Protein 5WMK (pdb70)

Secondary structure (DSSP, 8-state):
---HHHHHPPPPHHHHHHHHHHHHHHTT---EE-SS----SPPPHHHHHHHHHHHHTT--S---TT--HHHHHHHHHHHHHHH-----GGGEEEESSHHHHHHHHHHHHPPTT-EEEEEES--TTHHHHHHHTT-EEEEEE--GGGTTPPPHHHHHHH--TTEEEEEEESS-TTT-----HHHHHHHHHHHHT-TT-EEEEE-TTTTSB-TT-----GGGSTTTGGGEEEEEESTTTTT-GGG--EEEE--HHHHHHHHHHHHHHT-PPPHHHHHHHHHHHTT-GGGHHHHHHHHHHHHHHHHHHHHHHHTSTT-B----SBSSEEEEE-GGGTTEEETTTEEE-SHHHHHHHHHHHH-EE-EEGGGGT-TTEEEEE--S-HHHHHHHHHHHHHHHTTS----

Organism: Arabidopsis thaliana (NCBI:txid3702)

Solvent-accessible surface area: 17307 Å² total; per-residue (Å²): 164,120,60,111,118,86,118,80,68,116,97,33,61,20,103,66,23,42,77,79,1,48,88,52,54,153,83,58,60,111,16,25,137,1,3,35,10,87,11,71,45,126,25,13,161,68,0,30,81,21,1,89,57,4,99,197,144,30,64,74,182,187,30,99,61,24,1,17,61,89,0,25,71,8,0,16,144,17,0,106,120,44,16,51,5,75,18,36,49,83,16,1,1,1,0,45,6,16,56,54,1,4,34,3,0,2,67,41,11,10,63,106,33,10,26,0,0,0,16,2,11,21,46,14,22,7,5,13,14,0,95,59,10,54,8,62,27,23,50,2,94,14,140,31,93,68,61,12,22,1,42,16,140,54,0,93,94,94,27,70,167,121,7,52,0,0,3,7,14,15,0,9,7,0,3,0,1,8,10,60,119,80,26,7,58,75,0,3,141,13,0,37,145,66,124,98,1,15,0,1,8,6,2,16,4,9,28,0,33,5,81,135,22,99,41,26,3,3,4,56,7,97,100,0,77,122,30,0,0,0,0,4,7,2,23,36,3,9,8,1,57,72,67,110,5,0,4,1,0,0,12,100,132,10,2,57,39,0,23,156,53,0,45,157,83,101,7,35,11,57,15,47,1,4,59,0,0,25,22,0,31,65,41,39,148,42,2,31,151,45,2,47,106,4,27,142,11,0,104,80,21,16,52,46,0,32,171,19,0,42,105,18,126,29,19,103,43,8,92,0,42,0,0,0,3,1,5,0,12,0,38,17,10,40,40,2,115,3,176,72,54,21,89,0,77,47,0,41,22,0,7,84,8,0,15,76,94,38,58,0,0,2,0,3,0,58,14,0,35,28,60,37,1,0,2,0,5,0,6,25,42,62,122,54,0,92,39,0,10,121,71,1,94,118,0,4,124,95,22,104,11,79,177

CATH classification: 3.90.1150.10 (+1 more: 3.40.640.10)

Foldseek 3Di:
DDDPLVVPFDDQLLVVLQVVLVVCVVVPHHFLEFRDFFFPDDQDPLLVVLLVVCVVVVLFDDADLQAHQLLLVLVQVQCCVAAVDHFDSLLKGKFQALVLVVLLLLLLQAAAAAEEEAEPLADLCPQSSCVVSNYHYDYHYDDVVVLSDDDVVSVVVPDDLRHAEYEAEACGPPALAHDAPVNLQVVVVVQQVRVRYAYEYECAFQLLFAPPDHHHGSCVHPPHQQRYWYKYFQCQLRSCVPQGIIMIGHDNVSSVSSSVVCVVVVRHGGSSSSSSSSSQSVCDHSSPPNSVVVSVQLVVLLVVLCVLVVPDPQKDWSSHRGDFKTWIFPQLQQQWQQPPQGGRHWQVSVQVLCCVVVSYHWGASVSSVDGRTIMTGRSDDPVSSVSSSVSVCVSCVVTDGHD

B-factor: mean 21.44, std 10.27, range [10.2, 80.42]

Sequence (403 aa):
SLSPRVQSSLKPSKVMMVIITDLAATLVQSGVPVIRLAAGEPDFDTPKVVAEEAGINAIREGFTRYTLNAGITEELREAICRKLKEEENGLSSYAPDQILVSNGAVQSLLQAVLAVCSPGDEVIIPAPYWVVSYTEQARLADATPVVIPTKISNNNFLLDPKDLESKLTEKSRLLILCSPSSNPTGSVYPKSLLEEIARIIAKHPRLLVLLSDEIYEHIIYAPATHTSFASLPDMYERTLTVNGFSKAFAMTGWRLGYLAGPKHIVAACSKLQGQVSSSGASSIAQKAGVVAALGLGKAGGETVAEMVKKAYRERRDFLVKSLGDIKGVKISEPQGAFYLFIDFSAYYGSEAEGFGLINDSSSLALYFLDKFQVAMVPGDAFGDDSCIRISYATSLDVLQAAVEKIRKALEPLRATV

Structure (mmCIF, N/CA/C/O backbone):
data_5WMK
#
_entry.id   5WMK
#
_cell.length_a   116.498
_cell.length_b   64.891
_cell.length_c   51.933
_cell.angle_alpha   90.00
_cell.angle_beta   105.87
_cell.angle_gamma   90.00
#
_symmetry.space_group_name_H-M   'C 1 2 1'
#
loop_
_entity.id
_entity.type
_entity.pdbx_description
1 polymer 'Bifunctional aspartate aminotransferase and glutamate/aspartate-prephenate aminotransferase'
2 non-polymer 'MALONATE ION'
3 non-polymer 'BORIC ACID'
4 water water
#
loop_
_atom_site.group_PDB
_atom_site.id
_atom_site.type_symbol
_atom_site.label_atom_id
_atom_site.label_alt_id
_atom_site.label_comp_id
_atom_site.label_asym_id
_atom_site.label_entity_id
_atom_site.label_seq_id
_atom_site.pdbx_PDB_ins_code
_atom_site.Cartn_x
_atom_site.Cartn_y
_atom_site.Cartn_z
_atom_site.occupancy
_atom_site.B_iso_or_equiv
_atom_site.auth_seq_id
_atom_site.auth_comp_id
_atom_site.auth_asym_id
_atom_site.auth_atom_id
_atom_site.pdbx_PDB_model_num
ATOM 1 N N . SER A 1 71 ? 4.659 19.452 -15.647 1.00 45.91 71 SER A N 1
ATOM 2 C CA . SER A 1 71 ? 4.153 18.201 -16.195 1.00 42.40 71 SER A CA 1
ATOM 3 C C . SER A 1 71 ? 3.952 17.132 -15.117 1.00 31.21 71 SER A C 1
ATOM 4 O O . SER A 1 71 ? 3.112 16.250 -15.276 1.00 38.16 71 SER A O 1
ATOM 7 N N . LEU A 1 72 ? 4.725 17.206 -14.031 1.00 22.17 72 LEU A N 1
ATOM 8 C CA . LEU A 1 72 ? 4.499 16.404 -12.837 1.00 21.95 72 LEU A CA 1
ATOM 9 C C . LEU A 1 72 ? 4.270 17.332 -11.650 1.00 21.86 72 LEU A C 1
ATOM 10 O O . LEU A 1 72 ? 4.662 18.502 -11.669 1.00 23.22 72 LEU A O 1
ATOM 15 N N . SER A 1 73 ? 3.615 16.811 -10.618 1.00 18.85 73 SER A N 1
ATOM 16 C CA . SER A 1 73 ? 3.398 17.619 -9.428 1.00 19.93 73 SER A CA 1
ATOM 17 C C . SER A 1 73 ? 4.743 17.996 -8.807 1.00 18.05 73 SER A C 1
ATOM 18 O O . SER A 1 73 ? 5.709 17.234 -8.889 1.00 17.01 73 SER A O 1
ATOM 21 N N . PRO A 1 74 ? 4.840 19.179 -8.202 1.00 17.71 74 PRO A N 1
ATOM 22 C CA . PRO A 1 74 ? 6.086 19.534 -7.511 1.00 17.00 74 PRO A CA 1
ATOM 23 C C . PRO A 1 74 ? 6.532 18.502 -6.489 1.00 18.00 74 PRO A C 1
ATOM 24 O O . PRO A 1 74 ? 7.729 18.199 -6.406 1.00 17.38 74 PRO A O 1
ATOM 28 N N . ARG A 1 75 ? 5.614 17.951 -5.701 1.00 19.14 75 ARG A N 1
ATOM 29 C CA . ARG A 1 75 ? 6.067 17.044 -4.649 1.00 19.46 75 ARG A CA 1
ATOM 30 C C . ARG A 1 75 ? 6.638 15.755 -5.229 1.00 18.35 75 ARG A C 1
ATOM 31 O O . ARG A 1 75 ? 7.627 15.223 -4.715 1.00 18.60 75 ARG A O 1
ATOM 39 N N . VAL A 1 76 ? 6.048 15.243 -6.304 1.00 17.14 76 VAL A N 1
ATOM 40 C CA . VAL A 1 76 ? 6.602 14.026 -6.881 1.00 17.53 76 VAL A CA 1
ATOM 41 C C . VAL A 1 76 ? 7.832 14.336 -7.727 1.00 19.10 76 VAL A C 1
ATOM 42 O O . VAL A 1 76 ? 8.782 13.550 -7.755 1.00 19.38 76 VAL A O 1
ATOM 46 N N . GLN A 1 77 ? 7.853 15.488 -8.404 1.00 19.32 77 GLN A N 1
ATOM 47 C CA . GLN A 1 77 ? 9.030 15.873 -9.177 1.00 20.55 77 GLN A CA 1
ATOM 48 C C . GLN A 1 77 ? 10.258 15.986 -8.287 1.00 22.40 77 GLN A C 1
ATOM 49 O O . GLN A 1 77 ? 11.336 15.492 -8.639 1.00 24.00 77 GLN A O 1
ATOM 55 N N A SER A 1 78 ? 10.114 16.621 -7.124 0.56 16.80 78 SER A N 1
ATOM 56 N N B SER A 1 78 ? 10.109 16.628 -7.124 0.44 18.58 78 SER A N 1
ATOM 57 C CA A SER A 1 78 ? 11.243 16.887 -6.243 0.56 20.10 78 SER A CA 1
ATOM 58 C CA B SER A 1 78 ? 11.229 16.893 -6.229 0.44 20.27 78 SER A CA 1
ATOM 59 C C A SER A 1 78 ? 11.584 15.721 -5.327 0.56 17.90 78 SER A C 1
ATOM 60 C C B SER A 1 78 ? 11.620 15.684 -5.390 0.44 18.27 78 SER A C 1
ATOM 61 O O A SER A 1 78 ? 12.621 15.767 -4.659 0.56 19.64 78 SER A O 1
ATOM 62 O O B SER A 1 78 ? 12.727 15.664 -4.842 0.44 21.20 78 SER A O 1
ATOM 67 N N . LEU A 1 79 ? 10.747 14.689 -5.271 1.00 17.78 79 LEU A N 1
ATOM 68 C CA . LEU A 1 79 ? 11.035 13.531 -4.436 1.00 16.43 79 LEU A CA 1
ATOM 69 C C . LEU A 1 79 ? 12.324 12.851 -4.892 1.00 16.86 79 LEU A C 1
ATOM 70 O O . LEU A 1 79 ? 12.533 12.629 -6.088 1.00 19.40 79 LEU A O 1
ATOM 75 N N . LYS A 1 80 ? 13.195 12.523 -3.927 1.00 16.87 80 LYS A N 1
ATOM 76 C CA . LYS A 1 80 ? 14.406 11.777 -4.246 1.00 18.00 80 LYS A CA 1
ATOM 77 C C . LYS A 1 80 ? 14.070 10.294 -4.398 1.00 17.77 80 LYS A C 1
ATOM 78 O O . LYS A 1 80 ? 13.272 9.756 -3.625 1.00 20.68 80 LYS A O 1
ATOM 84 N N . PRO A 1 81 ? 14.660 9.607 -5.372 1.00 17.67 81 PRO A N 1
ATOM 85 C CA . PRO A 1 81 ? 14.513 8.150 -5.425 1.00 18.30 81 PRO A CA 1
ATOM 86 C C . PRO A 1 81 ? 15.236 7.497 -4.255 1.00 15.99 81 PRO A C 1
ATOM 87 O O . PRO A 1 81 ? 16.248 7.998 -3.750 1.00 19.01 81 PRO A O 1
ATOM 91 N N . SER A 1 82 ? 14.709 6.356 -3.819 1.00 15.59 82 SER A N 1
ATOM 92 C CA . SER A 1 82 ? 15.385 5.590 -2.780 1.00 15.87 82 SER A CA 1
ATOM 93 C C . SER A 1 82 ? 16.604 4.895 -3.372 1.00 14.33 82 SER A C 1
ATOM 94 O O . SER A 1 82 ? 16.465 4.036 -4.248 1.00 14.87 82 SER A O 1
ATOM 97 N N . LYS A 1 83 ? 17.798 5.258 -2.889 1.00 14.40 83 LYS A N 1
ATOM 98 C CA . LYS A 1 83 ? 19.005 4.604 -3.384 1.00 15.12 83 LYS A CA 1
ATOM 99 C C . LYS A 1 83 ? 19.054 3.143 -2.974 1.00 14.14 83 LYS A C 1
ATOM 100 O O . LYS A 1 83 ? 19.702 2.338 -3.647 1.00 14.55 83 LYS A O 1
ATOM 106 N N . VAL A 1 84 ? 18.399 2.777 -1.875 1.00 13.84 84 VAL A N 1
ATOM 107 C CA . VAL A 1 84 ? 18.328 1.365 -1.515 1.00 15.36 84 VAL A CA 1
ATOM 108 C C . VAL A 1 84 ? 17.602 0.593 -2.608 1.00 15.17 84 VAL A C 1
ATOM 109 O O . VAL A 1 84 ? 18.055 -0.465 -3.058 1.00 16.42 84 VAL A O 1
ATOM 113 N N A MET A 1 85 ? 16.461 1.114 -3.049 0.48 15.94 85 MET A N 1
ATOM 114 N N B MET A 1 85 ? 16.465 1.122 -3.057 0.52 15.77 85 MET A N 1
ATOM 115 C CA A MET A 1 85 ? 15.715 0.435 -4.100 0.48 16.11 85 MET A CA 1
ATOM 116 C CA B MET A 1 85 ? 15.703 0.455 -4.107 0.52 16.45 85 MET A CA 1
ATOM 117 C C A MET A 1 85 ? 16.472 0.476 -5.422 0.48 15.59 85 MET A C 1
ATOM 118 C C B MET A 1 85 ? 16.452 0.485 -5.430 0.52 15.96 85 MET A C 1
ATOM 119 O O A MET A 1 85 ? 16.547 -0.536 -6.130 0.48 18.44 85 MET A O 1
ATOM 120 O O B MET A 1 85 ? 16.508 -0.524 -6.144 0.52 17.73 85 MET A O 1
ATOM 129 N N . VAL A 1 86 ? 17.031 1.635 -5.776 1.00 15.80 86 VAL A N 1
ATOM 130 C CA . VAL A 1 86 ? 17.715 1.760 -7.061 1.00 17.52 86 VAL A CA 1
ATOM 131 C C . VAL A 1 86 ? 18.867 0.770 -7.152 1.00 15.17 86 VAL A C 1
ATOM 132 O O . VAL A 1 86 ? 18.999 0.036 -8.137 1.00 15.84 86 VAL A O 1
ATOM 136 N N A ILE A 1 87 ? 19.694 0.710 -6.108 0.97 14.15 87 ILE A N 1
ATOM 137 N N B ILE A 1 87 ? 19.705 0.718 -6.114 0.03 15.06 87 ILE A N 1
ATOM 138 C CA A ILE A 1 87 ? 20.881 -0.142 -6.154 0.97 15.47 87 ILE A CA 1
ATOM 139 C CA B ILE A 1 87 ? 20.884 -0.143 -6.156 0.03 14.55 87 ILE A CA 1
ATOM 140 C C A ILE A 1 87 ? 20.501 -1.611 -6.039 0.97 14.07 87 ILE A C 1
ATOM 141 C C B ILE A 1 87 ? 20.493 -1.612 -6.048 0.03 15.10 87 ILE A C 1
ATOM 142 O O A ILE A 1 87 ? 21.067 -2.466 -6.732 0.97 16.38 87 ILE A O 1
ATOM 143 O O B ILE A 1 87 ? 21.050 -2.467 -6.747 0.03 15.57 87 ILE A O 1
ATOM 152 N N . THR A 1 88 ? 19.540 -1.935 -5.169 1.00 14.42 88 THR A N 1
ATOM 153 C CA . THR A 1 88 ? 19.103 -3.324 -5.044 1.00 14.84 88 THR A CA 1
ATOM 154 C C . THR A 1 88 ? 18.529 -3.826 -6.367 1.00 17.99 88 THR A C 1
ATOM 155 O O . THR A 1 88 ? 18.852 -4.930 -6.821 1.00 17.33 88 THR A O 1
ATOM 159 N N . ASP A 1 89 ? 17.668 -3.020 -6.999 1.00 17.33 89 ASP A N 1
ATOM 160 C CA . ASP A 1 89 ? 17.088 -3.411 -8.284 1.00 17.45 89 ASP A CA 1
ATOM 161 C C . ASP A 1 89 ? 18.173 -3.553 -9.348 1.00 15.63 89 ASP A C 1
ATOM 162 O O . ASP A 1 89 ? 18.133 -4.479 -10.167 1.00 18.93 89 ASP A O 1
ATOM 167 N N . LEU A 1 90 ? 19.160 -2.645 -9.340 1.00 17.59 90 LEU A N 1
ATOM 168 C CA . LEU A 1 90 ? 20.243 -2.690 -10.321 1.00 19.78 90 LEU A CA 1
ATOM 169 C C . LEU A 1 90 ? 21.072 -3.960 -10.171 1.00 20.33 90 LEU A C 1
ATOM 170 O O . LEU A 1 90 ? 21.405 -4.625 -11.161 1.00 21.38 90 LEU A O 1
ATOM 175 N N . ALA A 1 91 ? 21.427 -4.302 -8.933 1.00 18.51 91 ALA A N 1
ATOM 176 C CA . ALA A 1 91 ? 22.203 -5.513 -8.697 1.00 17.92 91 ALA A CA 1
ATOM 177 C C . ALA A 1 91 ? 21.414 -6.751 -9.100 1.00 21.89 91 ALA A C 1
ATOM 178 O O . ALA A 1 91 ? 21.966 -7.678 -9.700 1.00 19.43 91 ALA A O 1
ATOM 180 N N . ALA A 1 92 ? 20.114 -6.784 -8.787 1.00 20.02 92 ALA A N 1
ATOM 181 C CA . ALA A 1 92 ? 19.299 -7.916 -9.212 1.00 21.90 92 ALA A CA 1
ATOM 182 C C . ALA A 1 92 ? 19.283 -8.025 -10.730 1.00 21.77 92 ALA A C 1
ATOM 183 O O . ALA A 1 92 ? 19.360 -9.127 -11.289 1.00 26.28 92 ALA A O 1
ATOM 185 N N . THR A 1 93 ? 19.202 -6.886 -11.414 1.00 22.22 93 THR A N 1
ATOM 186 C CA . THR A 1 93 ? 19.170 -6.899 -12.870 1.00 22.74 93 THR A CA 1
ATOM 187 C C . THR A 1 93 ? 20.510 -7.348 -13.448 1.00 29.14 93 THR A C 1
ATOM 188 O O . THR A 1 93 ? 20.549 -8.077 -14.446 1.00 29.69 93 THR A O 1
ATOM 192 N N . LEU A 1 94 ? 21.619 -6.933 -12.830 1.00 24.94 94 LEU A N 1
ATOM 193 C CA . LEU A 1 94 ? 22.933 -7.378 -13.290 1.00 26.06 94 LEU A CA 1
ATOM 194 C C . LEU A 1 94 ? 23.072 -8.887 -13.167 1.00 24.82 94 LEU A C 1
ATOM 195 O O . LEU A 1 94 ? 23.546 -9.557 -14.092 1.00 27.62 94 LEU A O 1
ATOM 200 N N . VAL A 1 95 ? 22.674 -9.442 -12.021 1.00 22.82 95 VAL A N 1
ATOM 201 C CA . VAL A 1 95 ? 22.747 -10.889 -11.839 1.00 24.74 95 VAL A CA 1
ATOM 202 C C . VAL A 1 95 ? 21.965 -11.602 -12.934 1.00 27.15 95 VAL A C 1
ATOM 203 O O . VAL A 1 95 ? 22.438 -12.584 -13.524 1.00 28.30 95 VAL A O 1
ATOM 207 N N . GLN A 1 96 ? 20.765 -11.105 -13.243 1.00 27.50 96 GLN A N 1
ATOM 208 C CA . GLN A 1 96 ? 19.957 -11.723 -14.290 1.00 31.06 96 GLN A CA 1
ATOM 209 C C . GLN A 1 96 ? 20.641 -11.643 -15.648 1.00 31.37 96 GLN A C 1
ATOM 210 O O . GLN A 1 96 ? 20.564 -12.587 -16.446 1.00 37.23 96 GLN A O 1
ATOM 216 N N . SER A 1 97 ? 21.325 -10.535 -15.930 1.00 36.26 97 SER A N 1
ATOM 217 C CA . SER A 1 97 ? 22.042 -10.425 -17.196 1.00 46.10 97 SER A CA 1
ATOM 218 C C . SER A 1 97 ? 23.245 -11.358 -17.283 1.00 43.81 97 SER A C 1
ATOM 219 O O . SER A 1 97 ? 23.883 -11.417 -18.341 1.00 42.37 97 SER A O 1
ATOM 222 N N . GLY A 1 98 ? 23.574 -12.075 -16.214 1.00 43.52 98 GLY A N 1
ATOM 223 C CA . GLY A 1 98 ? 24.719 -12.958 -16.208 1.00 40.63 98 GLY A CA 1
ATOM 224 C C . GLY A 1 98 ? 25.970 -12.411 -15.557 1.00 38.44 98 GLY A C 1
ATOM 225 O O . GLY A 1 98 ? 27.047 -12.984 -15.758 1.00 39.74 98 GLY A O 1
ATOM 226 N N . VAL A 1 99 ? 25.869 -11.329 -14.791 1.00 31.10 99 VAL A N 1
ATOM 227 C CA . VAL A 1 99 ? 27.002 -10.755 -14.077 1.00 31.29 99 VAL A CA 1
ATOM 228 C C . VAL A 1 99 ? 26.801 -11.046 -12.592 1.00 27.47 99 VAL A C 1
ATOM 229 O O . VAL A 1 99 ? 25.902 -10.465 -11.966 1.00 25.33 99 VAL A O 1
ATOM 233 N N . PRO A 1 100 ? 27.580 -11.945 -11.997 1.00 25.65 100 PRO A N 1
ATOM 234 C CA . PRO A 1 100 ? 27.433 -12.201 -10.562 1.00 23.62 100 PRO A CA 1
ATOM 235 C C . PRO A 1 100 ? 27.743 -10.943 -9.768 1.00 23.45 100 PRO A C 1
ATOM 236 O O . PRO A 1 100 ? 28.685 -10.208 -10.073 1.00 24.52 100 PRO A O 1
ATOM 240 N N . VAL A 1 101 ? 26.926 -10.692 -8.753 1.00 18.91 101 VAL A N 1
ATOM 241 C CA . VAL A 1 101 ? 27.109 -9.552 -7.864 1.00 17.55 101 VAL A CA 1
ATOM 242 C C . VAL A 1 101 ? 26.876 -10.027 -6.441 1.00 16.69 101 VAL A C 1
ATOM 243 O O . VAL A 1 101 ? 25.895 -10.727 -6.172 1.00 18.00 101 VAL A O 1
ATOM 247 N N . ILE A 1 102 ? 27.763 -9.637 -5.530 1.00 16.29 102 ILE A N 1
ATOM 248 C CA . ILE A 1 102 ? 27.512 -9.849 -4.109 1.00 15.58 102 ILE A CA 1
ATOM 249 C C . ILE A 1 102 ? 26.568 -8.757 -3.626 1.00 15.39 102 ILE A C 1
ATOM 250 O O . ILE A 1 102 ? 26.889 -7.562 -3.691 1.00 15.99 102 ILE A O 1
ATOM 255 N N . ARG A 1 103 ? 25.384 -9.161 -3.183 1.00 15.58 103 ARG A N 1
ATOM 256 C CA . ARG A 1 103 ? 24.280 -8.244 -2.911 1.00 15.25 103 ARG A CA 1
ATOM 257 C C . ARG A 1 103 ? 24.241 -7.934 -1.418 1.00 14.41 103 ARG A C 1
ATOM 258 O O . ARG A 1 103 ? 23.750 -8.733 -0.618 1.00 19.13 103 ARG A O 1
ATOM 266 N N . LEU A 1 104 ? 24.763 -6.763 -1.050 1.00 14.07 104 LEU A N 1
ATOM 267 C CA . LEU A 1 104 ? 24.788 -6.285 0.329 1.00 13.93 104 LEU A CA 1
ATOM 268 C C . LEU A 1 104 ? 24.045 -4.959 0.472 1.00 14.05 104 LEU A C 1
ATOM 269 O O . LEU A 1 104 ? 24.350 -4.159 1.355 1.00 14.30 104 LEU A O 1
ATOM 274 N N . ALA A 1 105 ? 23.060 -4.716 -0.392 1.00 14.14 105 ALA A N 1
ATOM 275 C CA . ALA A 1 105 ? 22.341 -3.451 -0.389 1.00 14.35 105 ALA A CA 1
ATOM 276 C C . ALA A 1 105 ? 21.110 -3.538 0.513 1.00 13.96 105 ALA A C 1
ATOM 277 O O . ALA A 1 105 ? 21.221 -3.311 1.721 1.00 16.90 105 ALA A O 1
ATOM 279 N N . ALA A 1 106 ? 19.948 -3.890 -0.033 1.00 16.11 106 ALA A N 1
ATOM 280 C CA . ALA A 1 106 ? 18.759 -3.973 0.803 1.00 15.70 106 ALA A CA 1
ATOM 281 C C . ALA A 1 106 ? 18.942 -5.015 1.902 1.00 15.37 106 ALA A C 1
ATOM 282 O O . ALA A 1 106 ? 19.572 -6.058 1.700 1.00 17.11 106 ALA A O 1
ATOM 284 N N . GLY A 1 107 ? 18.385 -4.721 3.073 1.00 14.92 107 GLY A N 1
ATOM 285 C CA . GLY A 1 107 ? 18.501 -5.602 4.219 1.00 17.51 107 GLY A CA 1
ATOM 286 C C . GLY A 1 107 ? 17.457 -6.692 4.200 1.00 23.74 107 GLY A C 1
ATOM 287 O O . GLY A 1 107 ? 16.343 -6.499 4.695 1.00 28.92 107 GLY A O 1
ATOM 288 N N . GLU A 1 108 ? 17.822 -7.842 3.648 1.00 18.56 108 GLU A N 1
ATOM 289 C CA . GLU A 1 108 ? 16.887 -8.929 3.365 1.00 23.46 108 GLU A CA 1
ATOM 290 C C . GLU A 1 108 ? 17.307 -10.215 4.061 1.00 18.66 108 GLU A C 1
ATOM 291 O O . GLU A 1 108 ? 18.326 -10.823 3.681 1.00 21.65 108 GLU A O 1
ATOM 297 N N . PRO A 1 109 ? 16.563 -10.675 5.060 1.00 17.62 109 PRO A N 1
ATOM 298 C CA . PRO A 1 109 ? 16.887 -11.960 5.692 1.00 16.42 109 PRO A CA 1
ATOM 299 C C . PRO A 1 109 ? 17.082 -13.060 4.660 1.00 15.64 109 PRO A C 1
ATOM 300 O O . PRO A 1 109 ? 16.318 -13.175 3.698 1.00 17.86 109 PRO A O 1
ATOM 304 N N . ASP A 1 110 ? 18.110 -13.884 4.871 1.00 16.32 110 ASP A N 1
ATOM 305 C CA . ASP A 1 110 ? 18.325 -15.054 4.030 1.00 15.56 110 ASP A CA 1
ATOM 306 C C . ASP A 1 110 ? 17.632 -16.301 4.563 1.00 15.79 110 ASP A C 1
ATOM 307 O O . ASP A 1 110 ? 17.651 -17.340 3.897 1.00 15.27 110 ASP A O 1
ATOM 312 N N . PHE A 1 111 ? 17.004 -16.210 5.732 1.00 15.44 111 PHE A N 1
ATOM 313 C CA . PHE A 1 111 ? 16.138 -17.273 6.224 1.00 14.64 111 PHE A CA 1
ATOM 314 C C . PHE A 1 111 ? 14.848 -17.321 5.409 1.00 13.58 111 PHE A C 1
ATOM 315 O O . PHE A 1 111 ? 14.339 -16.301 4.937 1.00 13.67 111 PHE A O 1
ATOM 323 N N . ASP A 1 112 ? 14.326 -18.529 5.244 1.00 14.09 112 ASP A N 1
ATOM 324 C CA . ASP A 1 112 ? 12.946 -18.679 4.806 1.00 13.85 112 ASP A CA 1
ATOM 325 C C . ASP A 1 112 ? 11.997 -18.140 5.869 1.00 13.81 112 ASP A C 1
ATOM 326 O O . ASP A 1 112 ? 12.324 -18.050 7.055 1.00 15.91 112 ASP A O 1
ATOM 331 N N . THR A 1 113 ? 10.793 -17.809 5.434 1.00 13.13 113 THR A N 1
ATOM 332 C CA . THR A 1 113 ? 9.718 -17.597 6.385 1.00 14.33 113 THR A CA 1
ATOM 333 C C . THR A 1 113 ? 9.573 -18.855 7.234 1.00 14.24 113 THR A C 1
ATOM 334 O O . THR A 1 113 ? 9.597 -19.968 6.689 1.00 14.98 113 THR A O 1
ATOM 338 N N . PRO A 1 114 ? 9.459 -18.736 8.555 1.00 14.75 114 PRO A N 1
ATOM 339 C CA . PRO A 1 114 ? 9.369 -19.938 9.397 1.00 16.04 114 PRO A CA 1
ATOM 340 C C . PRO A 1 114 ? 8.243 -20.876 8.977 1.00 15.53 114 PRO A C 1
ATOM 341 O O . PRO A 1 114 ? 7.180 -20.448 8.519 1.00 14.92 114 PRO A O 1
ATOM 345 N N . LYS A 1 115 ? 8.479 -22.173 9.197 1.00 16.61 115 LYS A N 1
ATOM 346 C CA . LYS A 1 115 ? 7.583 -23.216 8.704 1.00 17.89 115 LYS A CA 1
ATOM 347 C C . LYS A 1 115 ? 6.132 -22.970 9.099 1.00 16.85 115 LYS A C 1
ATOM 348 O O . LYS A 1 115 ? 5.232 -23.029 8.255 1.00 16.50 115 LYS A O 1
ATOM 354 N N . VAL A 1 116 ? 5.874 -22.731 10.385 1.00 17.17 116 VAL A N 1
ATOM 355 C CA . VAL A 1 116 ? 4.481 -22.615 10.824 1.00 17.76 116 VAL A CA 1
ATOM 356 C C . VAL A 1 116 ? 3.827 -21.365 10.250 1.00 15.84 116 VAL A C 1
ATOM 357 O O . VAL A 1 116 ? 2.605 -21.331 10.028 1.00 17.05 116 VAL A O 1
ATOM 361 N N . VAL A 1 117 ? 4.616 -20.323 9.993 1.00 15.62 117 VAL A N 1
ATOM 362 C CA . VAL A 1 117 ? 4.088 -19.104 9.389 1.00 14.14 117 VAL A CA 1
ATOM 363 C C . VAL A 1 117 ? 3.728 -19.344 7.930 1.00 14.42 117 VAL A C 1
ATOM 364 O O . VAL A 1 117 ? 2.631 -18.998 7.471 1.00 15.39 117 VAL A O 1
ATOM 368 N N . ALA A 1 118 ? 4.649 -19.951 7.179 1.00 13.96 118 ALA A N 1
ATOM 369 C CA . ALA A 1 118 ? 4.374 -20.282 5.789 1.00 14.69 118 ALA A CA 1
ATOM 370 C C . ALA A 1 118 ? 3.160 -21.190 5.682 1.00 14.42 118 ALA A C 1
ATOM 371 O O . ALA A 1 118 ? 2.309 -20.998 4.805 1.00 14.20 118 ALA A O 1
ATOM 373 N N A GLU A 1 119 ? 3.054 -22.187 6.566 0.36 15.76 119 GLU A N 1
ATOM 374 N N B GLU A 1 119 ? 3.050 -22.173 6.582 0.64 15.24 119 GLU A N 1
ATOM 375 C CA A GLU A 1 119 ? 1.907 -23.087 6.505 0.36 16.31 119 GLU A CA 1
ATOM 376 C CA B GLU A 1 119 ? 1.923 -23.099 6.538 0.64 15.94 119 GLU A CA 1
ATOM 377 C C A GLU A 1 119 ? 0.603 -22.336 6.748 0.36 17.44 119 GLU A C 1
ATOM 378 C C B GLU A 1 119 ? 0.600 -22.400 6.822 0.64 15.69 119 GLU A C 1
ATOM 379 O O A GLU A 1 119 ? -0.415 -22.622 6.104 0.36 15.39 119 GLU A O 1
ATOM 380 O O B GLU A 1 119 ? -0.435 -22.788 6.267 0.64 15.99 119 GLU A O 1
ATOM 391 N N . ALA A 1 120 ? 0.608 -21.370 7.670 1.00 14.77 120 ALA A N 1
ATOM 392 C CA . ALA A 1 120 ? -0.606 -20.602 7.916 1.00 17.27 120 ALA A CA 1
ATOM 393 C C . ALA A 1 120 ? -1.016 -19.834 6.668 1.00 14.90 120 ALA A C 1
ATOM 394 O O . ALA A 1 120 ? -2.207 -19.725 6.361 1.00 14.75 120 ALA A O 1
ATOM 396 N N . GLY A 1 121 ? -0.043 -19.319 5.917 1.00 13.42 121 GLY A N 1
ATOM 397 C CA . GLY A 1 121 ? -0.366 -18.672 4.658 1.00 14.56 121 GLY A CA 1
ATOM 398 C C . GLY A 1 121 ? -0.931 -19.648 3.644 1.00 13.44 121 GLY A C 1
ATOM 399 O O . GLY A 1 121 ? -1.927 -19.358 2.972 1.00 13.54 121 GLY A O 1
ATOM 400 N N . ILE A 1 122 ? -0.310 -20.825 3.522 1.00 14.12 122 ILE A N 1
ATOM 401 C CA . ILE A 1 122 ? -0.819 -21.848 2.612 1.00 14.93 122 ILE A CA 1
ATOM 402 C C . ILE A 1 122 ? -2.238 -22.250 2.994 1.00 15.21 122 ILE A C 1
ATOM 403 O O . ILE A 1 122 ? -3.121 -22.362 2.134 1.00 15.50 122 ILE A O 1
ATOM 408 N N . ASN A 1 123 ? -2.473 -22.482 4.291 1.00 15.27 123 ASN A N 1
ATOM 409 C CA . ASN A 1 123 ? -3.800 -22.880 4.751 1.00 16.76 123 ASN A CA 1
ATOM 410 C C . ASN A 1 123 ? -4.823 -21.794 4.482 1.00 14.92 123 ASN A C 1
ATOM 411 O O . ASN A 1 123 ? -5.982 -22.097 4.175 1.00 15.77 123 ASN A O 1
ATOM 416 N N . ALA A 1 124 ? -4.430 -20.522 4.615 1.00 14.09 124 ALA A N 1
ATOM 417 C CA . ALA A 1 124 ? -5.360 -19.445 4.292 1.00 14.94 124 ALA A CA 1
ATOM 418 C C . ALA A 1 124 ? -5.811 -19.540 2.841 1.00 15.31 124 ALA A C 1
ATOM 419 O O . ALA A 1 124 ? -7.003 -19.395 2.540 1.00 14.50 124 ALA A O 1
ATOM 421 N N . ILE A 1 125 ? -4.881 -19.829 1.928 1.00 14.12 125 ILE A N 1
ATOM 422 C CA . ILE A 1 125 ? -5.250 -19.976 0.524 1.00 14.66 125 ILE A CA 1
ATOM 423 C C . ILE A 1 125 ? -6.136 -21.199 0.336 1.00 15.56 125 ILE A C 1
ATOM 424 O O . ILE A 1 125 ? -7.194 -21.127 -0.302 1.00 15.93 125 ILE A O 1
ATOM 429 N N . ARG A 1 126 ? -5.729 -22.338 0.901 1.00 16.06 126 ARG A N 1
ATOM 430 C CA . ARG A 1 126 ? -6.476 -23.574 0.708 1.00 17.13 126 ARG A CA 1
ATOM 431 C C . ARG A 1 126 ? -7.890 -23.467 1.246 1.00 17.06 126 ARG A C 1
ATOM 432 O O . ARG A 1 126 ? -8.809 -24.091 0.701 1.00 17.87 126 ARG A O 1
ATOM 440 N N . GLU A 1 127 ? -8.089 -22.706 2.312 1.00 16.23 127 GLU A N 1
ATOM 441 C CA . GLU A 1 127 ? -9.406 -22.594 2.935 1.00 16.22 127 GLU A CA 1
ATOM 442 C C . GLU A 1 127 ? -10.221 -21.420 2.409 1.00 18.20 127 GLU A C 1
ATOM 443 O O . GLU A 1 127 ? -11.282 -21.115 2.967 1.00 17.52 127 GLU A O 1
ATOM 449 N N . GLY A 1 128 ? -9.768 -20.771 1.339 1.00 15.86 128 GLY A N 1
ATOM 450 C CA . GLY A 1 128 ? -10.540 -19.705 0.727 1.00 17.62 128 GLY A CA 1
ATOM 451 C C . GLY A 1 128 ? -10.558 -18.399 1.485 1.00 16.61 128 GLY A C 1
ATOM 452 O O . GLY A 1 128 ? -11.493 -17.606 1.309 1.00 16.63 128 GLY A O 1
ATOM 453 N N . PHE A 1 129 ? -9.545 -18.132 2.314 1.00 15.91 129 PHE A N 1
ATOM 454 C CA . PHE A 1 129 ? -9.481 -16.884 3.071 1.00 14.45 129 PHE A CA 1
ATOM 455 C C . PHE A 1 129 ? -8.889 -15.800 2.170 1.00 14.56 129 PHE A C 1
ATOM 456 O O . PHE A 1 129 ? -7.775 -15.304 2.370 1.00 16.85 129 PHE A O 1
ATOM 464 N N . THR A 1 130 ? -9.680 -15.450 1.153 1.00 18.85 130 THR A N 1
ATOM 465 C CA . THR A 1 130 ? -9.284 -14.546 0.083 1.00 19.04 130 THR A CA 1
ATOM 466 C C . THR A 1 130 ? -10.327 -13.458 -0.142 1.00 26.46 130 THR A C 1
ATOM 467 O O . THR A 1 130 ? -10.300 -12.801 -1.191 1.00 27.52 130 THR A O 1
ATOM 471 N N . ARG A 1 131 ? -11.263 -13.278 0.792 1.00 23.21 131 ARG A N 1
ATOM 472 C CA . ARG A 1 131 ? -12.374 -12.348 0.656 1.00 22.61 131 ARG A CA 1
ATOM 473 C C . ARG A 1 131 ? -12.051 -11.028 1.349 1.00 26.29 131 ARG A C 1
ATOM 474 O O . ARG A 1 131 ? -10.910 -10.752 1.725 1.00 25.74 131 ARG A O 1
ATOM 482 N N . TYR A 1 132 ? -13.081 -10.205 1.525 1.00 34.61 132 TYR A N 1
ATOM 483 C CA . TYR A 1 132 ? -12.938 -8.930 2.212 1.00 35.66 132 TYR A CA 1
ATOM 484 C C . TYR A 1 132 ? -12.520 -9.162 3.660 1.00 19.80 132 TYR A C 1
ATOM 485 O O . TYR A 1 132 ? -13.020 -10.068 4.330 1.00 25.60 132 TYR A O 1
ATOM 494 N N . THR A 1 133 ? -11.592 -8.339 4.140 1.00 18.62 133 THR A N 1
ATOM 495 C CA . THR A 1 133 ? -11.216 -8.315 5.546 1.00 18.45 133 THR A CA 1
ATOM 496 C C . THR A 1 133 ? -11.446 -6.916 6.107 1.00 16.25 133 THR A C 1
ATOM 497 O O . THR A 1 133 ? -11.397 -5.921 5.372 1.00 16.72 133 THR A O 1
ATOM 501 N N . LEU A 1 134 ? -11.698 -6.845 7.418 1.00 16.45 134 LEU A N 1
ATOM 502 C CA . LEU A 1 134 ? -11.881 -5.552 8.069 1.00 14.92 134 LEU A CA 1
ATOM 503 C C . LEU A 1 134 ? -10.741 -4.618 7.684 1.00 15.30 134 LEU A C 1
ATOM 504 O O . LEU A 1 134 ? -9.574 -5.012 7.671 1.00 15.99 134 LEU A O 1
ATOM 509 N N . ASN A 1 135 ? -11.091 -3.359 7.411 1.00 16.71 135 ASN A N 1
ATOM 510 C CA . ASN A 1 135 ? -10.121 -2.396 6.903 1.00 19.12 135 ASN A CA 1
ATOM 511 C C . ASN A 1 135 ? -8.867 -2.340 7.773 1.00 15.68 135 ASN A C 1
ATOM 512 O O . ASN A 1 135 ? -7.740 -2.364 7.264 1.00 17.11 135 ASN A O 1
ATOM 517 N N . ALA A 1 136 ? -9.043 -2.248 9.084 1.00 16.03 136 ALA A N 1
ATOM 518 C CA . ALA A 1 136 ? -7.899 -2.038 9.965 1.00 16.17 136 ALA A CA 1
ATOM 519 C C . ALA A 1 136 ? -7.131 -3.315 10.267 1.00 15.32 136 ALA A C 1
ATOM 520 O O . ALA A 1 136 ? -6.098 -3.250 10.946 1.00 15.43 136 ALA A O 1
ATOM 522 N N . GLY A 1 137 ? -7.600 -4.456 9.785 1.00 14.62 137 GLY A N 1
ATOM 523 C CA . GLY A 1 137 ? -6.966 -5.734 10.032 1.00 14.28 137 GLY A CA 1
ATOM 524 C C . GLY A 1 137 ? -7.914 -6.686 10.725 1.00 14.02 137 GLY A C 1
ATOM 525 O O . GLY A 1 137 ? -8.771 -6.262 11.500 1.00 15.45 137 GLY A O 1
ATOM 526 N N . ILE A 1 138 ? -7.763 -7.978 10.443 1.00 14.10 138 ILE A N 1
ATOM 527 C CA . ILE A 1 138 ? -8.624 -8.967 11.072 1.00 14.65 138 ILE A CA 1
ATOM 528 C C . ILE A 1 138 ? -8.486 -8.923 12.593 1.00 16.32 138 ILE A C 1
ATOM 529 O O . ILE A 1 138 ? -7.409 -8.652 13.146 1.00 15.14 138 ILE A O 1
ATOM 534 N N . THR A 1 139 ? -9.604 -9.188 13.274 1.00 15.48 139 THR A N 1
ATOM 535 C CA . THR A 1 139 ? -9.650 -9.057 14.726 1.00 14.49 139 THR A CA 1
ATOM 536 C C . THR A 1 139 ? -8.602 -9.924 15.406 1.00 12.60 139 THR A C 1
ATOM 537 O O . THR A 1 139 ? -7.939 -9.478 16.350 1.00 14.95 139 THR A O 1
ATOM 541 N N A GLU A 1 140 ? -8.453 -11.172 14.950 0.47 14.60 140 GLU A N 1
ATOM 542 N N B GLU A 1 140 ? -8.446 -11.173 14.960 0.53 14.24 140 GLU A N 1
ATOM 543 C CA A GLU A 1 140 ? -7.502 -12.093 15.565 0.47 15.46 140 GLU A CA 1
ATOM 544 C CA B GLU A 1 140 ? -7.499 -12.066 15.620 0.53 15.61 140 GLU A CA 1
ATOM 545 C C A GLU A 1 140 ? -6.090 -11.530 15.526 0.47 14.24 140 GLU A C 1
ATOM 546 C C B GLU A 1 140 ? -6.073 -11.543 15.524 0.53 14.28 140 GLU A C 1
ATOM 547 O O A GLU A 1 140 ? -5.308 -11.718 16.466 0.47 14.97 140 GLU A O 1
ATOM 548 O O B GLU A 1 140 ? -5.263 -11.780 16.428 0.53 14.54 140 GLU A O 1
ATOM 559 N N . LEU A 1 141 ? -5.745 -10.828 14.448 1.00 13.04 141 LEU A N 1
ATOM 560 C CA . LEU A 1 141 ? -4.400 -10.273 14.328 1.00 13.00 141 LEU A CA 1
ATOM 561 C C . LEU A 1 141 ? -4.214 -9.049 15.218 1.00 11.66 141 LEU A C 1
ATOM 562 O O . LEU A 1 141 ? -3.190 -8.926 15.908 1.00 12.88 141 LEU A O 1
ATOM 567 N N . ARG A 1 142 ? -5.190 -8.136 15.224 1.00 12.43 142 ARG A N 1
ATOM 568 C CA . ARG A 1 142 ? -5.059 -6.967 16.085 1.00 11.98 142 ARG A CA 1
ATOM 569 C C . ARG A 1 142 ? -5.029 -7.363 17.555 1.00 13.84 142 ARG A C 1
ATOM 570 O O . ARG A 1 142 ? -4.277 -6.781 18.338 1.00 11.95 142 ARG A O 1
ATOM 578 N N . GLU A 1 143 ? -5.827 -8.363 17.952 1.00 13.19 143 GLU A N 1
ATOM 579 C CA . GLU A 1 143 ? -5.771 -8.824 19.338 1.00 13.73 143 GLU A CA 1
ATOM 580 C C . GLU A 1 143 ? -4.422 -9.458 19.661 1.00 13.71 143 GLU A C 1
ATOM 581 O O . GLU A 1 143 ? -3.834 -9.185 20.715 1.00 13.92 143 GLU A O 1
ATOM 587 N N . ALA A 1 144 ? -3.892 -10.267 18.746 1.00 12.24 144 ALA A N 1
ATOM 588 C CA . ALA A 1 144 ? -2.571 -10.846 18.970 1.00 13.11 144 ALA A CA 1
ATOM 589 C C . ALA A 1 144 ? -1.490 -9.769 19.040 1.00 13.71 144 ALA A C 1
ATOM 590 O O . ALA A 1 144 ? -0.547 -9.881 19.830 1.00 12.42 144 ALA A O 1
ATOM 592 N N . ILE A 1 145 ? -1.615 -8.714 18.232 1.00 11.69 145 ILE A N 1
ATOM 593 C CA . ILE A 1 145 ? -0.658 -7.614 18.315 1.00 10.82 145 ILE A CA 1
ATOM 594 C C . ILE A 1 145 ? -0.732 -6.934 19.677 1.00 11.84 145 ILE A C 1
ATOM 595 O O . ILE A 1 145 ? 0.298 -6.600 20.270 1.00 11.90 145 ILE A O 1
ATOM 600 N N . CYS A 1 146 ? -1.943 -6.734 20.205 1.00 11.12 146 CYS A N 1
ATOM 601 C CA . CYS A 1 146 ? -2.057 -6.137 21.532 1.00 12.11 146 CYS A CA 1
ATOM 602 C C . CYS A 1 146 ? -1.375 -7.001 22.582 1.00 13.10 146 CYS A C 1
ATOM 603 O O . CYS A 1 146 ? -0.722 -6.486 23.498 1.00 13.52 146 CYS A O 1
ATOM 606 N N . ARG A 1 147 ? -1.524 -8.321 22.475 1.00 12.47 147 ARG A N 1
ATOM 607 C CA . ARG A 1 147 ? -0.870 -9.201 23.433 1.00 13.15 147 ARG A CA 1
ATOM 608 C C . ARG A 1 147 ? 0.643 -9.089 23.333 1.00 12.03 147 ARG A C 1
ATOM 609 O O . ARG A 1 147 ? 1.334 -9.053 24.356 1.00 14.33 147 ARG A O 1
ATOM 617 N N . LYS A 1 148 ? 1.170 -9.022 22.108 1.00 11.81 148 LYS A N 1
ATOM 618 C CA . LYS A 1 148 ? 2.614 -8.870 21.917 1.00 12.78 148 LYS A CA 1
ATOM 619 C C . LYS A 1 148 ? 3.113 -7.562 22.512 1.00 14.08 148 LYS A C 1
ATOM 620 O O . LYS A 1 148 ? 4.165 -7.526 23.165 1.00 14.00 148 LYS A O 1
ATOM 626 N N . LEU A 1 149 ? 2.374 -6.471 22.302 1.00 11.87 149 LEU A N 1
ATOM 627 C CA . LEU A 1 149 ? 2.824 -5.176 22.802 1.00 12.78 149 LEU A CA 1
ATOM 628 C C . LEU A 1 149 ? 2.835 -5.136 24.323 1.00 12.66 149 LEU A C 1
ATOM 629 O O . LEU A 1 149 ? 3.706 -4.486 24.915 1.00 13.76 149 LEU A O 1
ATOM 634 N N . LYS A 1 150 ? 1.905 -5.842 24.977 1.00 12.60 150 LYS A N 1
ATOM 635 C CA . LYS A 1 150 ? 1.953 -5.943 26.433 1.00 13.35 150 LYS A CA 1
ATOM 636 C C . LYS A 1 150 ? 3.091 -6.849 26.900 1.00 15.51 150 LYS A C 1
ATOM 637 O O . LYS A 1 150 ? 3.896 -6.460 27.755 1.00 16.08 150 LYS A O 1
ATOM 643 N N A GLU A 1 151 ? 3.181 -8.062 26.348 0.45 14.18 151 GLU A N 1
ATOM 644 N N B GLU A 1 151 ? 3.164 -8.066 26.352 0.55 14.41 151 GLU A N 1
ATOM 645 C CA A GLU A 1 151 ? 4.115 -9.043 26.895 0.45 14.74 151 GLU A CA 1
ATOM 646 C CA B GLU A 1 151 ? 4.110 -9.057 26.851 0.55 15.09 151 GLU A CA 1
ATOM 647 C C A GLU A 1 151 ? 5.565 -8.680 26.590 0.45 14.89 151 GLU A C 1
ATOM 648 C C B GLU A 1 151 ? 5.549 -8.631 26.604 0.55 14.47 151 GLU A C 1
ATOM 649 O O A GLU A 1 151 ? 6.455 -8.926 27.414 0.45 15.38 151 GLU A O 1
ATOM 650 O O B GLU A 1 151 ? 6.408 -8.782 27.482 0.55 16.46 151 GLU A O 1
ATOM 661 N N . GLU A 1 152 ? 5.830 -8.102 25.418 1.00 13.00 152 GLU A N 1
ATOM 662 C CA . GLU A 1 152 ? 7.201 -7.794 25.028 1.00 12.98 152 GLU A CA 1
ATOM 663 C C . GLU A 1 152 ? 7.609 -6.366 25.344 1.00 15.97 152 GLU A C 1
ATOM 664 O O . GLU A 1 152 ? 8.776 -6.122 25.671 1.00 16.83 152 GLU A O 1
ATOM 670 N N . ASN A 1 153 ? 6.680 -5.414 25.263 1.00 14.61 153 ASN A N 1
ATOM 671 C CA . ASN A 1 153 ? 7.042 -4.009 25.351 1.00 14.75 153 ASN A CA 1
ATOM 672 C C . ASN A 1 153 ? 6.443 -3.292 26.547 1.00 13.06 153 ASN A C 1
ATOM 673 O O . ASN A 1 153 ? 6.775 -2.118 26.770 1.00 14.23 153 ASN A O 1
ATOM 678 N N . GLY A 1 154 ? 5.560 -3.943 27.304 1.00 13.01 154 GLY A N 1
ATOM 679 C CA . GLY A 1 154 ? 4.929 -3.321 28.453 1.00 14.50 154 GLY A CA 1
ATOM 680 C C . GLY A 1 154 ? 3.911 -2.256 28.115 1.00 14.79 154 GLY A C 1
ATOM 681 O O . GLY A 1 154 ? 3.674 -1.361 28.928 1.00 15.69 154 GLY A O 1
ATOM 682 N N . LEU A 1 155 ? 3.308 -2.325 26.933 1.00 13.70 155 LEU A N 1
ATOM 683 C CA . LEU A 1 155 ? 2.379 -1.312 26.453 1.00 13.35 155 LEU A CA 1
ATOM 684 C C . LEU A 1 155 ? 0.968 -1.883 26.424 1.00 14.09 155 LEU A C 1
ATOM 685 O O . LEU A 1 155 ? 0.766 -3.046 26.054 1.00 16.98 155 LEU A O 1
ATOM 690 N N . SER A 1 156 ? -0.011 -1.055 26.804 1.00 13.16 156 SER A N 1
ATOM 691 C CA A SER A 1 156 ? -1.413 -1.453 26.883 0.50 12.17 156 SER A CA 1
ATOM 692 C CA B SER A 1 156 ? -1.418 -1.450 26.895 0.50 12.17 156 SER A CA 1
ATOM 693 C C . SER A 1 156 ? -2.201 -0.723 25.805 1.00 12.86 156 SER A C 1
ATOM 694 O O . SER A 1 156 ? -2.449 0.482 25.913 1.00 14.85 156 SER A O 1
ATOM 699 N N . TYR A 1 157 ? -2.597 -1.453 24.769 1.00 14.11 157 TYR A N 1
ATOM 700 C CA . TYR A 1 157 ? -3.419 -0.921 23.691 1.00 13.93 157 TYR A CA 1
ATOM 701 C C . TYR A 1 157 ? -4.680 -1.758 23.563 1.00 12.33 157 TYR A C 1
ATOM 702 O O . TYR A 1 157 ? -4.659 -2.974 23.785 1.00 15.30 157 TYR A O 1
ATOM 711 N N . ALA A 1 158 ? -5.787 -1.092 23.234 1.00 12.63 158 ALA A N 1
ATOM 712 C CA . ALA A 1 158 ? -6.998 -1.780 22.817 1.00 14.28 158 ALA A CA 1
ATOM 713 C C . ALA A 1 158 ? -6.896 -2.145 21.342 1.00 13.77 158 ALA A C 1
ATOM 714 O O . ALA A 1 158 ? -6.155 -1.520 20.586 1.00 12.51 158 ALA A O 1
ATOM 716 N N . PRO A 1 159 ? -7.647 -3.152 20.896 1.00 12.70 159 PRO A N 1
ATOM 717 C CA . PRO A 1 159 ? -7.546 -3.571 19.491 1.00 14.86 159 PRO A CA 1
ATOM 718 C C . PRO A 1 159 ? -7.891 -2.490 18.486 1.00 14.11 159 PRO A C 1
ATOM 719 O O . PRO A 1 159 ? -7.408 -2.549 17.348 1.00 16.24 159 PRO A O 1
ATOM 723 N N . ASP A 1 160 ? -8.697 -1.496 18.846 1.00 13.10 160 ASP A N 1
ATOM 724 C CA . ASP A 1 160 ? -8.969 -0.421 17.900 1.00 12.87 160 ASP A CA 1
ATOM 725 C C . ASP A 1 160 ? -7.927 0.683 17.941 1.00 15.34 160 ASP A C 1
ATOM 726 O O . ASP A 1 160 ? -8.104 1.715 17.286 1.00 16.03 160 ASP A O 1
ATOM 731 N N . GLN A 1 161 ? -6.836 0.481 18.681 1.00 12.75 161 GLN A N 1
ATOM 732 C CA . GLN A 1 161 ? -5.660 1.333 18.591 1.00 11.76 161 GLN A CA 1
ATOM 733 C C . GLN A 1 161 ? -4.577 0.729 17.715 1.00 12.03 161 GLN A C 1
ATOM 734 O O . GLN A 1 161 ? -3.448 1.233 17.714 1.00 12.41 161 GLN A O 1
ATOM 740 N N . ILE A 1 162 ? -4.889 -0.344 16.988 1.00 12.37 162 ILE A N 1
ATOM 741 C CA . ILE A 1 162 ? -3.951 -1.012 16.091 1.00 11.60 162 ILE A CA 1
ATOM 742 C C . ILE A 1 162 ? -4.469 -0.836 14.674 1.00 10.87 162 ILE A C 1
ATOM 743 O O . ILE A 1 162 ? -5.652 -1.077 14.411 1.00 13.10 162 ILE A O 1
ATOM 748 N N . LEU A 1 163 ? -3.600 -0.428 13.757 1.00 11.21 163 LEU A N 1
ATOM 749 C CA . LEU A 1 163 ? -3.934 -0.369 12.339 1.00 10.22 163 LEU A CA 1
ATOM 750 C C . LEU A 1 163 ? -2.908 -1.204 11.587 1.00 10.20 163 LEU A C 1
ATOM 751 O O . LEU A 1 163 ? -1.708 -0.918 11.652 1.00 11.96 163 LEU A O 1
ATOM 756 N N . VAL A 1 164 ? -3.371 -2.247 10.910 1.00 12.74 164 VAL A N 1
ATOM 757 C CA . VAL A 1 164 ? -2.509 -3.134 10.128 1.00 11.57 164 VAL A CA 1
ATOM 758 C C . VAL A 1 164 ? -2.487 -2.651 8.687 1.00 11.07 164 VAL A C 1
ATOM 759 O O . VAL A 1 164 ? -3.535 -2.373 8.104 1.00 11.66 164 VAL A O 1
ATOM 763 N N . SER A 1 165 ? -1.298 -2.611 8.081 1.00 11.19 165 SER A N 1
ATOM 764 C CA . SER A 1 165 ? -1.123 -2.068 6.738 1.00 12.69 165 SER A CA 1
ATOM 765 C C . SER A 1 165 ? -0.195 -2.968 5.926 1.00 13.90 165 SER A C 1
ATOM 766 O O . SER A 1 165 ? 0.374 -3.946 6.432 1.00 14.65 165 SER A O 1
ATOM 769 N N . ASN A 1 166 ? -0.042 -2.615 4.645 1.00 14.72 166 ASN A N 1
ATOM 770 C CA . ASN A 1 166 ? 0.813 -3.329 3.688 1.00 15.79 166 ASN A CA 1
ATOM 771 C C . ASN A 1 166 ? 2.281 -2.950 3.907 1.00 17.37 166 ASN A C 1
ATOM 772 O O . ASN A 1 166 ? 2.907 -2.242 3.116 1.00 19.07 166 ASN A O 1
ATOM 777 N N . GLY A 1 167 ? 2.824 -3.425 5.014 1.00 14.29 167 GLY A N 1
ATOM 778 C CA . GLY A 1 167 ? 4.201 -3.121 5.348 1.00 15.00 167 GLY A CA 1
ATOM 779 C C . GLY A 1 167 ? 4.316 -1.941 6.293 1.00 18.45 167 GLY A C 1
ATOM 780 O O . GLY A 1 167 ? 3.461 -1.049 6.334 1.00 15.70 167 GLY A O 1
ATOM 781 N N . ALA A 1 168 ? 5.398 -1.935 7.073 1.00 14.96 168 ALA A N 1
ATOM 782 C CA . ALA A 1 168 ? 5.610 -0.885 8.059 1.00 14.29 168 ALA A CA 1
ATOM 783 C C . ALA A 1 168 ? 5.910 0.460 7.410 1.00 14.78 168 ALA A C 1
ATOM 784 O O . ALA A 1 168 ? 5.700 1.505 8.036 1.00 14.88 168 ALA A O 1
ATOM 786 N N . VAL A 1 169 ? 6.424 0.470 6.180 1.00 14.69 169 VAL A N 1
ATOM 787 C CA . VAL A 1 169 ? 6.690 1.744 5.516 1.00 14.64 169 VAL A CA 1
ATOM 788 C C . VAL A 1 169 ? 5.389 2.498 5.281 1.00 13.87 169 VAL A C 1
ATOM 789 O O . VAL A 1 169 ? 5.333 3.728 5.411 1.00 15.45 169 VAL A O 1
ATOM 793 N N . GLN A 1 170 ? 4.324 1.774 4.932 1.00 14.80 170 GLN A N 1
ATOM 794 C CA . GLN A 1 170 ? 3.008 2.391 4.785 1.00 13.27 170 GLN A CA 1
ATOM 795 C C . GLN A 1 170 ? 2.472 2.857 6.134 1.00 15.22 170 GLN A C 1
ATOM 796 O O . GLN A 1 170 ? 1.878 3.938 6.236 1.00 13.73 170 GLN A O 1
ATOM 802 N N . SER A 1 171 ? 2.705 2.073 7.188 1.00 12.61 171 SER A N 1
ATOM 803 C CA . SER A 1 171 ? 2.301 2.499 8.525 1.00 12.80 171 SER A CA 1
ATOM 804 C C . SER A 1 171 ? 2.936 3.834 8.884 1.00 14.10 171 SER A C 1
ATOM 805 O O . SER A 1 171 ? 2.264 4.738 9.404 1.00 14.66 171 SER A O 1
ATOM 808 N N . LEU A 1 172 ? 4.242 3.965 8.624 1.00 13.44 172 LEU A N 1
ATOM 809 C CA . LEU A 1 172 ? 4.962 5.204 8.910 1.00 14.33 172 LEU A CA 1
ATOM 810 C C . LEU A 1 172 ? 4.388 6.363 8.119 1.00 13.16 172 LEU A C 1
ATOM 811 O O . LEU A 1 172 ? 4.149 7.448 8.664 1.00 13.18 172 LEU A O 1
ATOM 816 N N . LEU A 1 173 ? 4.197 6.165 6.816 1.00 12.51 173 LEU A N 1
ATOM 817 C CA . LEU A 1 173 ? 3.736 7.253 5.967 1.00 14.52 173 LEU A CA 1
ATOM 818 C C . LEU A 1 173 ? 2.388 7.778 6.442 1.00 13.04 173 LEU A C 1
ATOM 819 O O . LEU A 1 173 ? 2.170 8.995 6.527 1.00 13.40 173 LEU A O 1
ATOM 824 N N . GLN A 1 174 ? 1.457 6.872 6.744 1.00 12.65 174 GLN A N 1
ATOM 825 C CA . GLN A 1 174 ? 0.124 7.316 7.144 1.00 12.12 174 GLN A CA 1
ATOM 826 C C . GLN A 1 174 ? 0.174 8.089 8.455 1.00 11.92 174 GLN A C 1
ATOM 827 O O . GLN A 1 174 ? -0.521 9.098 8.612 1.00 13.50 174 GLN A O 1
ATOM 833 N N . ALA A 1 175 ? 1.015 7.657 9.397 1.00 11.72 175 ALA A N 1
ATOM 834 C CA . ALA A 1 175 ? 1.200 8.423 10.630 1.00 13.08 175 ALA A CA 1
ATOM 835 C C . ALA A 1 175 ? 1.711 9.834 10.334 1.00 12.78 175 ALA A C 1
ATOM 836 O O . ALA A 1 175 ? 1.214 10.820 10.892 1.00 13.31 175 ALA A O 1
ATOM 838 N N . VAL A 1 176 ? 2.739 9.949 9.487 1.00 13.08 176 VAL A N 1
ATOM 839 C CA . VAL A 1 176 ? 3.264 11.270 9.141 1.00 13.33 176 VAL A CA 1
ATOM 840 C C . VAL A 1 176 ? 2.178 12.131 8.502 1.00 12.58 176 VAL A C 1
ATOM 841 O O . VAL A 1 176 ? 1.982 13.299 8.872 1.00 13.73 176 VAL A O 1
ATOM 845 N N . LEU A 1 177 ? 1.475 11.578 7.508 1.00 13.13 177 LEU A N 1
ATOM 846 C CA . LEU A 1 177 ? 0.439 12.343 6.819 1.00 13.24 177 LEU A CA 1
ATOM 847 C C . LEU A 1 177 ? -0.670 12.763 7.767 1.00 12.85 177 LEU A C 1
ATOM 848 O O . LEU A 1 177 ? -1.243 13.844 7.598 1.00 15.63 177 LEU A O 1
ATOM 853 N N . ALA A 1 178 ? -0.982 11.928 8.766 1.00 12.47 178 ALA A N 1
ATOM 854 C CA . ALA A 1 178 ? -2.101 12.221 9.662 1.00 13.23 178 ALA A CA 1
ATOM 855 C C . ALA A 1 178 ? -1.787 13.358 10.629 1.00 13.69 178 ALA A C 1
ATOM 856 O O . ALA A 1 178 ? -2.680 14.141 10.972 1.00 15.46 178 ALA A O 1
ATOM 858 N N . VAL A 1 179 ? -0.542 13.465 11.102 1.00 12.67 179 VAL A N 1
ATOM 859 C CA . VAL A 1 179 ? -0.245 14.383 12.197 1.00 13.08 179 VAL A CA 1
ATOM 860 C C . VAL A 1 179 ? 0.486 15.647 11.766 1.00 14.38 179 VAL A C 1
ATOM 861 O O . VAL A 1 179 ? 0.483 16.629 12.527 1.00 16.99 179 VAL A O 1
ATOM 865 N N . CYS A 1 180 ? 1.101 15.668 10.593 1.00 13.57 180 CYS A N 1
ATOM 866 C CA . CYS A 1 180 ? 1.906 16.812 10.174 1.00 14.41 180 CYS A CA 1
ATOM 867 C C . CYS A 1 180 ? 1.095 17.710 9.253 1.00 17.38 180 CYS A C 1
ATOM 868 O O . CYS A 1 180 ? 0.637 17.269 8.194 1.00 17.37 180 CYS A O 1
ATOM 871 N N . SER A 1 181 ? 0.914 18.964 9.662 1.00 15.73 181 SER A N 1
ATOM 872 C CA . SER A 1 181 ? 0.293 19.968 8.813 1.00 17.37 181 SER A CA 1
ATOM 873 C C . SER A 1 181 ? 1.355 20.651 7.970 1.00 16.79 181 SER A C 1
ATOM 874 O O . SER A 1 181 ? 2.547 20.594 8.286 1.00 16.61 181 SER A O 1
ATOM 877 N N . PRO A 1 182 ? 0.960 21.318 6.890 1.00 16.34 182 PRO A N 1
ATOM 878 C CA . PRO A 1 182 ? 1.949 22.023 6.069 1.00 18.16 182 PRO A CA 1
ATOM 879 C C . PRO A 1 182 ? 2.764 22.981 6.924 1.00 16.27 182 PRO A C 1
ATOM 880 O O . PRO A 1 182 ? 2.224 23.732 7.743 1.00 18.67 182 PRO A O 1
ATOM 884 N N . GLY A 1 183 ? 4.086 22.931 6.748 1.00 15.13 183 GLY A N 1
ATOM 885 C CA . GLY A 1 183 ? 4.981 23.788 7.486 1.00 18.73 183 GLY A CA 1
ATOM 886 C C . GLY A 1 183 ? 5.434 23.245 8.821 1.00 17.31 183 GLY A C 1
ATOM 887 O O . GLY A 1 183 ? 6.399 23.775 9.386 1.00 19.88 183 GLY A O 1
ATOM 888 N N . ASP A 1 184 ? 4.775 22.217 9.351 1.00 14.68 184 ASP A N 1
ATOM 889 C CA . ASP A 1 184 ? 5.284 21.570 10.550 1.00 14.68 184 ASP A CA 1
ATOM 890 C C . ASP A 1 184 ? 6.689 21.039 10.295 1.00 16.42 184 ASP A C 1
ATOM 891 O O . ASP A 1 184 ? 7.045 20.684 9.169 1.00 18.96 184 ASP A O 1
ATOM 896 N N . GLU A 1 185 ? 7.490 20.975 11.358 1.00 13.74 185 GLU A N 1
ATOM 897 C CA . GLU A 1 185 ? 8.848 20.448 11.275 1.00 15.60 185 GLU A CA 1
ATOM 898 C C . GLU A 1 185 ? 8.906 19.022 11.814 1.00 15.15 185 GLU A C 1
ATOM 899 O O . GLU A 1 185 ? 8.330 18.717 12.868 1.00 14.42 185 GLU A O 1
ATOM 905 N N . VAL A 1 186 ? 9.587 18.155 11.075 1.00 12.75 186 VAL A N 1
ATOM 906 C CA . VAL A 1 186 ? 9.765 16.753 11.429 1.00 12.26 186 VAL A CA 1
ATOM 907 C C . VAL A 1 186 ? 11.246 16.583 11.731 1.00 13.96 186 VAL A C 1
ATOM 908 O O . VAL A 1 186 ? 12.094 16.751 10.842 1.00 14.28 186 VAL A O 1
ATOM 912 N N . ILE A 1 187 ? 11.565 16.288 12.983 1.00 12.43 187 ILE A N 1
ATOM 913 C CA . ILE A 1 187 ? 12.950 16.214 13.433 1.00 12.72 187 ILE A CA 1
ATOM 914 C C . ILE A 1 187 ? 13.456 14.804 13.185 1.00 12.75 187 ILE A C 1
ATOM 915 O O . ILE A 1 187 ? 12.878 13.828 13.672 1.00 12.61 187 ILE A O 1
ATOM 920 N N . ILE A 1 188 ? 14.549 14.702 12.431 1.00 12.90 188 ILE A N 1
ATOM 921 C CA . ILE A 1 188 ? 15.056 13.422 11.929 1.00 13.44 188 ILE A CA 1
ATOM 922 C C . ILE A 1 188 ? 16.549 13.316 12.222 1.00 13.39 188 ILE A C 1
ATOM 923 O O . ILE A 1 188 ? 17.361 13.986 11.558 1.00 14.61 188 ILE A O 1
ATOM 928 N N . PRO A 1 189 ? 16.962 12.514 13.199 1.00 11.81 189 PRO A N 1
ATOM 929 C CA . PRO A 1 189 ? 18.400 12.325 13.427 1.00 12.42 189 PRO A CA 1
ATOM 930 C C . PRO A 1 189 ? 19.030 11.610 12.247 1.00 14.74 189 PRO A C 1
ATOM 931 O O . PRO A 1 189 ? 18.470 10.653 11.704 1.00 14.33 189 PRO A O 1
ATOM 935 N N . ALA A 1 190 ? 20.205 12.099 11.839 1.00 13.91 190 ALA A N 1
ATOM 936 C CA . ALA A 1 190 ? 20.972 11.403 10.822 1.00 14.73 190 ALA A CA 1
ATOM 937 C C . ALA A 1 190 ? 22.098 10.626 11.487 1.00 15.57 190 ALA A C 1
ATOM 938 O O . ALA A 1 190 ? 22.570 11.015 12.555 1.00 17.61 190 ALA A O 1
ATOM 940 N N . PRO A 1 191 ? 22.550 9.511 10.901 1.00 13.84 191 PRO A N 1
ATOM 941 C CA . PRO A 1 191 ? 22.043 8.904 9.666 1.00 14.62 191 PRO A CA 1
ATOM 942 C C . PRO A 1 191 ? 20.617 8.403 9.841 1.00 15.49 191 PRO A C 1
ATOM 943 O O . PRO A 1 191 ? 20.297 7.782 10.856 1.00 14.87 191 PRO A O 1
ATOM 947 N N . TYR A 1 192 ? 19.769 8.671 8.851 1.00 13.59 192 TYR A N 1
ATOM 948 C CA . TYR A 1 192 ? 18.355 8.334 8.913 1.00 12.57 192 TYR A CA 1
ATOM 949 C C . TYR A 1 192 ? 18.026 7.258 7.892 1.00 11.60 192 TYR A C 1
ATOM 950 O O . TYR A 1 192 ? 18.714 7.102 6.876 1.00 13.73 192 TYR A O 1
ATOM 959 N N . TRP A 1 193 ? 16.951 6.520 8.156 1.00 13.89 193 TRP A N 1
ATOM 960 C CA . TRP A 1 193 ? 16.482 5.604 7.134 1.00 14.03 193 TRP A CA 1
ATOM 961 C C . TRP A 1 193 ? 16.043 6.394 5.904 1.00 14.11 193 TRP A C 1
ATOM 962 O O . TRP A 1 193 ? 15.538 7.512 6.005 1.00 13.98 193 TRP A O 1
ATOM 973 N N . VAL A 1 194 ? 16.215 5.768 4.740 1.00 16.32 194 VAL A N 1
ATOM 974 C CA A VAL A 1 194 ? 16.265 6.498 3.480 0.85 19.85 194 VAL A CA 1
ATOM 975 C CA B VAL A 1 194 ? 16.253 6.486 3.464 0.15 20.07 194 VAL A CA 1
ATOM 976 C C . VAL A 1 194 ? 14.998 7.308 3.212 1.00 17.60 194 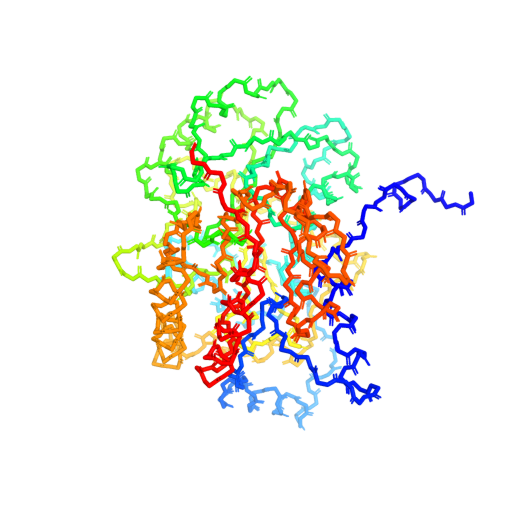VAL A C 1
ATOM 977 O O . VAL A 1 194 ? 15.057 8.353 2.553 1.00 23.93 194 VAL A O 1
ATOM 984 N N . SER A 1 195 ? 13.844 6.859 3.709 1.00 14.44 195 SER A N 1
ATOM 985 C CA . SER A 1 195 ? 12.561 7.453 3.340 1.00 16.94 195 SER A CA 1
ATOM 986 C C . SER A 1 195 ? 12.027 8.491 4.318 1.00 16.35 195 SER A C 1
ATOM 987 O O . SER A 1 195 ? 11.022 9.139 4.006 1.00 14.86 195 SER A O 1
ATOM 990 N N . TYR A 1 196 ? 12.656 8.672 5.482 1.00 15.66 196 TYR A N 1
ATOM 991 C CA . TYR A 1 196 ? 12.087 9.569 6.487 1.00 14.63 196 TYR A CA 1
ATOM 992 C C . TYR A 1 196 ? 11.937 10.996 5.966 1.00 12.85 196 TYR A C 1
ATOM 993 O O . TYR A 1 196 ? 10.892 11.624 6.159 1.00 14.12 196 TYR A O 1
ATOM 1002 N N . THR A 1 197 ? 12.986 11.546 5.348 1.00 13.51 197 THR A N 1
ATOM 1003 C CA . THR A 1 197 ? 12.894 12.933 4.890 1.00 13.31 197 THR A CA 1
ATOM 1004 C C . THR A 1 197 ? 11.882 13.070 3.763 1.00 15.17 197 THR A C 1
ATOM 1005 O O . THR A 1 197 ? 11.154 14.067 3.688 1.00 14.45 197 THR A O 1
ATOM 1009 N N . GLU A 1 198 ? 11.822 12.077 2.872 1.00 16.52 198 GLU A N 1
ATOM 1010 C CA . GLU A 1 198 ? 10.919 12.164 1.733 1.00 17.15 198 GLU A CA 1
ATOM 1011 C C . GLU A 1 198 ? 9.470 12.042 2.167 1.00 14.78 198 GLU A C 1
ATOM 1012 O O . GLU A 1 198 ? 8.592 12.701 1.599 1.00 15.00 198 GLU A O 1
ATOM 1018 N N . GLN A 1 199 ? 9.194 11.222 3.179 1.00 15.01 199 GLN A N 1
ATOM 1019 C CA . GLN A 1 199 ? 7.820 11.118 3.654 1.00 15.93 199 GLN A CA 1
ATOM 1020 C C . GLN A 1 199 ? 7.369 12.412 4.321 1.00 15.23 199 GLN A C 1
ATOM 1021 O O . GLN A 1 199 ? 6.225 12.849 4.136 1.00 15.13 199 GLN A O 1
ATOM 1027 N N . ALA A 1 200 ? 8.267 13.057 5.069 1.00 13.32 200 ALA A N 1
ATOM 1028 C CA . ALA A 1 200 ? 7.956 14.374 5.614 1.00 13.58 200 ALA A CA 1
ATOM 1029 C C . ALA A 1 200 ? 7.608 15.352 4.500 1.00 15.61 200 ALA A C 1
ATOM 1030 O O . ALA A 1 200 ? 6.616 16.085 4.591 1.00 14.90 200 ALA A O 1
ATOM 1032 N N . ARG A 1 201 ? 8.396 15.359 3.420 1.00 14.18 201 ARG A N 1
ATOM 1033 C CA . ARG A 1 201 ? 8.102 16.262 2.308 1.00 13.95 201 ARG A CA 1
ATOM 1034 C C . ARG A 1 201 ? 6.755 15.949 1.661 1.00 14.67 201 ARG A C 1
ATOM 1035 O O . ARG A 1 201 ? 6.060 16.865 1.204 1.00 15.95 201 ARG A O 1
ATOM 1043 N N . LEU A 1 202 ? 6.360 14.672 1.609 1.00 16.17 202 LEU A N 1
ATOM 1044 C CA . LEU A 1 202 ? 5.066 14.336 1.012 1.00 16.34 202 LEU A CA 1
ATOM 1045 C C . LEU A 1 202 ? 3.905 14.918 1.805 1.00 16.72 202 LEU A C 1
ATOM 1046 O O . LEU A 1 202 ? 2.820 15.130 1.248 1.00 18.64 202 LEU A O 1
ATOM 1051 N N . ALA A 1 203 ? 4.102 15.168 3.099 1.00 16.38 203 ALA A N 1
ATOM 1052 C CA . ALA A 1 203 ? 3.099 15.831 3.922 1.00 17.92 203 ALA A CA 1
ATOM 1053 C C . ALA A 1 203 ? 3.164 17.346 3.814 1.00 17.01 203 ALA A C 1
ATOM 1054 O O . ALA A 1 203 ? 2.396 18.035 4.495 1.00 20.59 203 ALA A O 1
ATOM 1056 N N . ASP A 1 204 ? 4.051 17.882 2.977 1.00 13.97 204 ASP A N 1
ATOM 1057 C CA . ASP A 1 204 ? 4.302 19.319 2.937 1.00 13.98 204 ASP A CA 1
ATOM 1058 C C . ASP A 1 204 ? 4.921 19.819 4.236 1.00 16.13 204 ASP A C 1
ATOM 1059 O O . ASP A 1 204 ? 4.760 20.988 4.597 1.00 18.57 204 ASP A O 1
ATOM 1064 N N . ALA A 1 205 ? 5.610 18.940 4.950 1.00 16.08 205 ALA A N 1
ATOM 1065 C CA . ALA A 1 205 ? 6.311 19.283 6.174 1.00 15.74 205 ALA A CA 1
ATOM 1066 C C . ALA A 1 205 ? 7.798 19.454 5.883 1.00 16.11 205 ALA A C 1
ATOM 1067 O O . ALA A 1 205 ? 8.305 19.068 4.824 1.00 17.67 205 ALA A O 1
ATOM 1069 N N . THR A 1 206 ? 8.500 20.042 6.850 1.00 15.38 206 THR A N 1
ATOM 1070 C CA . THR A 1 206 ? 9.889 20.427 6.670 1.00 14.91 206 THR A CA 1
ATOM 1071 C C . THR A 1 206 ? 10.773 19.488 7.464 1.00 15.34 206 THR A C 1
ATOM 1072 O O . THR A 1 206 ? 10.703 19.490 8.702 1.00 15.44 206 THR A O 1
ATOM 1076 N N . PRO A 1 207 ? 11.629 18.695 6.820 1.00 15.41 207 PRO A N 1
ATOM 1077 C CA . PRO A 1 207 ? 12.593 17.889 7.579 1.00 15.60 207 PRO A CA 1
ATOM 1078 C C . PRO A 1 207 ? 13.608 18.787 8.270 1.00 17.08 207 PRO A C 1
ATOM 1079 O O . PRO A 1 207 ? 14.133 19.736 7.679 1.00 18.85 207 PRO A O 1
ATOM 1083 N N . VAL A 1 208 ? 13.881 18.478 9.526 1.00 14.45 208 VAL A N 1
ATOM 1084 C CA . VAL A 1 208 ? 14.922 19.132 10.296 1.00 14.85 208 VAL A CA 1
ATOM 1085 C C . VAL A 1 208 ? 15.884 18.024 10.702 1.00 16.61 208 VAL A C 1
ATOM 1086 O O . VAL A 1 208 ? 15.613 17.244 11.622 1.00 14.04 208 VAL A O 1
ATOM 1090 N N . VAL A 1 209 ? 17.000 17.923 9.993 1.00 16.93 209 VAL A N 1
ATOM 1091 C CA . VAL A 1 209 ? 17.927 16.813 10.179 1.00 15.58 209 VAL A CA 1
ATOM 1092 C C . VAL A 1 209 ? 18.956 17.186 11.236 1.00 17.05 209 VAL A C 1
ATOM 1093 O O . VAL A 1 209 ? 19.503 18.297 11.228 1.00 19.08 209 VAL A O 1
ATOM 1097 N N . ILE A 1 210 ? 19.199 16.268 12.164 1.00 14.18 210 ILE A N 1
ATOM 1098 C CA . ILE A 1 210 ? 20.185 16.489 13.220 1.00 16.43 210 ILE A CA 1
ATOM 1099 C C . ILE A 1 210 ? 21.297 15.461 13.062 1.00 16.20 210 ILE A C 1
ATOM 1100 O O . ILE A 1 210 ? 21.103 14.284 13.379 1.00 14.78 210 ILE A O 1
ATOM 1105 N N . PRO A 1 211 ? 22.470 15.848 12.572 1.00 15.95 211 PRO A N 1
ATOM 1106 C CA . PRO A 1 211 ? 23.558 14.872 12.428 1.00 15.49 211 PRO A CA 1
ATOM 1107 C C . PRO A 1 211 ? 24.005 14.322 13.775 1.00 18.02 211 PRO A C 1
ATOM 1108 O O . PRO A 1 211 ? 23.933 14.994 14.811 1.00 18.85 211 PRO A O 1
ATOM 1112 N N . THR A 1 212 ? 24.470 13.079 13.753 1.00 16.77 212 THR A N 1
ATOM 1113 C CA . THR A 1 212 ? 25.112 12.453 14.898 1.00 18.29 212 THR A CA 1
ATOM 1114 C C . THR A 1 212 ? 26.512 12.019 14.483 1.00 18.58 212 THR A C 1
ATOM 1115 O O . THR A 1 212 ? 26.882 12.101 13.310 1.00 23.82 212 THR A O 1
ATOM 1119 N N . LYS A 1 213 ? 27.296 11.547 15.454 1.00 16.79 213 LYS A N 1
ATOM 1120 C CA . LYS A 1 213 ? 28.723 11.307 15.266 1.00 18.39 213 LYS A CA 1
ATOM 1121 C C . LYS A 1 213 ? 29.067 9.848 15.531 1.00 16.20 213 LYS A C 1
ATOM 1122 O O . LYS A 1 213 ? 28.541 9.235 16.467 1.00 17.05 213 LYS A O 1
ATOM 1128 N N . ILE A 1 214 ? 29.966 9.300 14.711 1.00 16.18 214 ILE A N 1
ATOM 1129 C CA . ILE A 1 214 ? 30.373 7.912 14.899 1.00 16.44 214 ILE A CA 1
ATOM 1130 C C . ILE A 1 214 ? 30.982 7.707 16.282 1.00 19.58 214 ILE A C 1
ATOM 1131 O O . ILE A 1 214 ? 30.804 6.646 16.894 1.00 19.55 214 ILE A O 1
ATOM 1136 N N . SER A 1 215 ? 31.673 8.723 16.814 1.00 19.72 215 SER A N 1
ATOM 1137 C CA . SER A 1 215 ? 32.294 8.597 18.133 1.00 22.83 215 SER A CA 1
ATOM 1138 C C . SER A 1 215 ? 31.267 8.504 19.255 1.00 24.52 215 SER A C 1
ATOM 1139 O O . SER A 1 215 ? 31.605 8.041 20.352 1.00 26.77 215 SER A O 1
ATOM 1142 N N . ASN A 1 216 ? 30.032 8.941 19.011 1.00 21.39 216 ASN A N 1
ATOM 1143 C CA . ASN A 1 216 ? 28.936 8.786 19.959 1.00 21.62 216 ASN A CA 1
ATOM 1144 C C . ASN A 1 216 ? 27.975 7.684 19.529 1.00 17.79 216 ASN A C 1
ATOM 1145 O O . ASN A 1 216 ? 26.782 7.713 19.871 1.00 19.89 216 ASN A O 1
ATOM 1150 N N . ASN A 1 217 ? 28.474 6.723 18.753 1.00 17.47 217 ASN A N 1
ATOM 1151 C CA A ASN A 1 217 ? 27.685 5.590 18.262 0.61 19.67 217 ASN A CA 1
ATOM 1152 C CA B ASN A 1 217 ? 27.653 5.594 18.330 0.39 20.18 217 ASN A CA 1
ATOM 1153 C C . ASN A 1 217 ? 26.423 6.045 17.536 1.00 15.46 217 ASN A C 1
ATOM 1154 O O . ASN A 1 217 ? 25.385 5.394 17.582 1.00 18.03 217 ASN A O 1
ATOM 1163 N N . PHE A 1 218 ? 26.522 7.175 16.832 1.00 14.63 218 PHE A N 1
ATOM 1164 C CA . PHE A 1 218 ? 25.440 7.709 16.001 1.00 15.25 218 PHE A CA 1
ATOM 1165 C C . PHE A 1 218 ? 24.144 7.930 16.784 1.00 16.49 218 PHE A C 1
ATOM 1166 O O . PHE A 1 218 ? 23.048 7.778 16.239 1.00 16.75 218 PHE A O 1
ATOM 1174 N N . LEU A 1 219 ? 24.259 8.310 18.053 1.00 16.47 219 LEU A N 1
ATOM 1175 C CA . LEU A 1 219 ? 23.104 8.557 18.901 1.00 18.02 219 LEU A CA 1
ATOM 1176 C C . LEU A 1 219 ? 22.831 10.053 18.989 1.00 19.07 219 LEU A C 1
ATOM 1177 O O . LEU A 1 219 ? 23.760 10.858 19.107 1.00 19.14 219 LEU A O 1
ATOM 1182 N N . LEU A 1 220 ? 21.547 10.412 18.946 1.00 19.13 220 LEU A N 1
ATOM 1183 C CA . LEU A 1 220 ? 21.135 11.807 19.081 1.00 16.44 220 LEU A CA 1
ATOM 1184 C C . LEU A 1 220 ? 21.673 12.399 20.377 1.00 20.01 220 LEU A C 1
ATOM 1185 O O . LEU A 1 220 ? 21.520 11.811 21.453 1.00 21.57 220 LEU A O 1
ATOM 1190 N N . ASP A 1 221 ? 22.334 13.558 20.270 1.00 19.88 221 ASP A N 1
ATOM 1191 C CA . ASP A 1 221 ? 22.725 14.332 21.440 1.00 18.56 221 ASP A CA 1
ATOM 1192 C C . ASP A 1 221 ? 21.555 15.219 21.847 1.00 21.86 221 ASP A C 1
ATOM 1193 O O . ASP A 1 221 ? 21.121 16.057 21.042 1.00 19.75 221 ASP A O 1
ATOM 1198 N N . PRO A 1 222 ? 21.003 15.068 23.054 1.00 20.63 222 PRO A N 1
ATOM 1199 C CA . PRO A 1 222 ? 19.832 15.886 23.417 1.00 22.80 222 PRO A CA 1
ATOM 1200 C C . PRO A 1 222 ? 20.094 17.381 23.372 1.00 19.56 222 PRO A C 1
ATOM 1201 O O . PRO A 1 222 ? 19.155 18.152 23.146 1.00 18.97 222 PRO A O 1
ATOM 1205 N N . LYS A 1 223 ? 21.341 17.818 23.555 1.00 17.95 223 LYS A N 1
ATOM 1206 C CA . LYS A 1 223 ? 21.641 19.237 23.389 1.00 19.41 223 LYS A CA 1
ATOM 1207 C C . LYS A 1 223 ? 21.321 19.694 21.972 1.00 16.56 223 LYS A C 1
ATOM 1208 O O . LYS A 1 223 ? 20.814 20.803 21.767 1.00 19.67 223 LYS A O 1
ATOM 1214 N N . ASP A 1 224 ? 21.605 18.847 20.981 1.00 17.30 224 ASP A N 1
ATOM 1215 C CA . ASP A 1 224 ? 21.320 19.207 19.598 1.00 17.36 224 ASP A CA 1
ATOM 1216 C C . ASP A 1 224 ? 19.822 19.229 19.339 1.00 17.83 224 ASP A C 1
ATOM 1217 O O . ASP A 1 224 ? 19.329 20.083 18.598 1.00 20.05 224 ASP A O 1
ATOM 1222 N N . LEU A 1 225 ? 19.084 18.294 19.942 1.00 17.80 225 LEU A N 1
ATOM 1223 C CA . LEU A 1 225 ? 17.629 18.331 19.847 1.00 16.69 225 LEU A CA 1
ATOM 1224 C C . LEU A 1 225 ? 17.086 19.635 20.413 1.00 19.29 225 LEU A C 1
ATOM 1225 O O . LEU A 1 225 ? 16.269 20.309 19.776 1.00 18.63 225 LEU A O 1
ATOM 1230 N N . GLU A 1 226 ? 17.553 20.020 21.606 1.00 18.07 226 GLU A N 1
ATOM 1231 C CA . GLU A 1 226 ? 17.126 21.285 22.204 1.00 20.57 226 GLU A CA 1
ATOM 1232 C C . GLU A 1 226 ? 17.380 22.456 21.267 1.00 21.60 226 GLU A C 1
ATOM 1233 O O . GLU A 1 226 ? 16.558 23.375 21.170 1.00 26.45 226 GLU A O 1
ATOM 1239 N N . SER A 1 227 ? 18.523 22.456 20.584 1.00 21.30 227 SER A N 1
ATOM 1240 C CA . SER A 1 227 ? 18.879 23.596 19.753 1.00 24.58 227 SER A CA 1
ATOM 1241 C C . SER A 1 227 ? 18.037 23.692 18.484 1.00 21.56 227 SER A C 1
ATOM 1242 O O . SER A 1 227 ? 17.961 24.771 17.887 1.00 25.29 227 SER A O 1
ATOM 1245 N N . LYS A 1 228 ? 17.409 22.599 18.055 1.00 20.72 228 LYS A N 1
ATOM 1246 C CA . LYS A 1 228 ? 16.632 22.594 16.826 1.00 20.96 228 LYS A CA 1
ATOM 1247 C C . LYS A 1 228 ? 15.133 22.702 17.057 1.00 19.56 228 LYS A C 1
ATOM 1248 O O . LYS A 1 228 ? 14.381 22.791 16.082 1.00 20.93 228 LYS A O 1
ATOM 1254 N N . LEU A 1 229 ? 14.674 22.698 18.303 1.00 19.88 229 LEU A N 1
ATOM 1255 C CA . LEU A 1 229 ? 13.242 22.829 18.545 1.00 22.50 229 LEU A CA 1
ATOM 1256 C C . LEU A 1 229 ? 12.768 24.241 18.225 1.00 26.22 229 LEU A C 1
ATOM 1257 O O . LEU A 1 229 ? 13.447 25.230 18.522 1.00 27.93 229 LEU A O 1
ATOM 1262 N N . THR A 1 230 ? 11.596 24.331 17.599 1.00 22.59 230 THR A N 1
ATOM 1263 C CA . THR A 1 230 ? 10.926 25.601 17.356 1.00 24.42 230 THR A CA 1
ATOM 1264 C C . THR A 1 230 ? 9.442 25.410 17.645 1.00 25.79 230 THR A C 1
ATOM 1265 O O . THR A 1 230 ? 8.982 24.305 17.960 1.00 23.60 230 THR A O 1
ATOM 1269 N N . GLU A 1 231 ? 8.671 26.491 17.527 1.00 29.30 231 GLU A N 1
ATOM 1270 C CA . GLU A 1 231 ? 7.231 26.349 17.697 1.00 29.82 231 GLU A CA 1
ATOM 1271 C C . GLU A 1 231 ? 6.608 25.487 16.607 1.00 26.91 231 GLU A C 1
ATOM 1272 O O . GLU A 1 231 ? 5.468 25.034 16.765 1.00 29.61 231 GLU A O 1
ATOM 1278 N N . LYS A 1 232 ? 7.331 25.235 15.518 1.00 23.47 232 LYS A N 1
ATOM 1279 C CA . LYS A 1 232 ? 6.816 24.393 14.447 1.00 19.40 232 LYS A CA 1
ATOM 1280 C C . LYS A 1 232 ? 7.150 22.914 14.623 1.00 17.24 232 LYS A C 1
ATOM 1281 O O . LYS A 1 232 ? 6.636 22.087 13.863 1.00 17.20 232 LYS A O 1
ATOM 1287 N N . SER A 1 233 ? 7.989 22.556 15.596 1.00 19.34 233 SER A N 1
ATOM 1288 C CA . SER A 1 233 ? 8.351 21.155 15.788 1.00 16.55 233 SER A CA 1
ATOM 1289 C C . SER A 1 233 ? 7.111 20.332 16.093 1.00 18.00 233 SER A C 1
ATOM 1290 O O . SER A 1 233 ? 6.363 20.633 17.027 1.00 21.73 233 SER A O 1
ATOM 1293 N N . ARG A 1 234 ? 6.908 19.270 15.321 1.00 15.39 234 ARG A N 1
ATOM 1294 C CA . ARG A 1 234 ? 5.692 18.479 15.443 1.00 15.16 234 ARG A CA 1
ATOM 1295 C C . ARG A 1 234 ? 5.968 16.993 15.655 1.00 15.71 234 ARG A C 1
ATOM 1296 O O . ARG A 1 234 ? 5.208 16.314 16.351 1.00 17.05 234 ARG A O 1
ATOM 1304 N N . LEU A 1 235 ? 7.036 16.461 15.066 1.00 14.59 235 LEU A N 1
ATOM 1305 C CA . LEU A 1 235 ? 7.227 15.019 15.097 1.00 11.66 235 LEU A CA 1
ATOM 1306 C C . LEU A 1 235 ? 8.714 14.727 15.148 1.00 13.84 235 LEU A C 1
ATOM 1307 O O . LEU A 1 235 ? 9.471 15.278 14.343 1.00 17.65 235 LEU A O 1
ATOM 1312 N N . LEU A 1 236 ? 9.122 13.879 16.089 1.00 11.70 236 LEU A N 1
ATOM 1313 C CA . LEU A 1 236 ? 10.488 13.367 16.173 1.00 11.30 236 LEU A CA 1
ATOM 1314 C C . LEU A 1 236 ? 10.462 11.902 15.771 1.00 13.67 236 LEU A C 1
ATOM 1315 O O . LEU A 1 236 ? 9.674 11.124 16.321 1.00 13.69 236 LEU A O 1
ATOM 1320 N N . ILE A 1 237 ? 11.297 11.514 14.812 1.00 13.31 237 ILE A N 1
ATOM 1321 C CA . ILE A 1 237 ? 11.348 10.128 14.356 1.00 12.55 237 ILE A CA 1
ATOM 1322 C C . ILE A 1 237 ? 12.554 9.443 14.991 1.00 14.06 237 ILE A C 1
ATOM 1323 O O . ILE A 1 237 ? 13.699 9.864 14.782 1.00 17.76 237 ILE A O 1
ATOM 1328 N N . LEU A 1 238 ? 12.303 8.388 15.771 1.00 14.61 238 LEU A N 1
ATOM 1329 C CA . LEU A 1 238 ? 13.351 7.625 16.449 1.00 16.41 238 LEU A CA 1
ATOM 1330 C C . LEU A 1 238 ? 13.300 6.183 15.965 1.00 18.15 238 LEU A C 1
ATOM 1331 O O . LEU A 1 238 ? 12.347 5.459 16.268 1.00 19.36 238 LEU A O 1
ATOM 1336 N N . CYS A 1 239 ? 14.333 5.753 15.250 1.00 15.47 239 CYS A N 1
ATOM 1337 C CA . CYS A 1 239 ? 14.445 4.374 14.791 1.00 15.24 239 CYS A CA 1
ATOM 1338 C C . CYS A 1 239 ? 15.432 3.642 15.693 1.00 14.71 239 CYS A C 1
ATOM 1339 O O . CYS A 1 239 ? 16.617 4.000 15.749 1.00 15.22 239 CYS A O 1
ATOM 1342 N N . SER A 1 240 ? 14.948 2.619 16.405 1.00 13.48 240 SER A N 1
ATOM 1343 C CA . SER A 1 240 ? 15.826 1.880 17.289 1.00 12.69 240 SER A CA 1
ATOM 1344 C C . SER A 1 240 ? 15.317 0.451 17.423 1.00 14.45 240 SER A C 1
ATOM 1345 O O . SER A 1 240 ? 14.123 0.257 17.715 1.00 16.25 240 SER A O 1
ATOM 1348 N N . PRO A 1 241 ? 16.163 -0.559 17.188 1.00 12.22 241 PRO A N 1
ATOM 1349 C CA . PRO A 1 241 ? 17.528 -0.427 16.658 1.00 11.58 241 PRO A CA 1
ATOM 1350 C C . PRO A 1 241 ? 17.494 0.284 15.304 1.00 13.61 241 PRO A C 1
ATOM 1351 O O . PRO A 1 241 ? 16.521 0.168 14.547 1.00 14.16 241 PRO A O 1
ATOM 1355 N N A SER A 1 242 ? 18.568 1.014 15.001 0.75 12.51 242 SER A N 1
ATOM 1356 N N B SER A 1 242 ? 18.553 1.021 14.985 0.25 13.50 242 SER A N 1
ATOM 1357 C CA A SER A 1 242 ? 18.577 1.918 13.861 0.75 14.46 242 SER A CA 1
ATOM 1358 C CA B SER A 1 242 ? 18.510 1.966 13.878 0.25 13.80 242 SER A CA 1
ATOM 1359 C C A SER A 1 242 ? 18.940 1.218 12.559 0.75 14.81 242 SER A C 1
ATOM 1360 C C B SER A 1 242 ? 18.975 1.329 12.573 0.25 14.42 242 SER A C 1
ATOM 1361 O O A SER A 1 242 ? 19.838 0.376 12.505 0.75 13.11 242 SER A O 1
ATOM 1362 O O B SER A 1 242 ? 19.985 0.620 12.538 0.25 15.83 242 SER A O 1
ATOM 1367 N N . ASN A 1 243 ? 18.213 1.575 11.507 1.00 15.72 243 ASN A N 1
ATOM 1368 C CA . ASN A 1 243 ? 18.678 1.407 10.146 1.00 14.38 243 ASN A CA 1
ATOM 1369 C C . ASN A 1 243 ? 19.008 2.821 9.701 1.00 14.29 243 ASN A C 1
ATOM 1370 O O . ASN A 1 243 ? 18.101 3.672 9.686 1.00 16.98 243 ASN A O 1
ATOM 1375 N N . PRO A 1 244 ? 20.257 3.141 9.326 1.00 14.36 244 PRO A N 1
ATOM 1376 C CA . PRO A 1 244 ? 21.306 2.229 8.863 1.00 13.85 244 PRO A CA 1
ATOM 1377 C C . PRO A 1 244 ? 22.457 1.922 9.822 1.00 12.44 244 PRO A C 1
ATOM 1378 O O . PRO A 1 244 ? 23.371 1.209 9.407 1.00 14.01 244 PRO A O 1
ATOM 1382 N N . THR A 1 245 ? 22.451 2.437 11.053 1.00 12.32 245 THR A N 1
ATOM 1383 C CA . THR A 1 245 ? 23.666 2.353 11.859 1.00 12.34 245 THR A CA 1
ATOM 1384 C C . THR A 1 245 ? 23.723 1.136 12.759 1.00 12.84 245 THR A C 1
ATOM 1385 O O . THR A 1 245 ? 24.815 0.790 13.232 1.00 13.85 245 THR A O 1
ATOM 1389 N N . GLY A 1 246 ? 22.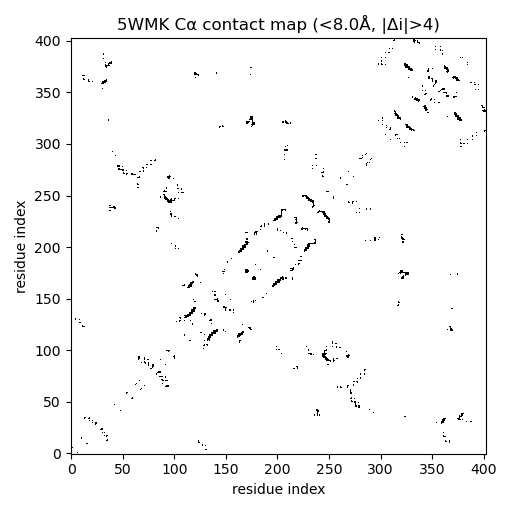592 0.509 13.044 1.00 12.72 246 GLY A N 1
ATOM 1390 C CA . GLY A 1 246 ? 22.593 -0.551 14.025 1.00 14.54 246 GLY A CA 1
ATOM 1391 C C . GLY A 1 246 ? 22.690 -0.090 15.463 1.00 13.53 246 GLY A C 1
ATOM 1392 O O . GLY A 1 246 ? 22.829 -0.930 16.354 1.00 14.96 246 GLY A O 1
ATOM 1393 N N . SER A 1 247 ? 22.604 1.212 15.723 1.00 13.03 247 SER A N 1
ATOM 1394 C CA . SER A 1 247 ? 22.665 1.704 17.092 1.00 13.55 247 SER A CA 1
ATOM 1395 C C . SER A 1 247 ? 21.363 1.410 17.829 1.00 12.82 247 SER A C 1
ATOM 1396 O O . SER A 1 247 ? 20.276 1.367 17.242 1.00 15.69 247 SER A O 1
ATOM 1399 N N . VAL A 1 248 ? 21.484 1.219 19.139 1.00 12.82 248 VAL A N 1
ATOM 1400 C CA . VAL A 1 248 ? 20.355 1.003 20.036 1.00 12.97 248 VAL A CA 1
ATOM 1401 C C . VAL A 1 248 ? 20.335 2.131 21.056 1.00 15.55 248 VAL A C 1
ATOM 1402 O O . VAL A 1 248 ? 21.335 2.367 21.744 1.00 16.13 248 VAL A O 1
ATOM 1406 N N . TYR A 1 249 ? 19.197 2.808 21.167 1.00 13.64 249 TYR A N 1
ATOM 1407 C CA . TYR A 1 249 ? 19.050 3.872 22.154 1.00 15.43 249 TYR A CA 1
ATOM 1408 C C . TYR A 1 249 ? 18.931 3.277 23.550 1.00 14.97 249 TYR A C 1
ATOM 1409 O O . TYR A 1 249 ? 17.984 2.518 23.812 1.00 17.35 249 TYR A O 1
ATOM 1418 N N . PRO A 1 250 ? 19.845 3.590 24.463 1.00 15.80 250 PRO A N 1
ATOM 1419 C CA . PRO A 1 250 ? 19.711 3.092 25.834 1.00 18.59 250 PRO A CA 1
ATOM 1420 C C . PRO A 1 250 ? 18.563 3.783 26.544 1.00 19.76 250 PRO A C 1
ATOM 1421 O O . PRO A 1 250 ? 18.181 4.910 26.218 1.00 17.86 250 PRO A O 1
ATOM 1425 N N . LYS A 1 251 ? 18.022 3.091 27.543 1.00 17.42 251 LYS A N 1
ATOM 1426 C CA . LYS A 1 251 ? 16.878 3.623 28.279 1.00 15.71 251 LYS A CA 1
ATOM 1427 C C . LYS A 1 251 ? 17.180 4.995 28.872 1.00 17.30 251 LYS A C 1
ATOM 1428 O O . LYS A 1 251 ? 16.333 5.896 28.825 1.00 18.57 251 LYS A O 1
ATOM 1434 N N . SER A 1 252 ? 18.378 5.175 29.437 1.00 17.21 252 SER A N 1
ATOM 1435 C CA . SER A 1 252 ? 18.682 6.443 30.094 1.00 18.03 252 SER A CA 1
ATOM 1436 C C . SER A 1 252 ? 18.612 7.608 29.116 1.00 17.57 252 SER A C 1
ATOM 1437 O O . SER A 1 252 ? 18.100 8.686 29.454 1.00 18.47 252 SER A O 1
ATOM 1440 N N . LEU A 1 253 ? 19.133 7.417 27.901 1.00 16.18 253 LEU A N 1
ATOM 1441 C CA . LEU A 1 253 ? 19.067 8.470 26.891 1.00 17.42 253 LEU A CA 1
ATOM 1442 C C . LEU A 1 253 ? 17.632 8.706 26.435 1.00 17.78 253 LEU A C 1
ATOM 1443 O O . LEU A 1 253 ? 17.218 9.857 26.236 1.00 16.04 253 LEU A O 1
ATOM 1448 N N . LEU A 1 254 ? 16.858 7.632 26.267 1.00 15.57 254 LEU A N 1
ATOM 1449 C CA . LEU A 1 254 ? 15.456 7.795 25.905 1.00 14.93 254 LEU A CA 1
ATOM 1450 C C . LEU A 1 254 ? 14.703 8.557 26.986 1.00 15.99 254 LEU A C 1
ATOM 1451 O O . LEU A 1 254 ? 13.864 9.409 26.679 1.00 15.79 254 LEU A O 1
ATOM 1456 N N . GLU A 1 255 ? 15.012 8.287 28.261 1.00 16.39 255 GLU A N 1
ATOM 1457 C CA . GLU A 1 255 ? 14.345 9.007 29.343 1.00 15.43 255 GLU A CA 1
ATOM 1458 C C . GLU A 1 255 ? 14.682 10.491 29.302 1.00 17.55 255 GLU A C 1
ATOM 1459 O O . GLU A 1 255 ? 13.824 11.339 29.571 1.00 19.23 255 GLU A O 1
ATOM 1465 N N . GLU A 1 256 ? 15.933 10.826 28.976 1.00 16.46 256 GLU A N 1
ATOM 1466 C CA . GLU A 1 256 ? 16.302 12.232 28.839 1.00 17.12 256 GLU A CA 1
ATOM 1467 C C . GLU A 1 256 ? 15.551 12.893 27.686 1.00 17.00 256 GLU A C 1
ATOM 1468 O O . GLU A 1 256 ? 15.043 14.013 27.822 1.00 18.15 256 GLU A O 1
ATOM 1474 N N . ILE A 1 257 ? 15.483 12.222 26.538 1.00 15.75 257 ILE A N 1
ATOM 1475 C CA . ILE A 1 257 ? 14.750 12.764 25.398 1.00 15.33 257 ILE A CA 1
ATOM 1476 C C . ILE A 1 257 ? 13.279 12.944 25.751 1.00 17.52 257 ILE A C 1
ATOM 1477 O O . ILE A 1 257 ? 12.672 13.972 25.433 1.00 17.12 257 ILE A O 1
ATOM 1482 N N . ALA A 1 258 ? 12.691 11.956 26.433 1.00 15.01 258 ALA A N 1
ATOM 1483 C CA . ALA A 1 258 ? 11.278 12.040 26.781 1.00 15.67 258 ALA A CA 1
ATOM 1484 C C . ALA A 1 258 ? 10.989 13.254 27.652 1.00 18.37 258 ALA A C 1
ATOM 1485 O O . ALA A 1 258 ? 9.949 13.902 27.491 1.00 17.30 258 ALA A O 1
ATOM 1487 N N . ARG A 1 259 ? 11.881 13.575 28.592 1.00 17.18 259 ARG A N 1
ATOM 1488 C CA . ARG A 1 259 ? 11.658 14.759 29.415 1.00 17.68 259 ARG A CA 1
ATOM 1489 C C . ARG A 1 259 ? 11.636 16.030 28.574 1.00 22.16 259 ARG A C 1
ATOM 1490 O O . ARG A 1 259 ? 10.923 16.981 28.910 1.00 24.13 259 ARG A O 1
ATOM 1498 N N . ILE A 1 260 ? 12.392 16.062 27.475 1.00 19.33 260 ILE A N 1
ATOM 1499 C CA . ILE A 1 260 ? 12.308 17.177 26.535 1.00 21.13 260 ILE A CA 1
ATOM 1500 C C . ILE A 1 260 ? 10.961 17.180 25.829 1.00 21.64 260 ILE A C 1
ATOM 1501 O O . ILE A 1 260 ? 10.291 18.217 25.736 1.00 22.37 260 ILE A O 1
ATOM 1506 N N . ILE A 1 261 ? 10.563 16.028 25.282 1.00 19.56 261 ILE A N 1
ATOM 1507 C CA . ILE A 1 261 ? 9.278 15.932 24.592 1.00 19.31 261 ILE A CA 1
ATOM 1508 C C . ILE A 1 261 ? 8.154 16.430 25.489 1.00 19.02 261 ILE A C 1
ATOM 1509 O O . ILE A 1 261 ? 7.256 17.157 25.047 1.00 19.90 261 ILE A O 1
ATOM 1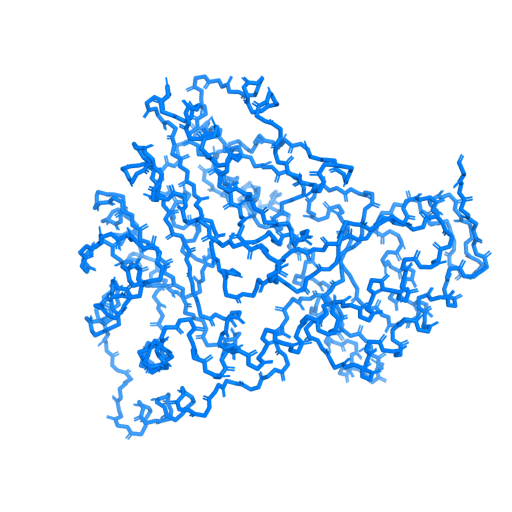514 N N . ALA A 1 262 ? 8.198 16.060 26.773 1.00 19.23 262 ALA A N 1
ATOM 1515 C CA . ALA A 1 262 ? 7.090 16.341 27.679 1.00 21.14 262 ALA A CA 1
ATOM 1516 C C . ALA A 1 262 ? 6.857 17.831 27.871 1.00 20.61 262 ALA A C 1
ATOM 1517 O O . ALA A 1 262 ? 5.751 18.236 28.241 1.00 23.73 262 ALA A O 1
ATOM 1519 N N . LYS A 1 263 ? 7.871 18.657 27.651 1.00 19.49 263 LYS A N 1
ATOM 1520 C CA . LYS A 1 263 ? 7.735 20.090 27.860 1.00 19.46 263 LYS A CA 1
ATOM 1521 C C . LYS A 1 263 ? 7.149 20.810 26.657 1.00 23.81 263 LYS A C 1
ATOM 1522 O O . LYS A 1 263 ? 6.926 22.024 26.729 1.00 26.16 263 LYS A O 1
ATOM 1528 N N . HIS A 1 264 ? 6.873 20.100 25.568 1.00 20.15 264 HIS A N 1
ATOM 1529 C CA . HIS A 1 264 ? 6.367 20.717 24.342 1.00 19.14 264 HIS A CA 1
ATOM 1530 C C . HIS A 1 264 ? 5.062 20.047 23.944 1.00 21.62 264 HIS A C 1
ATOM 1531 O O . HIS A 1 264 ? 5.072 18.928 23.401 1.00 19.21 264 HIS A O 1
ATOM 1538 N N . PRO A 1 265 ? 3.920 20.687 24.196 1.00 19.58 265 PRO A N 1
ATOM 1539 C CA . PRO A 1 265 ? 2.633 19.990 24.033 1.00 18.64 265 PRO A CA 1
ATOM 1540 C C . PRO A 1 265 ? 2.335 19.534 22.614 1.00 19.07 265 PRO A C 1
ATOM 1541 O O . PRO A 1 265 ? 1.564 18.583 22.450 1.00 22.77 265 PRO A O 1
ATOM 1545 N N . ARG A 1 266 ? 2.920 20.163 21.590 1.00 19.28 266 ARG A N 1
ATOM 1546 C CA . ARG A 1 266 ? 2.629 19.778 20.213 1.00 21.11 266 ARG A CA 1
ATOM 1547 C C . ARG A 1 266 ? 3.483 18.621 19.718 1.00 18.54 266 ARG A C 1
ATOM 1548 O O . ARG A 1 266 ? 3.197 18.088 18.644 1.00 17.64 266 ARG A O 1
ATOM 1556 N N . LEU A 1 267 ? 4.524 18.232 20.441 1.00 17.76 267 LEU A N 1
ATOM 1557 C CA . LEU A 1 267 ? 5.547 17.353 19.883 1.00 14.58 267 LEU A CA 1
ATOM 1558 C C . LEU A 1 267 ? 5.161 15.893 20.083 1.00 18.50 267 LEU A C 1
ATOM 1559 O O . LEU A 1 267 ? 4.976 15.438 21.219 1.00 24.79 267 LEU A O 1
ATOM 1564 N N . LEU A 1 268 ? 5.054 15.161 18.979 1.00 13.08 268 LEU A N 1
ATOM 1565 C CA . LEU A 1 268 ? 4.796 13.728 18.955 1.00 13.94 268 LEU A CA 1
ATOM 1566 C C . LEU A 1 268 ? 6.081 12.994 18.600 1.00 12.48 268 LEU A C 1
ATOM 1567 O O . LEU A 1 268 ? 7.024 13.584 18.070 1.00 13.35 268 LEU A O 1
ATOM 1572 N N . VAL A 1 269 ? 6.109 11.690 18.876 1.00 12.18 269 VAL A N 1
ATOM 1573 C CA . VAL A 1 269 ? 7.266 10.855 18.561 1.00 12.54 269 VAL A CA 1
ATOM 1574 C C . VAL A 1 269 ? 6.799 9.658 17.751 1.00 13.65 269 VAL A C 1
ATOM 1575 O O . VAL A 1 269 ? 5.852 8.965 18.147 1.00 14.19 269 VAL A O 1
ATOM 1579 N N . LEU A 1 270 ? 7.459 9.420 16.619 1.00 12.18 270 LEU A N 1
ATOM 1580 C CA A LEU A 1 270 ? 7.268 8.210 15.829 0.58 13.34 270 LEU A CA 1
ATOM 1581 C CA B LEU A 1 270 ? 7.265 8.206 15.838 0.42 13.37 270 LEU A CA 1
ATOM 1582 C C . LEU A 1 270 ? 8.405 7.261 16.195 1.00 11.60 270 LEU A C 1
ATOM 1583 O O . LEU A 1 270 ? 9.574 7.530 15.882 1.00 13.89 270 LEU A O 1
ATOM 1592 N N . SER A 1 271 ? 8.073 6.166 16.867 1.00 13.92 271 SER A N 1
ATOM 1593 C CA . SER A 1 271 ? 9.061 5.189 17.318 1.00 13.52 271 SER A CA 1
ATOM 1594 C C . SER A 1 271 ? 9.028 4.018 16.343 1.00 13.46 271 SER A C 1
ATOM 1595 O O . SER A 1 271 ? 8.072 3.237 16.343 1.00 13.82 271 SER A O 1
ATOM 1598 N N . ASP A 1 272 ? 10.059 3.919 15.496 1.00 12.61 272 ASP A N 1
ATOM 1599 C CA . ASP A 1 272 ? 10.158 2.872 14.472 1.00 11.43 272 ASP A CA 1
ATOM 1600 C C . ASP A 1 272 ? 10.923 1.698 15.072 1.00 11.87 272 ASP A C 1
ATOM 1601 O O . ASP A 1 272 ? 12.155 1.740 15.198 1.00 12.12 272 ASP A O 1
ATOM 1606 N N . GLU A 1 273 ? 10.191 0.639 15.437 1.00 12.47 273 GLU A N 1
ATOM 1607 C CA . GLU A 1 273 ? 10.711 -0.473 16.226 1.00 12.04 273 GLU A CA 1
ATOM 1608 C C . GLU A 1 273 ? 10.792 -1.773 15.431 1.00 11.41 273 GLU A C 1
ATOM 1609 O O . GLU A 1 273 ? 10.875 -2.852 16.025 1.00 12.62 273 GLU A O 1
ATOM 1615 N N . ILE A 1 274 ? 10.801 -1.690 14.100 1.00 11.81 274 ILE A N 1
ATOM 1616 C CA . ILE A 1 274 ? 10.751 -2.899 13.276 1.00 12.81 274 ILE A CA 1
ATOM 1617 C C . ILE A 1 274 ? 11.931 -3.841 13.522 1.00 12.65 274 ILE A C 1
ATOM 1618 O O . ILE A 1 274 ? 11.808 -5.052 13.308 1.00 12.80 274 ILE A O 1
ATOM 1623 N N . TYR A 1 275 ? 13.096 -3.320 13.923 1.00 11.69 275 TYR A N 1
ATOM 1624 C CA . TYR A 1 275 ? 14.257 -4.172 14.179 1.00 11.45 275 TYR A CA 1
ATOM 1625 C C . TYR A 1 275 ? 14.360 -4.641 15.625 1.00 11.55 275 TYR A C 1
ATOM 1626 O O . TYR A 1 275 ? 15.386 -5.231 16.003 1.00 12.52 275 TYR A O 1
ATOM 1635 N N . GLU A 1 276 ? 13.314 -4.415 16.424 1.00 11.97 276 GLU A N 1
ATOM 1636 C CA . GLU A 1 276 ? 13.283 -4.735 17.847 1.00 12.27 276 GLU A CA 1
ATOM 1637 C C . GLU A 1 276 ? 13.970 -6.044 18.234 1.00 12.28 276 GLU A C 1
ATOM 1638 O O . GLU A 1 276 ? 14.736 -6.085 19.202 1.00 12.93 276 GLU A O 1
ATOM 1644 N N . HIS A 1 277 ? 13.644 -7.144 17.551 1.00 12.44 277 HIS A N 1
ATOM 1645 C CA . HIS A 1 277 ? 14.135 -8.448 17.979 1.00 13.84 277 HIS A CA 1
ATOM 1646 C C . HIS A 1 277 ? 15.528 -8.758 17.469 1.00 13.10 277 HIS A C 1
ATOM 1647 O O . HIS A 1 277 ? 16.147 -9.707 17.961 1.00 14.31 277 HIS A O 1
ATOM 1654 N N . ILE A 1 278 ? 16.015 -7.994 16.498 1.00 12.21 278 ILE A N 1
ATOM 1655 C CA . ILE A 1 278 ? 17.375 -8.181 15.978 1.00 13.43 278 ILE A CA 1
ATOM 1656 C C . ILE A 1 278 ? 18.253 -7.278 16.825 1.00 12.45 278 ILE A C 1
ATOM 1657 O O . ILE A 1 278 ? 18.537 -6.123 16.493 1.00 12.33 278 ILE A O 1
ATOM 1662 N N . ILE A 1 279 ? 18.675 -7.799 17.974 1.00 12.71 279 ILE A N 1
ATOM 1663 C CA . ILE A 1 279 ? 19.326 -6.999 19.002 1.00 13.46 279 ILE A CA 1
ATOM 1664 C C . ILE A 1 279 ? 20.326 -7.902 19.706 1.00 14.51 279 ILE A C 1
ATOM 1665 O O . ILE A 1 279 ? 20.051 -9.085 19.941 1.00 14.69 279 ILE A O 1
ATOM 1670 N N . TYR A 1 280 ? 21.503 -7.350 20.004 1.00 13.52 280 TYR A N 1
ATOM 1671 C CA . TYR A 1 280 ? 22.641 -8.119 20.507 1.00 13.99 280 TYR A CA 1
ATOM 1672 C C . TYR A 1 280 ? 22.895 -7.741 21.959 1.00 15.63 280 TYR A C 1
ATOM 1673 O O . TYR A 1 280 ? 23.242 -6.595 22.264 1.00 16.61 280 TYR A O 1
ATOM 1682 N N . ALA A 1 281 ? 22.682 -8.697 22.855 1.00 19.66 281 ALA A N 1
ATOM 1683 C CA . ALA A 1 281 ? 22.973 -8.458 24.256 1.00 20.62 281 ALA A CA 1
ATOM 1684 C C . ALA A 1 281 ? 24.414 -7.974 24.393 1.00 16.90 281 ALA A C 1
ATOM 1685 O O . ALA A 1 281 ? 25.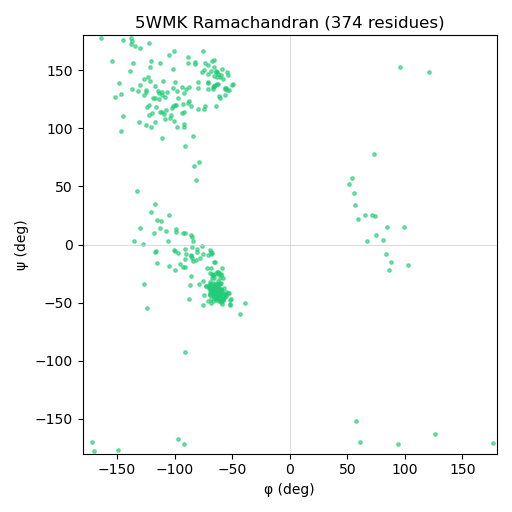295 -8.425 23.650 1.00 20.27 281 ALA A O 1
ATOM 1687 N N . PRO A 1 282 ? 24.703 -7.079 25.349 1.00 20.52 282 PRO A N 1
ATOM 1688 C CA . PRO A 1 282 ? 23.811 -6.642 26.428 1.00 20.37 282 PRO A CA 1
ATOM 1689 C C . PRO A 1 282 ? 22.842 -5.508 26.093 1.00 16.32 282 PRO A C 1
ATOM 1690 O O . PRO A 1 282 ? 22.167 -5.023 26.999 1.00 20.42 282 PRO A O 1
ATOM 1694 N N . ALA A 1 283 ? 22.771 -5.077 24.836 1.00 14.94 283 ALA A N 1
ATOM 1695 C CA . ALA A 1 283 ? 21.779 -4.068 24.494 1.00 16.35 283 ALA A CA 1
ATOM 1696 C C . ALA A 1 283 ? 20.379 -4.632 24.697 1.00 14.08 283 ALA A C 1
ATOM 1697 O O . ALA A 1 283 ? 20.139 -5.830 24.527 1.00 17.05 283 ALA A O 1
ATOM 1699 N N . THR A 1 284 ? 19.447 -3.757 25.065 1.00 14.47 284 THR A N 1
ATOM 1700 C CA . THR A 1 284 ? 18.049 -4.138 25.214 1.00 14.82 284 THR A CA 1
ATOM 1701 C C . THR A 1 284 ? 17.174 -3.067 24.583 1.00 15.36 284 THR A C 1
ATOM 1702 O O . THR A 1 284 ? 17.569 -1.905 24.461 1.00 15.95 284 THR A O 1
ATOM 1706 N N . HIS A 1 285 ? 15.963 -3.472 24.204 1.00 13.94 285 HIS A N 1
ATOM 1707 C CA . HIS A 1 285 ? 15.020 -2.611 23.500 1.00 15.45 285 HIS A CA 1
ATOM 1708 C C . HIS A 1 285 ? 14.027 -2.008 24.485 1.00 13.58 285 HIS A C 1
ATOM 1709 O O . HIS A 1 285 ? 13.369 -2.738 25.233 1.00 17.34 285 HIS A O 1
ATOM 1716 N N . THR A 1 286 ? 13.912 -0.682 24.479 1.00 13.80 286 THR A N 1
ATOM 1717 C CA . THR A 1 286 ? 12.915 0.023 25.282 1.00 15.40 286 THR A CA 1
ATOM 1718 C C . THR A 1 286 ? 11.963 0.741 24.336 1.00 14.82 286 THR A C 1
ATOM 1719 O O . THR A 1 286 ? 12.391 1.617 23.578 1.00 18.03 286 THR A O 1
ATOM 1723 N N . SER A 1 287 ? 10.674 0.386 24.376 1.00 12.61 287 SER A N 1
ATOM 1724 C CA . SER A 1 287 ? 9.704 1.084 23.535 1.00 13.84 287 SER A CA 1
ATOM 1725 C C . SER A 1 287 ? 9.486 2.498 24.050 1.00 12.45 287 SER A C 1
ATOM 1726 O O . SER A 1 287 ? 9.277 2.708 25.248 1.00 14.39 287 SER A O 1
ATOM 1729 N N . PHE A 1 288 ? 9.503 3.472 23.143 1.00 13.98 288 PHE A N 1
ATOM 1730 C CA . PHE A 1 288 ? 9.399 4.856 23.590 1.00 13.67 288 PHE A CA 1
ATOM 1731 C C . PHE A 1 288 ? 8.091 5.115 24.326 1.00 13.69 288 PHE A C 1
ATOM 1732 O O . PHE A 1 288 ? 8.067 5.889 25.290 1.00 15.50 288 PHE A O 1
ATOM 1740 N N . ALA A 1 289 ? 7.009 4.453 23.913 1.00 13.39 289 ALA A N 1
ATOM 1741 C CA . ALA A 1 289 ? 5.709 4.682 24.534 1.00 13.35 289 ALA A CA 1
ATOM 1742 C C . ALA A 1 289 ? 5.624 4.176 25.965 1.00 13.87 289 ALA A C 1
ATOM 1743 O O . ALA A 1 289 ? 4.625 4.459 26.642 1.00 14.69 289 ALA A O 1
ATOM 1745 N N . SER A 1 290 ? 6.637 3.455 26.446 1.00 13.72 290 SER A N 1
ATOM 1746 C CA . SER A 1 290 ? 6.653 2.980 27.825 1.00 15.46 290 SER A CA 1
ATOM 1747 C C . SER A 1 290 ? 7.211 4.008 28.797 1.00 15.86 290 SER A C 1
ATOM 1748 O O . SER A 1 290 ? 7.116 3.796 30.010 1.00 20.08 290 SER A O 1
ATOM 1751 N N . LEU A 1 291 ? 7.778 5.102 28.298 1.00 17.81 291 LEU A N 1
ATOM 1752 C CA . LEU A 1 291 ? 8.452 6.078 29.139 1.00 17.36 291 LEU A CA 1
ATOM 1753 C C . LEU A 1 291 ? 7.441 7.027 29.765 1.00 16.50 291 LEU A C 1
ATOM 1754 O O . LEU A 1 291 ? 6.338 7.212 29.241 1.00 17.84 291 LEU A O 1
ATOM 1759 N N . PRO A 1 292 ? 7.780 7.631 30.901 1.00 17.40 292 PRO A N 1
ATOM 1760 C CA . PRO A 1 292 ? 6.826 8.518 31.581 1.00 20.57 292 PRO A CA 1
ATOM 1761 C C . PRO A 1 292 ? 6.280 9.598 30.654 1.00 17.17 292 PRO A C 1
ATOM 1762 O O . PRO A 1 292 ? 7.027 10.252 29.917 1.00 20.08 292 PRO A O 1
ATOM 1766 N N . ASP A 1 293 ? 4.958 9.772 30.687 1.00 18.62 293 ASP A N 1
ATOM 1767 C CA . ASP A 1 293 ? 4.216 10.777 29.936 1.00 21.82 293 ASP A CA 1
ATOM 1768 C C . ASP A 1 293 ? 4.226 10.557 28.429 1.00 17.65 293 ASP A C 1
ATOM 1769 O O . ASP A 1 293 ? 3.666 11.384 27.707 1.00 18.90 293 ASP A O 1
ATOM 1774 N N . MET A 1 294 ? 4.836 9.482 27.923 1.00 16.97 294 MET A N 1
ATOM 1775 C CA . MET A 1 294 ? 5.025 9.370 26.486 1.00 14.45 294 MET A CA 1
ATOM 1776 C C . MET A 1 294 ? 3.946 8.571 25.771 1.00 16.06 294 MET A C 1
ATOM 1777 O O . MET A 1 294 ? 3.830 8.692 24.547 1.00 13.53 294 MET A O 1
ATOM 1782 N N . TYR A 1 295 ? 3.143 7.778 26.486 1.00 15.23 295 TYR A N 1
ATOM 1783 C CA . TYR A 1 295 ? 2.176 6.928 25.796 1.00 15.12 295 TYR A CA 1
ATOM 1784 C C . TYR A 1 295 ? 1.254 7.749 24.901 1.00 14.11 295 TYR A C 1
ATOM 1785 O O . TYR A 1 295 ? 1.004 7.378 23.746 1.00 15.01 295 TYR A O 1
ATOM 1794 N N . GLU A 1 296 ? 0.773 8.889 25.399 1.00 12.99 296 GLU A N 1
ATOM 1795 C CA . GLU A 1 296 ? -0.176 9.697 24.651 1.00 15.63 296 GLU A CA 1
ATOM 1796 C C . GLU A 1 296 ? 0.460 10.473 23.514 1.00 16.56 296 GLU A C 1
ATOM 1797 O O . GLU A 1 296 ? -0.267 11.084 22.722 1.00 22.04 296 GLU A O 1
ATOM 1803 N N . ARG A 1 297 ? 1.786 10.493 23.403 1.00 13.41 297 ARG A N 1
ATOM 1804 C CA . ARG A 1 297 ? 2.389 11.209 22.287 1.00 14.59 297 ARG A CA 1
ATOM 1805 C C . ARG A 1 297 ? 3.198 10.320 21.361 1.00 13.90 297 ARG A C 1
ATOM 1806 O O . ARG A 1 297 ? 3.855 10.837 20.453 1.00 15.87 297 ARG A O 1
ATOM 1814 N N . THR A 1 298 ? 3.115 9.003 21.515 1.00 13.19 298 THR A N 1
ATOM 1815 C CA . THR A 1 298 ? 3.953 8.093 20.749 1.00 12.39 298 THR A CA 1
ATOM 1816 C C . THR A 1 298 ? 3.145 7.297 19.733 1.00 13.14 298 THR A C 1
ATOM 1817 O O . THR A 1 298 ? 2.108 6.698 20.059 1.00 13.20 298 THR A O 1
ATOM 1821 N N . LEU A 1 299 ? 3.640 7.284 18.504 1.00 12.31 299 LEU A N 1
ATOM 1822 C CA . LEU A 1 299 ? 3.126 6.435 17.437 1.00 12.83 299 LEU A CA 1
ATOM 1823 C C . LEU A 1 299 ? 4.112 5.289 17.270 1.00 12.14 299 LEU A C 1
ATOM 1824 O O . LEU A 1 299 ? 5.243 5.498 16.822 1.00 13.61 299 LEU A O 1
ATOM 1829 N N . THR A 1 300 ? 3.706 4.093 17.675 1.00 12.70 300 THR A N 1
ATOM 1830 C CA . THR A 1 300 ? 4.593 2.935 17.666 1.00 13.43 300 THR A CA 1
ATOM 1831 C C . THR A 1 300 ? 4.423 2.192 16.346 1.00 12.01 300 THR A C 1
ATOM 1832 O O . THR A 1 300 ? 3.319 1.750 16.020 1.00 13.35 300 THR A O 1
ATOM 1836 N N . VAL A 1 301 ? 5.505 2.047 15.587 1.00 12.36 301 VAL A N 1
ATOM 1837 C CA . VAL A 1 301 ? 5.466 1.338 14.311 1.00 12.52 301 VAL A CA 1
ATOM 1838 C C . VAL A 1 301 ? 6.298 0.070 14.436 1.00 13.48 301 VAL A C 1
ATOM 1839 O O . VAL A 1 301 ? 7.441 0.108 14.908 1.00 13.57 301 VAL A O 1
ATOM 1843 N N . ASN A 1 302 ? 5.720 -1.053 14.030 1.00 13.49 302 ASN A N 1
ATOM 1844 C CA . ASN A 1 302 ? 6.416 -2.329 14.093 1.00 12.97 302 ASN A CA 1
ATOM 1845 C C . ASN A 1 302 ? 5.908 -3.187 12.943 1.00 13.11 302 ASN A C 1
ATOM 1846 O O . ASN A 1 302 ? 5.130 -2.730 12.100 1.00 13.69 302 ASN A O 1
ATOM 1851 N N . GLY A 1 303 ? 6.380 -4.423 12.876 1.00 16.24 303 GLY A N 1
ATOM 1852 C CA . GLY A 1 303 ? 6.029 -5.244 11.736 1.00 18.11 303 GLY A CA 1
ATOM 1853 C C . GLY A 1 303 ? 6.720 -6.584 11.788 1.00 17.49 303 GLY A C 1
ATOM 1854 O O . GLY A 1 303 ? 7.373 -6.941 12.773 1.00 23.44 303 GLY A O 1
ATOM 1855 N N . PHE A 1 304 ? 6.593 -7.306 10.681 1.00 11.90 304 PHE A N 1
ATOM 1856 C CA . PHE A 1 304 ? 6.944 -8.714 10.626 1.00 12.18 304 PHE A CA 1
ATOM 1857 C C . PHE A 1 304 ? 8.111 -9.023 9.706 1.00 13.50 304 PHE A C 1
ATOM 1858 O O . PHE A 1 304 ? 8.682 -10.108 9.813 1.00 14.26 304 PHE A O 1
ATOM 1866 N N . SER A 1 305 ? 8.481 -8.105 8.816 1.00 13.38 305 SER A N 1
ATOM 1867 C CA . SER A 1 305 ? 9.368 -8.483 7.717 1.00 14.32 305 SER A CA 1
ATOM 1868 C C . SER A 1 305 ? 10.754 -8.884 8.207 1.00 14.62 305 SER A C 1
ATOM 1869 O O . SER A 1 305 ? 11.347 -9.834 7.689 1.00 16.55 305 SER A O 1
ATOM 1872 N N . LYS A 1 306 ? 11.284 -8.181 9.205 1.00 13.40 306 LYS A N 1
ATOM 1873 C CA . LYS A 1 306 ? 12.678 -8.345 9.601 1.00 16.22 306 LYS A CA 1
ATOM 1874 C C . LYS A 1 306 ? 12.859 -9.467 10.618 1.00 16.18 306 LYS A C 1
ATOM 1875 O O . LYS A 1 306 ? 13.750 -10.310 10.461 1.00 18.90 306 LYS A O 1
ATOM 1881 N N . ALA A 1 307 ? 12.012 -9.500 11.651 1.00 13.77 307 ALA A N 1
ATOM 1882 C CA . ALA A 1 307 ? 12.137 -10.529 12.677 1.00 16.54 307 ALA A CA 1
ATOM 1883 C C . ALA A 1 307 ? 11.769 -11.905 12.140 1.00 17.64 307 ALA A C 1
ATOM 1884 O O . ALA A 1 307 ? 12.351 -12.916 12.557 1.00 17.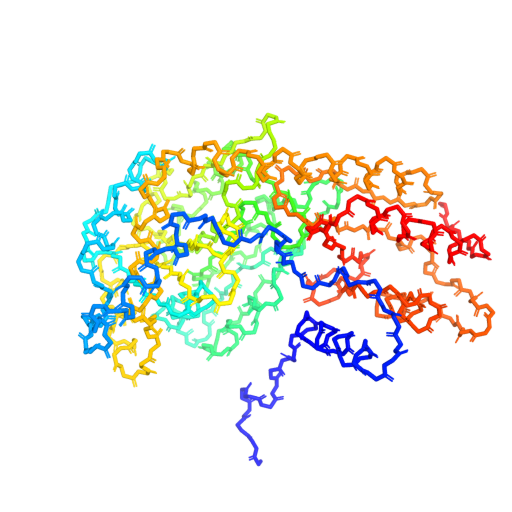25 307 ALA A O 1
ATOM 1886 N N . PHE A 1 308 ? 10.796 -11.977 11.232 1.00 13.27 308 PHE A N 1
ATOM 1887 C CA . PHE A 1 308 ? 10.229 -13.252 10.819 1.00 14.25 308 PHE A CA 1
ATOM 1888 C C . PHE A 1 308 ? 10.547 -13.607 9.380 1.00 14.89 308 PHE A C 1
ATOM 1889 O O . PHE A 1 308 ? 9.931 -14.526 8.829 1.00 16.24 308 PHE A O 1
ATOM 1897 N N . ALA A 1 309 ? 11.497 -12.913 8.759 1.00 13.39 309 ALA A N 1
ATOM 1898 C CA . ALA A 1 309 ? 11.882 -13.201 7.380 1.00 14.64 309 ALA A CA 1
ATOM 1899 C C . ALA A 1 309 ? 10.656 -13.246 6.468 1.00 16.67 309 ALA A C 1
ATOM 1900 O O . ALA A 1 309 ? 10.439 -14.191 5.708 1.00 16.88 309 ALA A O 1
ATOM 1902 N N . MET A 1 310 ? 9.856 -12.187 6.545 1.00 14.78 310 MET A N 1
ATOM 1903 C CA . MET A 1 310 ? 8.611 -12.064 5.796 1.00 13.79 310 MET A CA 1
ATOM 1904 C C . MET A 1 310 ? 8.673 -10.899 4.818 1.00 15.72 310 MET A C 1
ATOM 1905 O O . MET A 1 310 ? 7.659 -10.245 4.544 1.00 18.97 310 MET A O 1
ATOM 1910 N N . THR A 1 311 ? 9.861 -10.669 4.253 1.00 18.49 311 THR A N 1
ATOM 1911 C CA . THR A 1 311 ? 10.091 -9.570 3.320 1.00 23.01 311 THR A CA 1
ATOM 1912 C C . THR A 1 311 ? 8.958 -9.440 2.306 1.00 24.58 311 THR A C 1
ATOM 1913 O O . THR A 1 311 ? 8.279 -8.407 2.227 1.00 27.26 311 THR A O 1
ATOM 1917 N N . GLY A 1 312 ? 8.741 -10.495 1.528 1.00 17.08 312 GLY A N 1
ATOM 1918 C CA . GLY A 1 312 ? 7.781 -10.451 0.443 1.00 15.38 312 GLY A CA 1
ATOM 1919 C C . GLY A 1 312 ? 6.317 -10.526 0.828 1.00 17.19 312 GLY A C 1
ATOM 1920 O O . GLY A 1 312 ? 5.475 -10.439 -0.070 1.00 18.42 312 GLY A O 1
ATOM 1921 N N . TRP A 1 313 ? 5.977 -10.659 2.117 1.00 18.10 313 TRP A N 1
ATOM 1922 C CA . TRP A 1 313 ? 4.577 -10.795 2.522 1.00 20.97 313 TRP A CA 1
ATOM 1923 C C . TRP A 1 313 ? 3.871 -9.459 2.738 1.00 28.54 313 TRP A C 1
ATOM 1924 O O . TRP A 1 313 ? 2.660 -9.359 2.501 1.00 27.50 313 TRP A O 1
ATOM 1935 N N . ARG A 1 314 ? 4.586 -8.452 3.241 1.00 21.93 314 ARG A N 1
ATOM 1936 C CA . ARG A 1 314 ? 4.043 -7.102 3.403 1.00 26.01 314 ARG A CA 1
ATOM 1937 C C . ARG A 1 314 ? 3.031 -6.981 4.548 1.00 15.93 314 ARG A C 1
ATOM 1938 O O . ARG A 1 314 ? 1.819 -6.921 4.314 1.00 21.51 314 ARG A O 1
ATOM 1946 N N . LEU A 1 315 ? 3.523 -6.911 5.785 1.00 18.25 315 LEU A N 1
ATOM 1947 C CA . LEU A 1 315 ? 2.652 -6.844 6.961 1.00 15.84 315 LEU A CA 1
ATOM 1948 C C . LEU A 1 315 ? 3.307 -5.958 8.018 1.00 14.32 315 LEU A C 1
ATOM 1949 O O . LEU A 1 315 ? 4.334 -6.329 8.599 1.00 17.29 315 LEU A O 1
ATOM 1954 N N . GLY A 1 316 ? 2.720 -4.775 8.268 1.00 13.68 316 GLY A N 1
ATOM 1955 C CA . GLY A 1 316 ? 3.197 -3.892 9.314 1.00 13.70 316 GLY A CA 1
ATOM 1956 C C . GLY A 1 316 ? 2.029 -3.305 10.080 1.00 11.73 316 GLY A C 1
ATOM 1957 O O . GLY A 1 316 ? 0.870 -3.487 9.699 1.00 12.43 316 GLY A O 1
ATOM 1958 N N . TYR A 1 317 ? 2.343 -2.591 11.164 1.00 11.92 317 TYR A N 1
ATOM 1959 C CA . TYR A 1 317 ? 1.262 -2.027 11.956 1.00 12.39 317 TYR A CA 1
ATOM 1960 C C . TYR A 1 317 ? 1.704 -0.788 12.721 1.00 11.89 317 TYR A C 1
ATOM 1961 O O . TYR A 1 317 ? 2.892 -0.566 12.982 1.00 12.18 317 TYR A O 1
ATOM 1970 N N . LEU A 1 318 ? 0.701 0.016 13.066 1.00 13.01 318 LEU A N 1
ATOM 1971 C CA . LEU A 1 318 ? 0.809 1.186 13.920 1.00 11.79 318 LEU A CA 1
ATOM 1972 C C . LEU A 1 318 ? -0.029 0.936 15.163 1.00 12.23 318 LEU A C 1
ATOM 1973 O O . LEU A 1 318 ? -1.146 0.423 15.069 1.00 12.67 318 LEU A O 1
ATOM 1978 N N . ALA A 1 319 ? 0.522 1.284 16.323 1.00 12.33 319 ALA A N 1
ATOM 1979 C CA . ALA A 1 319 ? -0.225 1.332 17.570 1.00 12.15 319 ALA A CA 1
ATOM 1980 C C . ALA A 1 319 ? -0.046 2.730 18.141 1.00 12.43 319 ALA A C 1
ATOM 1981 O O . ALA A 1 319 ? 1.072 3.241 18.181 1.00 14.19 319 ALA A O 1
ATOM 1983 N N . GLY A 1 320 ? -1.130 3.361 18.572 1.00 12.10 320 GLY A N 1
ATOM 1984 C CA . GLY A 1 320 ? -1.017 4.711 19.076 1.00 12.67 320 GLY A CA 1
ATOM 1985 C C . GLY A 1 320 ? -2.288 5.223 19.717 1.00 11.88 320 GLY A C 1
ATOM 1986 O O . GLY A 1 320 ? -3.244 4.477 19.948 1.00 12.87 320 GLY A O 1
ATOM 1987 N N . PRO A 1 321 ? -2.313 6.524 20.015 1.00 14.06 321 PRO A N 1
ATOM 1988 C CA . PRO A 1 321 ? -3.513 7.133 20.599 1.00 13.12 321 PRO A CA 1
ATOM 1989 C C . PRO A 1 321 ? -4.708 6.925 19.682 1.00 13.11 321 PRO A C 1
ATOM 1990 O O . PRO A 1 321 ? -4.594 6.995 18.456 1.00 13.02 321 PRO A O 1
ATOM 1994 N N . LYS A 1 322 ? -5.871 6.693 20.300 1.00 13.77 322 LYS A N 1
ATOM 1995 C CA . LYS A 1 322 ? -7.067 6.322 19.546 1.00 15.99 322 LYS A CA 1
ATOM 1996 C C . LYS A 1 322 ? -7.402 7.339 18.460 1.00 13.56 322 LYS A C 1
ATOM 1997 O O . LYS A 1 322 ? -7.732 6.958 17.332 1.00 14.89 322 LYS A O 1
ATOM 2003 N N . HIS A 1 323 ? -7.343 8.639 18.774 1.00 13.47 323 HIS A N 1
ATOM 2004 C CA . HIS A 1 323 ? -7.743 9.631 17.776 1.00 13.87 323 HIS A CA 1
ATOM 2005 C C . HIS A 1 323 ? -6.824 9.610 16.562 1.00 15.81 323 HIS A C 1
ATOM 2006 O O . HIS A 1 323 ? -7.275 9.811 15.428 1.00 15.61 323 HIS A O 1
ATOM 2013 N N . ILE A 1 324 ? -5.533 9.368 16.776 1.00 13.71 324 ILE A N 1
ATOM 2014 C CA . ILE A 1 324 ? -4.608 9.359 15.648 1.00 12.89 324 ILE A CA 1
ATOM 2015 C C . ILE A 1 324 ? -4.781 8.088 14.835 1.00 12.20 324 ILE A C 1
ATOM 2016 O O . ILE A 1 324 ? -4.851 8.128 13.599 1.00 13.72 324 ILE A O 1
ATOM 2021 N N . VAL A 1 325 ? -4.903 6.944 15.510 1.00 13.07 325 VAL A N 1
ATOM 2022 C CA . VAL A 1 325 ? -5.139 5.693 14.794 1.00 14.26 325 VAL A CA 1
ATOM 2023 C C . VAL A 1 325 ? -6.442 5.756 14.009 1.00 14.07 325 VAL A C 1
ATOM 2024 O O . VAL A 1 325 ? -6.521 5.271 12.876 1.00 13.89 325 VAL A O 1
ATOM 2028 N N . ALA A 1 326 ? -7.487 6.351 14.592 1.00 14.77 326 ALA A N 1
ATOM 2029 C CA . ALA A 1 326 ? -8.742 6.483 13.860 1.00 14.90 326 ALA A CA 1
ATOM 2030 C C . ALA A 1 326 ? -8.556 7.296 12.582 1.00 13.18 326 ALA A C 1
ATOM 2031 O O . ALA A 1 326 ? -9.107 6.954 11.525 1.00 14.21 326 ALA A O 1
ATOM 2033 N N . ALA A 1 327 ? -7.780 8.378 12.655 1.00 13.54 327 ALA A N 1
ATOM 2034 C CA . ALA A 1 327 ? -7.529 9.176 11.460 1.00 15.24 327 ALA A CA 1
ATOM 2035 C C . ALA A 1 327 ? -6.726 8.391 10.429 1.00 14.93 327 ALA A C 1
ATOM 2036 O O . ALA A 1 327 ? -7.010 8.465 9.227 1.00 14.45 327 ALA A O 1
ATOM 2038 N N . CYS A 1 328 ? -5.703 7.657 10.874 1.00 13.55 328 CYS A N 1
ATOM 2039 C CA . CYS A 1 328 ? -4.924 6.849 9.938 1.00 14.08 328 CYS A CA 1
ATOM 2040 C C . CYS A 1 328 ? -5.781 5.767 9.305 1.00 13.61 328 CYS A C 1
ATOM 2041 O O . CYS A 1 328 ? -5.597 5.437 8.125 1.00 12.98 328 CYS A O 1
ATOM 2044 N N . SER A 1 329 ? -6.738 5.223 10.065 1.00 12.89 329 SER A N 1
ATOM 2045 C CA . SER A 1 329 ? -7.627 4.199 9.533 1.00 13.72 329 SER A CA 1
ATOM 2046 C C . SER A 1 329 ? -8.568 4.782 8.492 1.00 14.44 329 SER A C 1
ATOM 2047 O O . SER A 1 329 ? -8.834 4.148 7.465 1.00 15.95 329 SER A O 1
ATOM 2050 N N . LYS A 1 330 ? -9.075 5.992 8.742 1.00 14.29 330 LYS A N 1
ATOM 2051 C CA . LYS A 1 330 ? -9.934 6.650 7.763 1.00 15.31 330 LYS A CA 1
ATOM 2052 C C . LYS A 1 330 ? -9.180 6.886 6.462 1.00 14.35 330 LYS A C 1
ATOM 2053 O O . LYS A 1 330 ? -9.702 6.629 5.367 1.00 15.91 330 LYS A O 1
ATOM 2059 N N . LEU A 1 331 ? -7.935 7.354 6.573 1.00 14.99 331 LEU A N 1
ATOM 2060 C CA . LEU A 1 331 ? -7.081 7.527 5.407 1.00 15.08 331 LEU A CA 1
ATOM 2061 C C . LEU A 1 331 ? -6.867 6.198 4.692 1.00 14.22 331 LEU A C 1
ATOM 2062 O O . LEU A 1 331 ? -7.059 6.097 3.474 1.00 15.73 331 LEU A O 1
ATOM 2067 N N . GLN A 1 332 ? -6.518 5.153 5.446 1.00 13.86 332 GLN A N 1
ATOM 2068 C CA . GLN A 1 332 ? -6.297 3.846 4.835 1.00 15.99 332 GLN A CA 1
ATOM 2069 C C . GLN A 1 332 ? -7.526 3.365 4.063 1.00 16.26 332 GLN A C 1
ATOM 2070 O O . GLN A 1 332 ? -7.394 2.740 3.000 1.00 18.10 332 GLN A O 1
ATOM 2076 N N . GLY A 1 333 ? -8.728 3.640 4.577 1.00 15.18 333 GLY A N 1
ATOM 2077 C CA . GLY A 1 333 ? -9.934 3.192 3.897 1.00 16.36 333 GLY A CA 1
ATOM 2078 C C . GLY A 1 333 ? -10.151 3.850 2.553 1.00 16.57 333 GLY A C 1
ATOM 2079 O O . GLY A 1 333 ? -10.751 3.250 1.655 1.00 19.46 333 GLY A O 1
ATOM 2080 N N . GLN A 1 334 ? -9.658 5.074 2.381 1.00 18.25 334 GLN A N 1
ATOM 2081 C CA . GLN A 1 334 ? -9.798 5.778 1.114 1.00 16.81 334 GLN A CA 1
ATOM 2082 C C . GLN A 1 334 ? -8.639 5.536 0.155 1.00 18.79 334 GLN A C 1
ATOM 2083 O O . GLN A 1 334 ? -8.754 5.874 -1.029 1.00 20.51 334 GLN A O 1
ATOM 2089 N N . VAL A 1 335 ? -7.536 4.957 0.620 1.00 19.56 335 VAL A N 1
ATOM 2090 C CA . VAL A 1 335 ? -6.396 4.658 -0.237 1.00 18.50 335 VAL A CA 1
ATOM 2091 C C . VAL A 1 335 ? -6.115 3.168 -0.344 1.00 23.03 335 VAL A C 1
ATOM 2092 O O . VAL A 1 335 ? -5.246 2.769 -1.126 1.00 24.91 335 VAL A O 1
ATOM 2096 N N . SER A 1 336 ? -6.836 2.338 0.408 1.00 37.63 336 SER A N 1
ATOM 2097 C CA . SER A 1 336 ? -6.757 0.883 0.308 1.00 39.03 336 SER A CA 1
ATOM 2098 C C . SER A 1 336 ? -5.320 0.396 0.469 1.00 30.92 336 SER A C 1
ATOM 2099 O O . SER A 1 336 ? -4.762 -0.289 -0.389 1.00 33.99 336 SER A O 1
ATOM 2102 N N . SER A 1 337 ? -4.730 0.762 1.609 1.00 25.15 337 SER A N 1
ATOM 2103 C CA A SER A 1 337 ? -3.356 0.422 1.948 0.54 27.06 337 SER A CA 1
ATOM 2104 C CA B SER A 1 337 ? -3.354 0.414 1.938 0.46 27.81 337 SER A CA 1
ATOM 2105 C C . SER A 1 337 ? -3.258 -0.799 2.860 1.00 30.08 337 SER A C 1
ATOM 2106 O O . SER A 1 337 ? -2.224 -0.997 3.510 1.00 25.71 337 SER A O 1
ATOM 2111 N N . GLY A 1 338 ? -4.307 -1.614 2.925 1.00 28.73 338 GLY A N 1
ATOM 2112 C CA . GLY A 1 338 ? -4.329 -2.746 3.829 1.00 27.65 338 GLY A CA 1
ATOM 2113 C C . GLY A 1 338 ? -3.466 -3.907 3.366 1.00 28.54 338 GLY A C 1
ATOM 2114 O O . GLY A 1 338 ? -3.001 -3.989 2.228 1.00 27.20 338 GLY A O 1
ATOM 2115 N N . ALA A 1 339 ? -3.245 -4.830 4.292 1.00 19.41 339 ALA A N 1
ATOM 2116 C CA . ALA A 1 339 ? -2.462 -6.024 4.032 1.00 18.03 339 ALA A CA 1
ATOM 2117 C C . ALA A 1 339 ? -3.358 -7.134 3.493 1.00 15.11 339 ALA A C 1
ATOM 2118 O O . ALA A 1 339 ? -4.566 -7.173 3.734 1.00 17.65 339 ALA A O 1
ATOM 2120 N N . SER A 1 340 ? -2.736 -8.058 2.774 1.00 16.44 340 SER A N 1
ATOM 2121 C CA . SER A 1 340 ? -3.491 -9.158 2.202 1.00 15.47 340 SER A CA 1
ATOM 2122 C C . SER A 1 340 ? -4.055 -10.059 3.297 1.00 14.64 340 SER A C 1
ATOM 2123 O O . SER A 1 340 ? -3.502 -10.180 4.394 1.00 15.01 340 SER A O 1
ATOM 2126 N N . SER A 1 341 ? -5.167 -10.708 2.975 1.00 14.94 341 SER A N 1
ATOM 2127 C CA . SER A 1 341 ? -5.799 -11.611 3.924 1.00 14.28 341 SER A CA 1
ATOM 2128 C C . SER A 1 341 ? -4.871 -12.762 4.262 1.00 14.78 341 SER A C 1
ATOM 2129 O O . SER A 1 341 ? -4.816 -13.213 5.410 1.00 14.48 341 SER A O 1
ATOM 2132 N N . ILE A 1 342 ? -4.115 -13.232 3.266 1.00 14.61 342 ILE A N 1
ATOM 2133 C CA . ILE A 1 342 ? -3.180 -14.334 3.453 1.00 13.85 342 ILE A CA 1
ATOM 2134 C C . ILE A 1 342 ? -2.053 -13.927 4.394 1.00 15.85 342 ILE A C 1
ATOM 2135 O O . ILE A 1 342 ? -1.674 -14.681 5.301 1.00 14.48 342 ILE A O 1
ATOM 2140 N N . ALA A 1 343 ? -1.496 -12.729 4.193 1.00 13.83 343 ALA A N 1
ATOM 2141 C CA . ALA A 1 343 ? -0.411 -12.279 5.062 1.00 13.90 343 ALA A CA 1
ATOM 2142 C C . ALA A 1 343 ? -0.885 -12.128 6.498 1.00 13.93 343 ALA A C 1
ATOM 2143 O O . ALA A 1 343 ? -0.143 -12.433 7.439 1.00 12.99 343 ALA A O 1
ATOM 2145 N N . GLN A 1 344 ? -2.120 -11.655 6.689 1.00 13.52 344 GLN A N 1
ATOM 2146 C CA . GLN A 1 344 ? -2.626 -11.442 8.040 1.00 11.91 344 GLN A CA 1
ATOM 2147 C C . GLN A 1 344 ? -2.721 -12.754 8.808 1.00 12.75 344 GLN A C 1
ATOM 2148 O O . GLN A 1 344 ? -2.362 -12.811 9.991 1.00 13.38 344 GLN A O 1
ATOM 2154 N N . LYS A 1 345 ? -3.169 -13.823 8.148 1.00 13.37 345 LYS A N 1
ATOM 2155 C CA . LYS A 1 345 ? -3.189 -15.127 8.794 1.00 14.15 345 LYS A CA 1
ATOM 2156 C C . LYS A 1 345 ? -1.778 -15.601 9.118 1.00 12.82 345 LYS A C 1
ATOM 2157 O O . LYS A 1 345 ? -1.549 -16.216 10.166 1.00 14.92 345 LYS A O 1
ATOM 2163 N N . ALA A 1 346 ? -0.821 -15.345 8.221 1.00 12.82 346 ALA A N 1
ATOM 2164 C CA . ALA A 1 346 ? 0.572 -15.664 8.524 1.00 13.10 346 ALA A CA 1
ATOM 2165 C C . ALA A 1 346 ? 1.075 -14.879 9.733 1.00 12.88 346 ALA A C 1
ATOM 2166 O O . ALA A 1 346 ? 1.808 -15.423 10.569 1.00 13.66 346 ALA A O 1
ATOM 2168 N N . GLY A 1 347 ? 0.683 -13.607 9.848 1.00 12.25 347 GLY A N 1
ATOM 2169 C CA . GLY A 1 347 ? 1.088 -12.805 10.999 1.00 12.15 347 GLY A CA 1
ATOM 2170 C C . GLY A 1 347 ? 0.592 -13.364 12.319 1.00 13.63 347 GLY A C 1
ATOM 2171 O O . GLY A 1 347 ? 1.306 -13.333 13.329 1.00 13.11 347 GLY A O 1
ATOM 2172 N N . VAL A 1 348 ? -0.647 -13.862 12.343 1.00 13.88 348 VAL A N 1
ATOM 2173 C CA A VAL A 1 348 ? -1.148 -14.470 13.570 0.03 13.47 348 VAL A CA 1
ATOM 2174 C CA B VAL A 1 348 ? -1.167 -14.489 13.556 0.97 13.93 348 VAL A CA 1
ATOM 2175 C C . VAL A 1 348 ? -0.280 -15.655 13.971 1.00 13.41 348 VAL A C 1
ATOM 2176 O O . VAL A 1 348 ? 0.055 -15.819 15.149 1.00 13.61 348 VAL A O 1
ATOM 2183 N N . ALA A 1 349 ? 0.124 -16.482 12.999 1.00 14.00 349 ALA A N 1
ATOM 2184 C CA . ALA A 1 349 ? 0.998 -17.613 13.297 1.00 14.24 349 ALA A CA 1
ATOM 2185 C C . ALA A 1 349 ? 2.374 -17.157 13.774 1.00 13.61 349 ALA A C 1
ATOM 2186 O O . ALA A 1 349 ? 2.967 -17.793 14.653 1.00 15.43 349 ALA A O 1
ATOM 2188 N N . ALA A 1 350 ? 2.895 -16.060 13.216 1.00 11.77 350 ALA A N 1
ATOM 2189 C CA . ALA A 1 350 ? 4.194 -15.568 13.662 1.00 12.03 350 ALA A CA 1
ATOM 2190 C C . ALA A 1 350 ? 4.142 -15.145 15.123 1.00 13.30 350 ALA A C 1
ATOM 2191 O O . ALA A 1 350 ? 5.045 -15.470 15.905 1.00 13.37 350 ALA A O 1
ATOM 2193 N N . LEU A 1 351 ? 3.089 -14.419 15.516 1.00 13.11 351 LEU A N 1
ATOM 2194 C CA . LEU A 1 351 ? 2.955 -14.014 16.910 1.00 12.63 351 LEU A CA 1
ATOM 2195 C C . LEU A 1 351 ? 2.715 -15.219 17.809 1.00 16.57 351 LEU A C 1
ATOM 2196 O O . LEU A 1 351 ? 3.056 -15.183 19.000 1.00 16.95 351 LEU A O 1
ATOM 2201 N N . GLY A 1 352 ? 2.160 -16.300 17.256 1.00 14.64 352 GLY A N 1
ATOM 2202 C CA . GLY A 1 352 ? 1.970 -17.533 18.006 1.00 15.03 352 GLY A CA 1
ATOM 2203 C C . GLY A 1 352 ? 3.252 -18.280 18.317 1.00 18.34 352 GLY A C 1
ATOM 2204 O O . GLY A 1 352 ? 3.210 -19.252 19.080 1.00 20.19 352 GLY A O 1
ATOM 2205 N N . LEU A 1 353 ? 4.383 -17.867 17.735 1.00 15.72 353 LEU A N 1
ATOM 2206 C CA . LEU A 1 353 ? 5.660 -18.472 18.090 1.00 17.20 353 LEU A CA 1
ATOM 2207 C C . LEU A 1 353 ? 6.080 -18.136 19.515 1.00 21.41 353 LEU A C 1
ATOM 2208 O O . LEU A 1 353 ? 7.074 -18.684 19.995 1.00 31.75 353 LEU A O 1
ATOM 2213 N N . GLY A 1 354 ? 5.343 -17.270 20.196 1.00 24.30 354 GLY A N 1
ATOM 2214 C CA . GLY A 1 354 ? 5.644 -16.945 21.575 1.00 30.53 354 GLY A CA 1
ATOM 2215 C C . GLY A 1 354 ? 6.525 -15.719 21.709 1.00 22.06 354 GLY A C 1
ATOM 2216 O O . GLY A 1 354 ? 6.822 -15.001 20.750 1.00 18.44 354 GLY A O 1
ATOM 2217 N N . LYS A 1 355 ? 6.960 -15.491 22.946 1.00 21.72 355 LYS A N 1
ATOM 2218 C CA . LYS A 1 355 ? 7.614 -14.233 23.274 1.00 18.39 355 LYS A CA 1
ATOM 2219 C C . LYS A 1 355 ? 8.888 -14.065 22.457 1.00 19.06 355 LYS A C 1
ATOM 2220 O O . LYS A 1 355 ? 9.747 -14.951 22.430 1.00 19.15 355 LYS A O 1
ATOM 2226 N N . ALA A 1 356 ? 8.998 -12.921 21.781 1.00 15.68 356 ALA A N 1
ATOM 2227 C CA . ALA A 1 356 ? 10.154 -12.570 20.961 1.00 16.65 356 ALA A CA 1
ATOM 2228 C C . ALA A 1 356 ? 10.403 -13.565 19.838 1.00 16.01 356 ALA A C 1
ATOM 2229 O O . ALA A 1 356 ? 11.525 -13.652 19.315 1.00 16.64 356 ALA A O 1
ATOM 2231 N N . GLY A 1 357 ? 9.384 -14.317 19.439 1.00 14.52 357 GLY A N 1
ATOM 2232 C CA . GLY A 1 357 ? 9.569 -15.277 18.372 1.00 15.42 357 GLY A CA 1
ATOM 2233 C C . GLY A 1 357 ? 10.200 -16.583 18.800 1.00 15.34 357 GLY A C 1
ATOM 2234 O O . GLY A 1 357 ? 10.483 -17.426 17.937 1.00 15.73 357 GLY A O 1
ATOM 2235 N N . GLY A 1 358 ? 10.447 -16.773 20.095 1.00 14.69 358 GLY A N 1
ATOM 2236 C CA . GLY A 1 358 ? 10.919 -18.044 20.603 1.00 14.76 358 GLY A CA 1
ATOM 2237 C C . GLY A 1 358 ? 12.219 -18.480 19.953 1.00 15.46 358 GLY A C 1
ATOM 2238 O O . GLY A 1 358 ? 13.033 -17.668 19.505 1.00 17.06 358 GLY A O 1
ATOM 2239 N N . GLU A 1 359 ? 12.411 -19.801 19.906 1.00 16.75 359 GLU A N 1
ATOM 2240 C CA . GLU A 1 359 ? 13.648 -20.358 19.367 1.00 18.54 359 GLU A CA 1
ATOM 2241 C C . GLU A 1 359 ? 13.784 -20.093 17.878 1.00 15.23 359 GLU A C 1
ATOM 2242 O O . GLU A 1 359 ? 14.908 -20.015 17.367 1.00 16.50 359 GLU A O 1
ATOM 2248 N N . THR A 1 360 ? 12.666 -19.931 17.171 1.00 17.55 360 THR A N 1
ATOM 2249 C CA . THR A 1 360 ? 12.716 -19.628 15.745 1.00 15.23 360 THR A CA 1
ATOM 2250 C C . THR A 1 360 ? 13.482 -18.337 15.492 1.00 16.27 360 THR A C 1
ATOM 2251 O O . THR A 1 360 ? 14.411 -18.293 14.675 1.00 17.76 360 THR A O 1
ATOM 2255 N N . VAL A 1 361 ? 13.110 -17.268 16.193 1.00 15.28 361 VAL A N 1
ATOM 2256 C CA . VAL A 1 361 ? 13.788 -15.997 15.994 1.00 14.46 361 VAL A CA 1
ATOM 2257 C C . VAL A 1 361 ? 15.157 -16.015 16.664 1.00 15.32 361 VAL A C 1
ATOM 2258 O O . VAL A 1 361 ? 16.098 -15.380 16.173 1.00 17.11 361 VAL A O 1
ATOM 2262 N N . ALA A 1 362 ? 15.309 -16.757 17.764 1.00 13.75 362 ALA A N 1
ATOM 2263 C CA . ALA A 1 362 ? 16.598 -16.801 18.440 1.00 14.27 362 ALA A CA 1
ATOM 2264 C C . ALA A 1 362 ? 17.690 -17.309 17.508 1.00 15.75 362 ALA A C 1
ATOM 2265 O O . ALA A 1 362 ? 18.818 -16.808 17.540 1.00 15.81 362 ALA A O 1
ATOM 2267 N N . GLU A 1 363 ? 17.379 -18.309 16.671 1.00 15.71 363 GLU A N 1
ATOM 2268 C CA . GLU A 1 363 ? 18.385 -18.784 15.726 1.00 14.76 363 GLU A CA 1
ATOM 2269 C C . GLU A 1 363 ? 18.827 -17.663 14.802 1.00 13.98 363 GLU A C 1
ATOM 2270 O O . GLU A 1 363 ? 20.018 -17.534 14.489 1.00 15.02 363 GLU A O 1
ATOM 2276 N N . MET A 1 364 ? 17.874 -16.857 14.338 1.00 14.15 364 MET A N 1
ATOM 2277 C CA . MET A 1 364 ? 18.188 -15.761 13.427 1.00 14.89 364 MET A CA 1
ATOM 2278 C C . MET A 1 364 ? 19.103 -14.743 14.092 1.00 15.05 364 MET A C 1
ATOM 2279 O O . MET A 1 364 ? 20.109 -14.322 13.510 1.00 15.06 364 MET A O 1
ATOM 2284 N N . VAL A 1 365 ? 18.770 -14.343 15.321 1.00 14.49 365 VAL A N 1
ATOM 2285 C CA . VAL A 1 365 ? 19.557 -13.346 16.033 1.00 14.59 365 VAL A CA 1
ATOM 2286 C C . VAL A 1 365 ? 20.979 -13.848 16.237 1.00 15.12 365 VAL A C 1
ATOM 2287 O O . VAL A 1 365 ? 21.950 -13.099 16.064 1.00 15.87 365 VAL A O 1
ATOM 2291 N N . LYS A 1 366 ? 21.125 -15.133 16.586 1.00 13.90 366 LYS A N 1
ATOM 2292 C CA A LYS A 1 366 ? 22.452 -15.716 16.764 0.53 15.31 366 LYS A CA 1
ATOM 2293 C CA B LYS A 1 366 ? 22.457 -15.704 16.765 0.47 15.25 366 LYS A CA 1
ATOM 2294 C C . LYS A 1 366 ? 23.242 -15.698 15.461 1.00 14.63 366 LYS A C 1
ATOM 2295 O O . LYS A 1 366 ? 24.444 -15.401 15.454 1.00 15.52 366 LYS A O 1
ATOM 2306 N N . ALA A 1 367 ? 22.588 -16.029 14.348 1.00 14.66 367 ALA A N 1
ATOM 2307 C CA . ALA A 1 367 ? 23.267 -16.011 13.057 1.00 14.35 367 ALA A CA 1
ATOM 2308 C C . ALA A 1 367 ? 23.692 -14.595 12.691 1.00 13.59 367 ALA A C 1
ATOM 2309 O O . ALA A 1 367 ? 24.842 -14.357 12.296 1.00 13.51 367 ALA A O 1
ATOM 2311 N N . TYR A 1 368 ? 22.780 -13.634 12.825 1.00 13.22 368 TYR A N 1
ATOM 2312 C CA . TYR A 1 368 ? 23.133 -12.256 12.503 1.00 11.86 368 TYR A CA 1
ATOM 2313 C C . TYR A 1 368 ? 24.284 -11.771 13.375 1.00 14.94 368 TYR A C 1
ATOM 2314 O O . TYR A 1 368 ? 25.177 -11.066 12.894 1.00 13.09 368 TYR A O 1
ATOM 2323 N N . ARG A 1 369 ? 24.293 -12.148 14.657 1.00 12.71 369 ARG A N 1
ATOM 2324 C CA . ARG A 1 369 ? 25.375 -11.709 15.534 1.00 15.60 369 ARG A CA 1
ATOM 2325 C C . ARG A 1 369 ? 26.721 -12.263 15.079 1.00 16.40 369 ARG A C 1
ATOM 2326 O O . ARG A 1 369 ? 27.741 -11.559 15.112 1.00 15.63 369 ARG A O 1
ATOM 2334 N N . GLU A 1 370 ? 26.759 -13.534 14.672 1.00 15.66 370 GLU A N 1
ATOM 2335 C CA . GLU A 1 370 ? 28.034 -14.091 14.240 1.00 17.66 370 GLU A CA 1
ATOM 2336 C C . GLU A 1 370 ? 28.490 -13.463 12.935 1.00 13.11 370 GLU A C 1
ATOM 2337 O O . GLU A 1 370 ? 29.697 -13.299 12.710 1.00 15.05 370 GLU A O 1
ATOM 2343 N N . ARG A 1 371 ? 27.548 -13.088 12.071 1.00 14.91 371 ARG A N 1
ATOM 2344 C CA . ARG A 1 371 ? 27.906 -12.401 10.840 1.00 13.93 371 ARG A CA 1
ATOM 2345 C C . ARG A 1 371 ? 28.417 -10.993 11.130 1.00 13.10 371 ARG A C 1
ATOM 2346 O O . ARG A 1 371 ? 29.424 -10.561 10.552 1.00 14.59 371 ARG A O 1
ATOM 2354 N N . ARG A 1 372 ? 27.746 -10.275 12.040 1.00 14.13 372 ARG A N 1
ATOM 2355 C CA . ARG A 1 372 ? 28.244 -8.989 12.517 1.00 13.54 372 ARG A CA 1
ATOM 2356 C C . ARG A 1 372 ? 29.681 -9.118 12.987 1.00 14.21 372 ARG A C 1
ATOM 2357 O O . ARG A 1 372 ? 30.553 -8.341 12.586 1.00 15.12 372 ARG A O 1
ATOM 2365 N N . ASP A 1 373 ? 29.933 -10.086 13.872 1.00 13.96 373 ASP A N 1
ATOM 2366 C CA . ASP A 1 373 ? 31.253 -10.215 14.475 1.00 14.23 373 ASP A CA 1
ATOM 2367 C C . ASP A 1 373 ? 32.316 -10.475 13.415 1.00 15.27 373 ASP A C 1
ATOM 2368 O O . ASP A 1 373 ? 33.413 -9.911 13.481 1.00 16.74 373 ASP A O 1
ATOM 2373 N N . PHE A 1 374 ? 32.004 -11.320 12.423 1.00 15.17 374 PHE A N 1
ATOM 2374 C CA . PHE A 1 374 ? 32.970 -11.610 11.370 1.00 17.09 374 PHE A CA 1
ATOM 2375 C C . PHE A 1 374 ? 33.295 -10.365 10.556 1.00 16.81 374 PHE A C 1
ATOM 2376 O O . PHE A 1 374 ? 34.464 -10.114 10.230 1.00 18.39 374 PHE A O 1
ATOM 2384 N N . LEU A 1 375 ? 32.270 -9.580 10.204 1.00 16.84 375 LEU A N 1
ATOM 2385 C CA . LEU A 1 375 ? 32.487 -8.397 9.372 1.00 16.93 375 LEU A CA 1
ATOM 2386 C C . LEU A 1 375 ? 33.247 -7.319 10.127 1.00 19.69 375 LEU A C 1
ATOM 2387 O O . LEU A 1 375 ? 34.149 -6.679 9.571 1.00 19.18 375 LEU A O 1
ATOM 2392 N N . VAL A 1 376 ? 32.876 -7.087 11.386 1.00 17.72 376 VAL A N 1
ATOM 2393 C CA . VAL A 1 376 ? 33.536 -6.059 12.183 1.00 19.42 376 VAL A CA 1
ATOM 2394 C C . VAL A 1 376 ? 35.010 -6.397 12.365 1.00 21.25 376 VAL A C 1
ATOM 2395 O O . VAL A 1 376 ? 35.885 -5.535 12.221 1.00 23.51 376 VAL A O 1
ATOM 2399 N N . LYS A 1 377 ? 35.307 -7.663 12.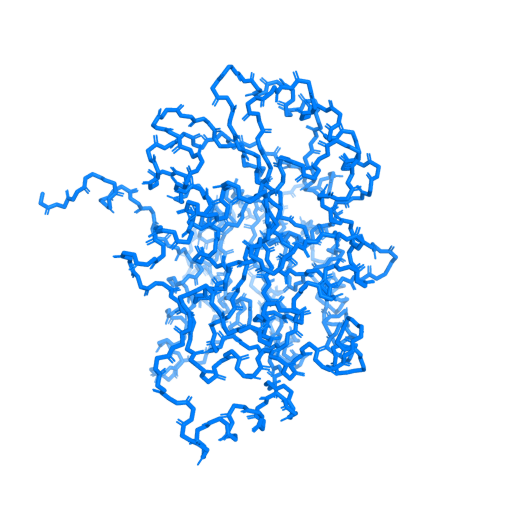670 1.00 18.00 377 LYS A N 1
ATOM 2400 C CA . LYS A 1 377 ? 36.699 -8.074 12.844 1.00 19.04 377 LYS A CA 1
ATOM 2401 C C . LYS A 1 377 ? 37.471 -7.963 11.533 1.00 22.06 377 LYS A C 1
ATOM 2402 O O . LYS A 1 377 ? 38.603 -7.466 11.515 1.00 26.89 377 LYS A O 1
ATOM 2408 N N . SER A 1 378 ? 36.871 -8.412 10.425 1.00 20.41 378 SER A N 1
ATOM 2409 C CA . SER A 1 378 ? 37.573 -8.433 9.141 1.00 19.97 378 SER A CA 1
ATOM 2410 C C . SER A 1 378 ? 37.837 -7.024 8.626 1.00 22.41 378 SER A C 1
ATOM 2411 O O . SER A 1 378 ? 38.953 -6.707 8.191 1.00 26.07 378 SER A O 1
ATOM 2414 N N . LEU A 1 379 ? 36.823 -6.162 8.665 1.00 21.27 379 LEU A N 1
ATOM 2415 C CA . LEU A 1 379 ? 36.959 -4.829 8.086 1.00 22.23 379 LEU A CA 1
ATOM 2416 C C . LEU A 1 379 ? 37.579 -3.837 9.060 1.00 22.25 379 LEU A C 1
ATOM 2417 O O . LEU A 1 379 ? 38.230 -2.879 8.628 1.00 23.62 379 LEU A O 1
ATOM 2422 N N . GLY A 1 380 ? 37.410 -4.049 10.367 1.00 26.16 380 GLY A N 1
ATOM 2423 C CA . GLY A 1 380 ? 38.014 -3.159 11.343 1.00 29.10 380 GLY A CA 1
ATOM 2424 C C . GLY A 1 380 ? 39.524 -3.202 11.345 1.00 34.32 380 GLY A C 1
ATOM 2425 O O . GLY A 1 380 ? 40.160 -2.310 11.918 1.00 39.89 380 GLY A O 1
ATOM 2426 N N . ASP A 1 381 ? 40.111 -4.218 10.715 1.00 32.80 381 ASP A N 1
ATOM 2427 C CA . ASP A 1 381 ? 41.556 -4.355 10.621 1.00 37.62 381 ASP A CA 1
ATOM 2428 C C . ASP A 1 381 ? 42.159 -3.499 9.514 1.00 38.43 381 ASP A C 1
ATOM 2429 O O . ASP A 1 381 ? 43.381 -3.319 9.485 1.00 39.99 381 ASP A O 1
ATOM 2434 N N . ILE A 1 382 ? 41.338 -2.959 8.622 1.00 29.90 382 ILE A N 1
ATOM 2435 C CA . ILE A 1 382 ? 41.831 -2.235 7.457 1.00 27.17 382 ILE A CA 1
ATOM 2436 C C . ILE A 1 382 ? 42.220 -0.822 7.873 1.00 27.99 382 ILE A C 1
ATOM 2437 O O . ILE A 1 382 ? 41.486 -0.151 8.608 1.00 27.03 382 ILE A O 1
ATOM 2442 N N . LYS A 1 383 ? 43.389 -0.372 7.417 1.00 23.15 383 LYS A N 1
ATOM 2443 C CA . LYS A 1 383 ? 43.877 0.952 7.782 1.00 22.22 383 LYS A CA 1
ATOM 2444 C C . LYS A 1 383 ? 42.850 2.020 7.431 1.00 26.00 383 LYS A C 1
ATOM 2445 O O . LYS A 1 383 ? 42.278 2.016 6.338 1.00 26.13 383 LYS A O 1
ATOM 2451 N N . GLY A 1 384 ? 42.619 2.938 8.369 1.00 24.68 384 GLY A N 1
ATOM 2452 C CA . GLY A 1 384 ? 41.748 4.071 8.153 1.00 28.77 384 GLY A CA 1
ATOM 2453 C C . GLY A 1 384 ? 40.276 3.830 8.421 1.00 29.20 384 GLY A C 1
ATOM 2454 O O . GLY A 1 384 ? 39.544 4.796 8.659 1.00 41.21 384 GLY A O 1
ATOM 2455 N N . VAL A 1 385 ? 39.822 2.574 8.394 1.00 20.53 385 VAL A N 1
ATOM 2456 C CA . VAL A 1 385 ? 38.400 2.275 8.538 1.00 22.77 385 VAL A CA 1
ATOM 2457 C C . VAL A 1 385 ? 37.958 2.546 9.969 1.00 28.76 385 VAL A C 1
ATOM 2458 O O . VAL A 1 385 ? 38.676 2.240 10.932 1.00 35.35 385 VAL A O 1
ATOM 2462 N N . LYS A 1 386 ? 36.766 3.127 10.117 1.00 21.75 386 LYS A N 1
ATOM 2463 C CA . LYS A 1 386 ? 36.179 3.408 11.421 1.00 21.80 386 LYS A CA 1
ATOM 2464 C C . LYS A 1 386 ? 34.805 2.759 11.480 1.00 18.96 386 LYS A C 1
ATOM 2465 O O . LYS A 1 386 ? 33.996 2.920 10.559 1.00 17.95 386 LYS A O 1
ATOM 2471 N N . ILE A 1 387 ? 34.547 2.024 12.560 1.00 24.81 387 ILE A N 1
ATOM 2472 C CA . ILE A 1 387 ? 33.328 1.241 12.708 1.00 26.77 387 ILE A CA 1
ATOM 2473 C C . ILE A 1 387 ? 32.718 1.518 14.072 1.00 21.69 387 ILE A C 1
ATOM 2474 O O . ILE A 1 387 ? 33.418 1.492 15.089 1.00 29.91 387 ILE A O 1
ATOM 2479 N N . SER A 1 388 ? 31.413 1.787 14.089 1.00 21.04 388 SER A N 1
ATOM 2480 C CA . SER A 1 388 ? 30.620 1.731 15.308 1.00 26.35 388 SER A CA 1
ATOM 2481 C C . SER A 1 388 ? 30.021 0.331 15.360 1.00 18.47 388 SER A C 1
ATOM 2482 O O . SER A 1 388 ? 29.209 -0.033 14.501 1.00 19.39 388 SER A O 1
ATOM 2485 N N . GLU A 1 389 ? 30.443 -0.467 16.335 1.00 21.32 389 GLU A N 1
ATOM 2486 C CA . GLU A 1 389 ? 29.946 -1.832 16.420 1.00 21.25 389 GLU A CA 1
ATOM 2487 C C . GLU A 1 389 ? 28.454 -1.768 16.688 1.00 18.93 389 GLU A C 1
ATOM 2488 O O . GLU A 1 389 ? 28.041 -1.198 17.711 1.00 20.53 389 GLU A O 1
ATOM 2494 N N . PRO A 1 390 ? 27.618 -2.307 15.816 1.00 13.99 390 PRO A N 1
ATOM 2495 C CA . PRO A 1 390 ? 26.180 -2.129 16.001 1.00 15.24 390 PRO A CA 1
ATOM 2496 C C . PRO A 1 390 ? 25.643 -3.025 17.104 1.00 17.89 390 PRO A C 1
ATOM 2497 O O . PRO A 1 390 ? 26.116 -4.141 17.335 1.00 16.36 390 PRO A O 1
ATOM 2501 N N . GLN A 1 391 ? 24.613 -2.517 17.776 1.00 13.61 391 GLN A N 1
ATOM 2502 C CA . GLN A 1 391 ? 23.953 -3.235 18.851 1.00 14.96 391 GLN A CA 1
ATOM 2503 C C . GLN A 1 391 ? 22.661 -3.919 18.404 1.00 13.26 391 GLN A C 1
ATOM 2504 O O . GLN A 1 391 ? 22.070 -4.672 19.187 1.00 13.59 391 GLN A O 1
ATOM 2510 N N . GLY A 1 392 ? 22.237 -3.702 17.160 1.00 12.76 392 GLY A N 1
ATOM 2511 C CA . GLY A 1 392 ? 21.042 -4.342 16.644 1.00 12.35 392 GLY A CA 1
ATOM 2512 C C . GLY A 1 392 ? 20.950 -4.104 15.152 1.00 11.77 392 GLY A C 1
ATOM 2513 O O . GLY A 1 392 ? 21.821 -3.479 14.546 1.00 12.24 392 GLY A O 1
ATOM 2514 N N . ALA A 1 393 ? 19.861 -4.614 14.570 1.00 11.94 393 ALA A N 1
ATOM 2515 C CA . ALA A 1 393 ? 19.645 -4.651 13.126 1.00 11.14 393 ALA A CA 1
ATOM 2516 C C . ALA A 1 393 ? 20.752 -5.475 12.471 1.00 13.83 393 ALA A C 1
ATOM 2517 O O . ALA A 1 393 ? 21.498 -6.176 13.166 1.00 13.45 393 ALA A O 1
ATOM 2519 N N . PHE A 1 394 ? 20.837 -5.442 11.145 1.00 11.90 394 PHE A N 1
ATOM 2520 C CA . PHE A 1 394 ? 21.839 -6.231 10.426 1.00 13.22 394 PHE A CA 1
ATOM 2521 C C . PHE A 1 394 ? 22.550 -5.385 9.378 1.00 13.87 394 PHE A C 1
ATOM 2522 O O . PHE A 1 394 ? 22.751 -5.809 8.239 1.00 13.38 394 PHE A O 1
ATOM 2530 N N . TYR A 1 395 ? 22.960 -4.174 9.777 1.00 11.83 395 TYR A N 1
ATOM 2531 C CA . TYR A 1 395 ? 23.723 -3.267 8.926 1.00 12.11 395 TYR A CA 1
ATOM 2532 C C . TYR A 1 395 ? 24.996 -2.814 9.625 1.00 13.90 395 TYR A C 1
ATOM 2533 O O . TYR A 1 395 ? 24.999 -2.564 10.833 1.00 13.56 395 TYR A O 1
ATOM 2542 N N . LEU A 1 396 ? 26.071 -2.679 8.854 1.00 14.44 396 LEU A N 1
ATOM 2543 C CA . LEU A 1 396 ? 27.250 -1.927 9.269 1.00 14.22 396 LEU A CA 1
ATOM 2544 C C . LEU A 1 396 ? 27.264 -0.621 8.489 1.00 14.18 396 LEU A C 1
ATOM 2545 O O . LEU A 1 396 ? 27.099 -0.626 7.262 1.00 15.24 396 LEU A O 1
ATOM 2550 N N . PHE A 1 397 ? 27.459 0.493 9.188 1.00 13.02 397 PHE A N 1
ATOM 2551 C CA . PHE A 1 397 ? 27.541 1.807 8.556 1.00 13.52 397 PHE A CA 1
ATOM 2552 C C . PHE A 1 397 ? 28.998 2.232 8.713 1.00 14.24 397 PHE A C 1
ATOM 2553 O O . PHE A 1 397 ? 29.383 2.810 9.731 1.00 15.73 397 PHE A O 1
ATOM 2561 N N . ILE A 1 398 ? 29.810 1.906 7.703 1.00 13.56 398 ILE A N 1
ATOM 2562 C CA . ILE A 1 398 ? 31.269 1.907 7.823 1.00 15.45 398 ILE A CA 1
ATOM 2563 C C . ILE A 1 398 ? 31.846 3.200 7.270 1.00 13.26 398 ILE A C 1
ATOM 2564 O O . ILE A 1 398 ? 31.526 3.613 6.149 1.00 14.26 398 ILE A O 1
ATOM 2569 N N . ASP A 1 399 ? 32.740 3.811 8.036 1.00 13.78 399 ASP A N 1
ATOM 2570 C CA . ASP A 1 399 ? 33.377 5.065 7.648 1.00 12.97 399 ASP A CA 1
ATOM 2571 C C . ASP A 1 399 ? 34.667 4.722 6.905 1.00 13.31 399 ASP A C 1
ATOM 2572 O O . ASP A 1 399 ? 35.675 4.375 7.526 1.00 15.80 399 ASP A O 1
ATOM 2577 N N . PHE A 1 400 ? 34.613 4.794 5.566 1.00 12.83 400 PHE A N 1
ATOM 2578 C CA . PHE A 1 400 ? 35.778 4.678 4.687 1.00 16.55 400 PHE A CA 1
ATOM 2579 C C . PHE A 1 400 ? 36.286 6.036 4.235 1.00 14.03 400 PHE A C 1
ATOM 2580 O O . PHE A 1 400 ? 37.079 6.094 3.287 1.00 16.46 400 PHE A O 1
ATOM 2588 N N . SER A 1 401 ? 35.836 7.126 4.865 1.00 13.28 401 SER A N 1
ATOM 2589 C CA . SER A 1 401 ? 36.120 8.471 4.360 1.00 13.98 401 SER A CA 1
ATOM 2590 C C . SER A 1 401 ? 37.611 8.803 4.303 1.00 15.83 401 SER A C 1
ATOM 2591 O O . SER A 1 401 ? 37.996 9.694 3.542 1.00 16.23 401 SER A O 1
ATOM 2594 N N . ALA A 1 402 ? 38.452 8.145 5.109 1.00 14.65 402 ALA A N 1
ATOM 2595 C CA . ALA A 1 402 ? 39.890 8.373 5.019 1.00 14.33 402 ALA A CA 1
ATOM 2596 C C . ALA A 1 402 ? 40.427 8.060 3.632 1.00 15.75 402 ALA A C 1
ATOM 2597 O O . ALA A 1 402 ? 41.509 8.543 3.272 1.00 16.92 402 ALA A O 1
ATOM 2599 N N . TYR A 1 403 ? 39.693 7.272 2.843 1.00 15.45 403 TYR A N 1
ATOM 2600 C CA . TYR A 1 403 ? 40.094 6.934 1.486 1.00 15.13 403 TYR A CA 1
ATOM 2601 C C . TYR A 1 403 ? 39.667 7.973 0.464 1.00 15.63 403 TYR A C 1
ATOM 2602 O O . TYR A 1 403 ? 40.125 7.912 -0.680 1.00 16.83 403 TYR A O 1
ATOM 2611 N N . TYR A 1 404 ? 38.832 8.938 0.845 1.00 15.47 404 TYR A N 1
ATOM 2612 C CA . TYR A 1 404 ? 38.395 9.939 -0.116 1.00 15.27 404 TYR A CA 1
ATOM 2613 C C . TYR A 1 404 ? 39.585 10.775 -0.567 1.00 15.91 404 TYR A C 1
ATOM 2614 O O . TYR A 1 404 ? 40.428 11.177 0.240 1.00 16.18 404 TYR A O 1
ATOM 2623 N N . GLY A 1 405 ? 39.638 11.031 -1.869 1.00 14.83 405 GLY A N 1
ATOM 2624 C CA . GLY A 1 405 ? 40.776 11.636 -2.517 1.00 14.54 405 GLY A CA 1
ATOM 2625 C C . GLY A 1 405 ? 41.635 10.647 -3.276 1.00 15.01 405 GLY A C 1
ATOM 2626 O O . GLY A 1 405 ? 42.414 11.058 -4.141 1.00 17.11 405 GLY A O 1
ATOM 2627 N N . SER A 1 406 ? 41.493 9.352 -2.985 1.00 15.33 406 SER A N 1
ATOM 2628 C CA . SER A 1 406 ? 42.285 8.331 -3.653 1.00 15.45 406 SER A CA 1
ATOM 2629 C C . SER A 1 406 ? 41.976 8.298 -5.144 1.00 16.47 406 SER A C 1
ATOM 2630 O O . SER A 1 406 ? 40.830 8.487 -5.565 1.00 17.90 406 SER A O 1
ATOM 2633 N N . GLU A 1 407 ? 43.005 8.032 -5.943 1.00 18.45 407 GLU A N 1
ATOM 2634 C CA . GLU A 1 407 ? 42.857 7.789 -7.373 1.00 17.72 407 GLU A CA 1
ATOM 2635 C C . GLU A 1 407 ? 42.981 6.286 -7.610 1.00 18.21 407 GLU A C 1
ATOM 2636 O O . GLU A 1 407 ? 44.054 5.708 -7.415 1.00 23.02 407 GLU A O 1
ATOM 2642 N N . ALA A 1 408 ? 41.879 5.653 -8.004 1.00 18.68 408 ALA A N 1
ATOM 2643 C CA . ALA A 1 408 ? 41.864 4.220 -8.292 1.00 17.53 408 ALA A CA 1
ATOM 2644 C C . ALA A 1 408 ? 42.158 4.030 -9.772 1.00 22.57 408 ALA A C 1
ATOM 2645 O O . ALA A 1 408 ? 41.373 4.445 -10.629 1.00 23.07 408 ALA A O 1
ATOM 2647 N N . GLU A 1 409 ? 43.298 3.419 -10.075 1.00 24.17 409 GLU A N 1
ATOM 2648 C CA . GLU A 1 409 ? 43.647 3.180 -11.465 1.00 30.02 409 GLU A CA 1
ATOM 2649 C C . GLU A 1 409 ? 42.535 2.393 -12.144 1.00 23.96 409 GLU A C 1
ATOM 2650 O O . GLU A 1 409 ? 42.020 1.416 -11.591 1.00 27.12 409 GLU A O 1
ATOM 2656 N N . GLY A 1 410 ? 42.161 2.831 -13.346 1.00 23.87 410 GLY A N 1
ATOM 2657 C CA . GLY A 1 410 ? 41.094 2.201 -14.089 1.00 23.59 410 GLY A CA 1
ATOM 2658 C C . GLY A 1 410 ? 39.696 2.656 -13.728 1.00 22.87 410 GLY A C 1
ATOM 2659 O O . GLY A 1 410 ? 38.744 2.271 -14.419 1.00 29.45 410 GLY A O 1
ATOM 2660 N N . PHE A 1 411 ? 39.534 3.454 -12.669 1.00 20.90 411 PHE A N 1
ATOM 2661 C CA . PHE A 1 411 ? 38.226 3.962 -12.269 1.00 21.57 411 PHE A CA 1
ATOM 2662 C C . PHE A 1 411 ? 38.231 5.484 -12.205 1.00 23.02 411 PHE A C 1
ATOM 2663 O O . PHE A 1 411 ? 37.387 6.142 -12.819 1.00 26.50 411 PHE A O 1
ATOM 2671 N N . GLY A 1 412 ? 39.164 6.056 -11.443 1.00 20.16 412 GLY A N 1
ATOM 2672 C CA . GLY A 1 412 ? 39.238 7.492 -11.302 1.00 19.31 412 GLY A CA 1
ATOM 2673 C C . GLY A 1 412 ? 39.219 7.895 -9.846 1.00 18.70 412 GLY A C 1
ATOM 2674 O O . GLY A 1 412 ? 39.466 7.081 -8.948 1.00 18.26 412 GLY A O 1
ATOM 2675 N N . LEU A 1 413 ? 38.927 9.175 -9.619 1.00 15.91 413 LEU A N 1
ATOM 2676 C CA . LEU A 1 413 ? 38.870 9.716 -8.268 1.00 15.71 413 LEU A CA 1
ATOM 2677 C C . LEU A 1 413 ? 37.717 9.108 -7.482 1.00 15.40 413 LEU A C 1
ATOM 2678 O O . LEU A 1 413 ? 36.577 9.034 -7.966 1.00 18.04 413 LEU A O 1
ATOM 2683 N N . ILE A 1 414 ? 38.011 8.710 -6.249 1.00 14.29 414 ILE A N 1
ATOM 2684 C CA . ILE A 1 414 ? 37.009 8.331 -5.259 1.00 14.73 414 ILE A CA 1
ATOM 2685 C C . ILE A 1 414 ? 37.010 9.439 -4.217 1.00 15.67 414 ILE A C 1
ATOM 2686 O O . ILE A 1 414 ? 37.990 9.596 -3.476 1.00 15.02 414 ILE A O 1
ATOM 2691 N N . ASN A 1 415 ? 35.917 10.207 -4.138 1.00 14.31 415 ASN A N 1
ATOM 2692 C CA . ASN A 1 415 ? 35.898 11.408 -3.314 1.00 13.37 415 ASN A CA 1
ATOM 2693 C C . ASN A 1 415 ? 34.644 11.557 -2.471 1.00 15.69 415 ASN A C 1
ATOM 2694 O O . ASN A 1 415 ? 34.497 12.583 -1.801 1.00 15.44 415 ASN A O 1
ATOM 2699 N N . ASP A 1 416 ? 33.731 10.593 -2.492 1.00 14.02 416 ASP A N 1
ATOM 2700 C CA . ASP A 1 416 ? 32.500 10.672 -1.717 1.00 14.38 416 ASP A CA 1
ATOM 2701 C C . ASP A 1 416 ? 31.906 9.277 -1.646 1.00 14.21 416 ASP A C 1
ATOM 2702 O O . ASP A 1 416 ? 32.438 8.328 -2.227 1.00 13.83 416 ASP A O 1
ATOM 2707 N N . SER A 1 417 ? 30.793 9.151 -0.920 1.00 11.97 417 SER A N 1
ATOM 2708 C CA . SER A 1 417 ? 30.232 7.818 -0.728 1.00 11.77 417 SER A CA 1
ATOM 2709 C C . SER A 1 417 ? 29.659 7.258 -2.023 1.00 13.24 417 SER A C 1
ATOM 2710 O O . SER A 1 417 ? 29.755 6.052 -2.266 1.00 13.31 417 SER A O 1
ATOM 2713 N N . SER A 1 418 ? 29.093 8.113 -2.880 1.00 13.97 418 SER A N 1
ATOM 2714 C CA . SER A 1 418 ? 28.533 7.633 -4.141 1.00 13.68 418 SER A CA 1
ATOM 2715 C C . SER A 1 418 ? 29.617 7.044 -5.037 1.00 13.24 418 SER A C 1
ATOM 2716 O O . SER A 1 418 ? 29.440 5.962 -5.614 1.00 14.08 418 SER A O 1
ATOM 2719 N N . SER A 1 419 ? 30.747 7.746 -5.174 1.00 13.05 419 SER A N 1
ATOM 2720 C CA . SER A 1 419 ? 31.816 7.246 -6.033 1.00 13.61 419 SER A CA 1
ATOM 2721 C C . SER A 1 419 ? 32.483 6.016 -5.425 1.00 13.34 419 SER A C 1
ATOM 2722 O O . SER A 1 419 ? 32.844 5.084 -6.152 1.00 14.96 419 SER A O 1
ATOM 2725 N N . LEU A 1 420 ? 32.632 5.972 -4.098 1.00 12.50 420 LEU A N 1
ATOM 2726 C CA . LEU A 1 420 ? 33.188 4.770 -3.478 1.00 13.71 420 LEU A CA 1
ATOM 2727 C C . LEU A 1 420 ? 32.272 3.569 -3.699 1.00 13.90 420 LEU A C 1
ATOM 2728 O O . LEU A 1 420 ? 32.732 2.481 -4.069 1.00 14.33 420 LEU A O 1
ATOM 2733 N N . ALA A 1 421 ? 30.961 3.749 -3.497 1.00 13.65 421 ALA A N 1
ATOM 2734 C CA . ALA A 1 421 ? 30.043 2.642 -3.741 1.00 13.90 421 ALA A CA 1
ATOM 2735 C C . ALA A 1 421 ? 30.071 2.215 -5.204 1.00 13.47 421 ALA A C 1
ATOM 2736 O O . ALA A 1 421 ? 30.026 1.017 -5.514 1.00 13.37 421 ALA A O 1
ATOM 2738 N N . LEU A 1 422 ? 30.166 3.177 -6.126 1.00 13.47 422 LEU A N 1
ATOM 2739 C CA . LEU A 1 422 ? 30.213 2.820 -7.542 1.00 13.89 422 LEU A CA 1
ATOM 2740 C C . LEU A 1 422 ? 31.493 2.058 -7.877 1.00 14.24 422 LEU A C 1
ATOM 2741 O O . LEU A 1 422 ? 31.475 1.122 -8.682 1.00 16.22 422 LEU A O 1
ATOM 2746 N N . TYR A 1 423 ? 32.618 2.458 -7.281 1.00 14.72 423 TYR A N 1
ATOM 2747 C CA . TYR A 1 423 ? 33.870 1.722 -7.462 1.00 16.22 423 TYR A CA 1
ATOM 2748 C C . TYR A 1 423 ? 33.723 0.272 -7.020 1.00 14.10 423 TYR A C 1
ATOM 2749 O O . TYR A 1 423 ? 34.107 -0.656 -7.748 1.00 15.49 423 TYR A O 1
ATOM 2758 N N . PHE A 1 424 ? 33.143 0.053 -5.833 1.00 13.47 424 PHE A N 1
ATOM 2759 C CA . PHE A 1 424 ? 32.948 -1.315 -5.362 1.00 14.51 424 PHE A CA 1
ATOM 2760 C C . PHE A 1 424 ? 32.047 -2.100 -6.308 1.00 14.62 424 PHE A C 1
ATOM 2761 O O . PHE A 1 424 ? 32.267 -3.293 -6.541 1.00 16.12 424 PHE A O 1
ATOM 2769 N N . LEU A 1 425 ? 31.001 -1.458 -6.838 1.00 15.77 425 LEU A N 1
ATOM 2770 C CA . LEU A 1 425 ? 30.050 -2.182 -7.679 1.00 15.58 425 LEU A CA 1
ATOM 2771 C C . LEU A 1 425 ? 30.628 -2.458 -9.062 1.00 17.01 425 LEU A C 1
ATOM 2772 O O . LEU A 1 425 ? 30.627 -3.605 -9.531 1.00 17.61 425 LEU A O 1
ATOM 2777 N N . ASP A 1 426 ? 31.133 -1.417 -9.733 1.00 16.22 426 ASP A N 1
ATOM 2778 C CA . ASP A 1 426 ? 31.582 -1.562 -11.115 1.00 16.48 426 ASP A CA 1
ATOM 2779 C C . ASP A 1 426 ? 32.883 -2.349 -11.215 1.00 19.85 426 ASP A C 1
ATOM 2780 O O . ASP A 1 426 ? 33.089 -3.089 -12.182 1.00 21.74 426 ASP A O 1
ATOM 2785 N N . LYS A 1 427 ? 33.786 -2.191 -10.248 1.00 18.44 427 LYS A N 1
ATOM 2786 C CA . LYS A 1 427 ? 35.095 -2.819 -10.358 1.00 19.98 427 LYS A CA 1
ATOM 2787 C C . LYS A 1 427 ? 35.227 -4.107 -9.561 1.00 20.63 427 LYS A C 1
ATOM 2788 O O . LYS A 1 427 ? 36.096 -4.927 -9.886 1.00 19.78 427 LYS A O 1
ATOM 2794 N N . PHE A 1 428 ? 34.389 -4.313 -8.541 1.00 17.11 428 PHE A N 1
ATOM 2795 C CA . PHE A 1 428 ? 34.467 -5.517 -7.730 1.00 18.27 428 PHE A CA 1
ATOM 2796 C C . PHE A 1 428 ? 33.155 -6.270 -7.589 1.00 18.83 428 PHE A C 1
ATOM 2797 O O . PHE A 1 428 ? 33.137 -7.325 -6.946 1.00 19.12 428 PHE A O 1
ATOM 2805 N N . GLN A 1 429 ? 32.076 -5.786 -8.203 1.00 17.05 429 GLN A N 1
ATOM 2806 C CA . GLN A 1 429 ? 30.791 -6.482 -8.208 1.00 16.95 429 GLN A CA 1
ATOM 2807 C C . GLN A 1 429 ? 30.302 -6.778 -6.795 1.00 16.36 429 GLN A C 1
ATOM 2808 O O . GLN A 1 429 ? 29.842 -7.880 -6.498 1.00 16.66 429 GLN A O 1
ATOM 2814 N N . VAL A 1 430 ? 30.423 -5.787 -5.913 1.00 15.19 430 VAL A N 1
ATOM 2815 C CA . VAL A 1 430 ? 29.847 -5.818 -4.571 1.00 15.30 430 VAL A CA 1
ATOM 2816 C C . VAL A 1 430 ? 28.935 -4.609 -4.448 1.00 14.37 430 VAL A C 1
ATOM 2817 O O . VAL A 1 430 ? 29.388 -3.464 -4.595 1.00 16.52 430 VAL A O 1
ATOM 2821 N N . ALA A 1 431 ? 27.650 -4.856 -4.186 1.00 13.06 431 ALA A N 1
ATOM 2822 C CA . ALA A 1 431 ? 26.642 -3.798 -4.149 1.00 14.44 431 ALA A CA 1
ATOM 2823 C C . ALA A 1 431 ? 26.357 -3.389 -2.710 1.00 13.61 431 ALA A C 1
ATOM 2824 O O . ALA A 1 431 ? 25.931 -4.217 -1.900 1.00 13.68 431 ALA A O 1
ATOM 2826 N N . MET A 1 432 ? 26.600 -2.114 -2.408 1.00 12.61 432 MET A N 1
ATOM 2827 C CA . MET A 1 432 ? 26.391 -1.504 -1.100 1.00 13.39 432 MET A CA 1
ATOM 2828 C C . MET A 1 432 ? 25.684 -0.175 -1.329 1.00 14.15 432 MET A C 1
ATOM 2829 O O . MET A 1 432 ? 25.513 0.262 -2.465 1.00 15.04 432 MET A O 1
ATOM 2834 N N . VAL A 1 433 ? 25.233 0.474 -0.264 1.00 14.85 433 VAL A N 1
ATOM 2835 C CA . VAL A 1 433 ? 24.458 1.701 -0.428 1.00 13.61 433 VAL A CA 1
ATOM 2836 C C . VAL A 1 433 ? 25.260 2.872 0.130 1.00 12.65 433 VAL A C 1
ATOM 2837 O O . VAL A 1 433 ? 25.676 2.835 1.294 1.00 13.63 433 VAL A O 1
ATOM 2841 N N . PRO A 1 434 ? 25.502 3.923 -0.646 1.00 13.09 434 PRO A N 1
ATOM 2842 C CA . PRO A 1 434 ? 26.289 5.047 -0.132 1.00 14.35 434 PRO A CA 1
ATOM 2843 C C . PRO A 1 434 ? 25.582 5.781 0.994 1.00 11.71 434 PRO A C 1
ATOM 2844 O O . PRO A 1 434 ? 24.356 5.930 1.006 1.00 13.16 434 PRO A O 1
ATOM 2848 N N . GLY A 1 435 ? 26.388 6.252 1.943 1.00 12.11 435 GLY A N 1
ATOM 2849 C CA . GLY A 1 435 ? 25.857 6.931 3.110 1.00 14.79 435 GLY A CA 1
ATOM 2850 C C . GLY A 1 435 ? 25.109 8.213 2.811 1.00 13.62 435 GLY A C 1
ATOM 2851 O O . GLY A 1 435 ? 24.250 8.610 3.604 1.00 13.54 435 GLY A O 1
ATOM 2852 N N . ASP A 1 436 ? 25.388 8.863 1.682 1.00 14.08 436 ASP A N 1
ATOM 2853 C CA . ASP A 1 436 ? 24.644 10.082 1.369 1.00 14.01 436 ASP A CA 1
ATOM 2854 C C . ASP A 1 436 ? 23.139 9.842 1.299 1.00 15.69 436 ASP A C 1
ATOM 2855 O O . ASP A 1 436 ? 22.364 10.756 1.593 1.00 18.25 436 ASP A O 1
ATOM 2860 N N . ALA A 1 437 ? 22.711 8.624 0.941 1.00 14.72 437 ALA A N 1
ATOM 2861 C CA . ALA A 1 437 ? 21.287 8.298 0.912 1.00 16.16 437 ALA A CA 1
ATOM 2862 C C . ALA A 1 437 ? 20.655 8.415 2.289 1.00 16.30 437 ALA A C 1
ATOM 2863 O O . ALA A 1 437 ? 19.433 8.621 2.396 1.00 17.60 437 ALA A O 1
ATOM 2865 N N . PHE A 1 438 ? 21.461 8.270 3.341 1.00 13.88 438 PHE A N 1
ATOM 2866 C CA . PHE A 1 438 ? 21.012 8.301 4.725 1.00 14.73 438 PHE A CA 1
ATOM 2867 C C . PHE A 1 438 ? 21.422 9.584 5.431 1.00 13.68 438 PHE A C 1
ATOM 2868 O O . PHE A 1 438 ? 21.335 9.659 6.663 1.00 14.29 438 PHE A O 1
ATOM 2876 N N . GLY A 1 439 ? 21.894 10.578 4.683 1.00 14.22 439 GLY A N 1
ATOM 2877 C CA . GLY A 1 439 ? 22.263 11.848 5.262 1.00 15.13 439 GLY A CA 1
ATOM 2878 C C . GLY A 1 439 ? 23.659 11.929 5.837 1.00 15.26 439 GLY A C 1
ATOM 2879 O O . GLY A 1 439 ? 23.946 12.873 6.581 1.00 15.78 439 GLY A O 1
ATOM 2880 N N . ASP A 1 440 ? 24.547 10.980 5.518 1.00 14.48 440 ASP A N 1
ATOM 2881 C CA . ASP A 1 440 ? 25.916 11.039 6.043 1.00 12.53 440 ASP A CA 1
ATOM 2882 C C . ASP A 1 440 ? 26.874 10.470 5.002 1.00 14.68 440 ASP A C 1
ATOM 2883 O O . ASP A 1 440 ? 27.051 9.249 4.912 1.00 13.19 440 ASP A O 1
ATOM 2888 N N . ASP A 1 441 ? 27.494 11.367 4.236 1.00 13.68 441 ASP A N 1
ATOM 2889 C CA . ASP A 1 441 ? 28.400 11.001 3.145 1.00 13.41 441 ASP A CA 1
ATOM 2890 C C . ASP A 1 441 ? 29.697 10.347 3.618 1.00 15.01 441 ASP A C 1
ATOM 2891 O O . ASP A 1 441 ? 30.477 9.879 2.777 1.00 14.74 441 ASP A O 1
ATOM 2896 N N . SER A 1 442 ? 29.957 10.294 4.924 1.00 15.72 442 SER A N 1
ATOM 2897 C CA . SER A 1 442 ? 31.219 9.731 5.394 1.00 14.27 442 SER A CA 1
ATOM 2898 C C . SER A 1 442 ? 31.245 8.208 5.371 1.00 15.05 442 SER A C 1
ATOM 2899 O O . SER A 1 442 ? 32.333 7.630 5.533 1.00 14.99 442 SER A O 1
ATOM 2902 N N . CYS A 1 443 ? 30.098 7.553 5.169 1.00 13.83 443 CYS A N 1
ATOM 2903 C CA . CYS A 1 443 ? 29.977 6.116 5.378 1.00 12.75 443 CYS A CA 1
ATOM 2904 C C . CYS A 1 443 ? 29.333 5.432 4.185 1.00 11.70 443 CYS A C 1
ATOM 2905 O O . CYS A 1 443 ? 28.805 6.071 3.272 1.00 13.90 443 CYS A O 1
ATOM 2908 N N . ILE A 1 444 ? 29.405 4.103 4.214 1.00 13.00 444 ILE A N 1
ATOM 2909 C CA . ILE A 1 444 ? 28.689 3.235 3.287 1.00 15.63 444 ILE A CA 1
ATOM 2910 C C . ILE A 1 444 ? 27.967 2.173 4.108 1.00 13.24 444 ILE A C 1
ATOM 2911 O O . ILE A 1 444 ? 28.509 1.669 5.098 1.00 14.12 444 ILE A O 1
ATOM 2916 N N . ARG A 1 445 ? 26.718 1.880 3.744 1.00 12.52 445 ARG A N 1
ATOM 2917 C CA . ARG A 1 445 ? 25.956 0.864 4.450 1.00 12.26 445 ARG A CA 1
ATOM 2918 C C . ARG A 1 445 ? 26.136 -0.499 3.795 1.00 12.54 445 ARG A C 1
ATOM 2919 O O . ARG A 1 445 ? 25.940 -0.648 2.580 1.00 12.81 445 ARG A O 1
ATOM 2927 N N . ILE A 1 446 ? 26.458 -1.493 4.620 1.00 12.96 446 ILE A N 1
ATOM 2928 C CA . ILE A 1 446 ? 26.563 -2.895 4.228 1.00 13.46 446 ILE A CA 1
ATOM 2929 C C . ILE A 1 446 ? 25.515 -3.689 4.998 1.00 16.40 446 ILE A C 1
ATOM 2930 O O . ILE A 1 446 ? 25.480 -3.634 6.232 1.00 16.86 446 ILE A O 1
ATOM 2935 N N . SER A 1 447 ? 24.675 -4.440 4.285 1.00 14.53 447 SER A N 1
ATOM 2936 C CA . SER A 1 447 ? 23.777 -5.380 4.947 1.00 14.76 447 SER A CA 1
ATOM 2937 C C . SER A 1 447 ? 24.509 -6.699 5.132 1.00 16.10 447 SER A C 1
ATOM 2938 O O . SER A 1 447 ? 25.202 -7.166 4.223 1.00 20.17 447 SER A O 1
ATOM 2941 N N . TYR A 1 448 ? 24.386 -7.292 6.322 1.00 13.68 448 TYR A N 1
ATOM 2942 C CA . TYR A 1 448 ? 25.035 -8.573 6.586 1.00 14.56 448 TYR A CA 1
ATOM 2943 C C . TYR A 1 448 ? 24.039 -9.698 6.840 1.00 15.30 448 TYR A C 1
ATOM 2944 O O . TYR A 1 448 ? 24.408 -10.733 7.409 1.00 15.53 448 TYR A O 1
ATOM 2953 N N . ALA A 1 449 ? 22.799 -9.526 6.388 1.00 13.32 449 ALA A N 1
ATOM 2954 C CA . ALA A 1 449 ? 21.794 -10.592 6.401 1.00 13.84 449 ALA A CA 1
ATOM 2955 C C . ALA A 1 449 ? 21.990 -11.509 5.190 1.00 17.60 449 ALA A C 1
ATOM 2956 O O . ALA A 1 449 ? 21.105 -11.718 4.359 1.00 25.15 449 ALA A O 1
ATOM 2958 N N . THR A 1 450 ? 23.206 -12.036 5.088 1.00 14.57 450 THR A N 1
ATOM 2959 C CA . THR A 1 450 ? 23.562 -12.999 4.056 1.00 16.70 450 THR A CA 1
ATOM 2960 C C . THR A 1 450 ? 24.557 -13.985 4.655 1.00 14.54 450 THR A C 1
ATOM 2961 O O . THR A 1 450 ? 24.985 -13.839 5.801 1.00 15.93 450 THR A O 1
ATOM 2965 N N . SER A 1 451 ? 24.941 -14.990 3.870 1.00 12.52 451 SER A N 1
ATOM 2966 C CA . SER A 1 451 ? 25.674 -16.105 4.448 1.00 12.96 451 SER A CA 1
ATOM 2967 C C . SER A 1 451 ? 27.121 -15.734 4.782 1.00 13.54 451 SER A C 1
ATOM 2968 O O . SER A 1 451 ? 27.724 -14.834 4.191 1.00 14.03 451 SER A O 1
ATOM 2971 N N . LEU A 1 452 ? 27.692 -16.478 5.727 1.00 13.53 452 LEU A N 1
ATOM 2972 C CA . LEU A 1 452 ? 29.100 -16.288 6.059 1.00 15.15 452 LEU A CA 1
ATOM 2973 C C . LEU A 1 452 ? 30.004 -16.525 4.854 1.00 15.72 452 LEU A C 1
ATOM 2974 O O . LEU A 1 452 ? 31.017 -15.837 4.687 1.00 15.73 452 LEU A O 1
ATOM 2979 N N . ASP A 1 453 ? 29.684 -17.512 4.013 1.00 14.81 453 ASP A N 1
ATOM 2980 C CA . ASP A 1 453 ? 30.525 -17.736 2.838 1.00 15.47 453 ASP A CA 1
ATOM 2981 C C . ASP A 1 453 ? 30.512 -16.509 1.933 1.00 15.38 453 ASP A C 1
ATOM 2982 O O . ASP A 1 453 ? 31.558 -16.091 1.422 1.00 17.03 453 ASP A O 1
ATOM 2987 N N . VAL A 1 454 ? 29.337 -15.904 1.739 1.00 14.47 454 VAL A N 1
ATOM 2988 C CA . VAL A 1 454 ? 29.239 -14.706 0.909 1.00 14.17 454 VAL A CA 1
ATOM 2989 C C . VAL A 1 454 ? 29.984 -13.542 1.554 1.00 14.56 454 VAL A C 1
ATOM 2990 O O . VAL A 1 454 ? 30.702 -12.792 0.878 1.00 16.10 454 VAL A O 1
ATOM 2994 N N . LEU A 1 455 ? 29.849 -13.381 2.872 1.00 14.59 455 LEU A N 1
ATOM 2995 C CA . LEU A 1 455 ? 30.556 -12.302 3.553 1.00 14.54 455 LEU A CA 1
ATOM 2996 C C . LEU A 1 455 ? 32.065 -12.474 3.459 1.00 15.72 455 LEU A C 1
ATOM 2997 O O . LEU A 1 455 ? 32.795 -11.486 3.328 1.00 15.12 455 LEU A O 1
ATOM 3002 N N . GLN A 1 456 ? 32.558 -13.712 3.546 1.00 14.67 456 GLN A N 1
ATOM 3003 C CA . GLN A 1 456 ? 33.988 -13.940 3.370 1.00 15.27 456 GLN A CA 1
ATOM 3004 C C . GLN A 1 456 ? 34.438 -13.491 1.985 1.00 16.93 456 GLN A C 1
ATOM 3005 O O . GLN A 1 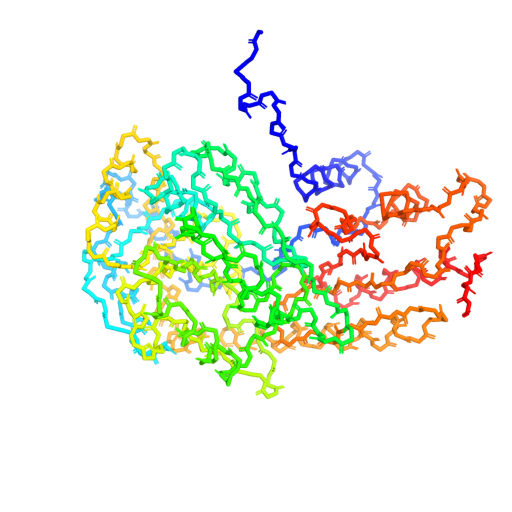456 ? 35.484 -12.846 1.836 1.00 17.04 456 GLN A O 1
ATOM 3011 N N . ALA A 1 457 ? 33.666 -13.838 0.955 1.00 15.59 457 ALA A N 1
ATOM 3012 C CA . ALA A 1 457 ? 33.995 -13.398 -0.396 1.00 16.57 457 ALA A CA 1
ATOM 3013 C C . ALA A 1 457 ? 33.970 -11.879 -0.499 1.00 15.37 457 ALA A C 1
ATOM 3014 O O . ALA A 1 457 ? 34.840 -11.275 -1.142 1.00 16.19 457 ALA A O 1
ATOM 3016 N N . ALA A 1 458 ? 32.990 -11.237 0.137 1.00 16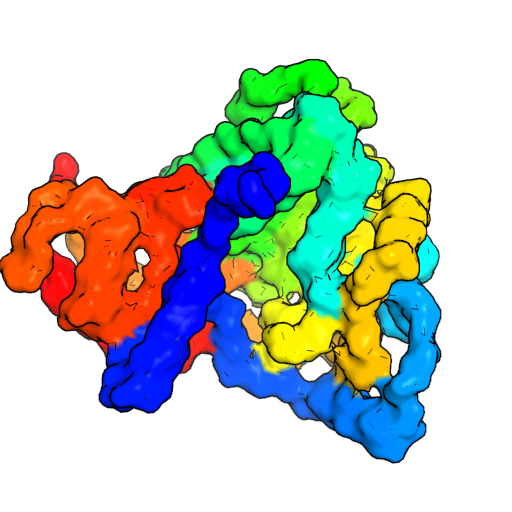.38 458 ALA A N 1
ATOM 3017 C CA . ALA A 1 458 ? 32.905 -9.783 0.077 1.00 14.14 458 ALA A CA 1
ATOM 3018 C C . ALA A 1 458 ? 34.099 -9.128 0.757 1.00 15.34 458 ALA A C 1
ATOM 3019 O O . ALA A 1 458 ? 34.635 -8.132 0.257 1.00 16.31 458 ALA A O 1
ATOM 3021 N N . VAL A 1 459 ? 34.503 -9.649 1.918 1.00 14.75 459 VAL A N 1
ATOM 3022 C CA . VAL A 1 459 ? 35.642 -9.080 2.635 1.00 17.41 459 VAL A CA 1
ATOM 3023 C C . VAL A 1 459 ? 36.908 -9.164 1.791 1.00 17.18 459 VAL A C 1
ATOM 3024 O O . VAL A 1 459 ? 37.688 -8.209 1.730 1.00 18.26 459 VAL A O 1
ATOM 3028 N N . GLU A 1 460 ? 37.134 -10.297 1.123 1.00 16.15 460 GLU A N 1
ATOM 3029 C CA . GLU A 1 460 ? 38.308 -10.401 0.263 1.00 18.00 460 GLU A CA 1
ATOM 3030 C C . GLU A 1 460 ? 38.280 -9.330 -0.818 1.00 17.31 460 GLU A C 1
ATOM 3031 O O . GLU A 1 460 ? 39.307 -8.705 -1.118 1.00 19.35 460 GLU A O 1
ATOM 3037 N N . LYS A 1 461 ? 37.110 -9.097 -1.416 1.00 17.45 461 LYS A N 1
ATOM 3038 C CA . LYS A 1 461 ? 37.016 -8.107 -2.481 1.00 16.66 461 LYS A CA 1
ATOM 3039 C C . LYS A 1 461 ? 37.201 -6.699 -1.940 1.00 15.64 461 LYS A C 1
ATOM 3040 O O . LYS A 1 461 ? 37.895 -5.886 -2.556 1.00 17.21 461 LYS A O 1
ATOM 3046 N N . ILE A 1 462 ? 36.592 -6.386 -0.794 1.00 15.76 462 ILE A N 1
ATOM 3047 C CA . ILE A 1 462 ? 36.748 -5.048 -0.234 1.00 17.06 462 ILE A CA 1
ATOM 3048 C C . ILE A 1 462 ? 38.209 -4.786 0.104 1.00 19.81 462 ILE A C 1
ATOM 3049 O O . ILE A 1 462 ? 38.753 -3.713 -0.182 1.00 19.40 462 ILE A O 1
ATOM 3054 N N . ARG A 1 463 ? 38.868 -5.769 0.718 1.00 17.96 463 ARG A N 1
ATOM 3055 C CA . ARG A 1 463 ? 40.286 -5.625 1.035 1.00 20.00 463 ARG A CA 1
ATOM 3056 C C . ARG A 1 463 ? 41.102 -5.353 -0.222 1.00 22.14 463 ARG A C 1
ATOM 3057 O O . ARG A 1 463 ? 41.938 -4.437 -0.251 1.00 20.43 463 ARG A O 1
ATOM 3065 N N . LYS A 1 464 ? 40.879 -6.143 -1.278 1.00 17.89 464 LYS A N 1
ATOM 3066 C CA . LYS A 1 464 ? 41.625 -5.946 -2.516 1.00 19.74 464 LYS A CA 1
ATOM 3067 C C . LYS A 1 464 ? 41.301 -4.603 -3.155 1.00 19.00 464 LYS A C 1
ATOM 3068 O O . LYS A 1 464 ? 42.177 -3.969 -3.760 1.00 19.99 464 LYS A O 1
ATOM 3074 N N . ALA A 1 465 ? 40.059 -4.152 -3.027 1.00 18.19 465 ALA A N 1
ATOM 3075 C CA . ALA A 1 465 ? 39.668 -2.868 -3.598 1.00 16.71 465 ALA A CA 1
ATOM 3076 C C . ALA A 1 465 ? 40.375 -1.700 -2.922 1.00 18.14 465 ALA A C 1
ATOM 3077 O O . ALA A 1 465 ? 40.695 -0.704 -3.581 1.00 17.54 465 ALA A O 1
ATOM 3079 N N . LEU A 1 466 ? 40.626 -1.802 -1.621 1.00 16.49 466 LEU A N 1
ATOM 3080 C CA . LEU A 1 466 ? 41.247 -0.714 -0.876 1.00 18.59 466 LEU A CA 1
ATOM 3081 C C . LEU A 1 466 ? 42.767 -0.808 -0.837 1.00 19.49 466 LEU A C 1
ATOM 3082 O O . LEU A 1 466 ? 43.433 0.205 -0.581 1.00 19.25 466 LEU A O 1
ATOM 3087 N N . GLU A 1 467 ? 43.326 -1.989 -1.093 1.00 20.42 467 GLU A N 1
ATOM 3088 C CA . GLU A 1 467 ? 44.774 -2.191 -1.031 1.00 21.08 467 GLU A CA 1
ATOM 3089 C C . GLU A 1 467 ? 45.574 -1.170 -1.830 1.00 24.47 467 GLU A C 1
ATOM 3090 O O . GLU A 1 467 ? 46.572 -0.652 -1.302 1.00 26.42 467 GLU A O 1
ATOM 3096 N N . PRO A 1 468 ? 45.228 -0.854 -3.082 1.00 22.19 468 PRO A N 1
ATOM 3097 C CA . PRO A 1 468 ? 46.051 0.088 -3.853 1.00 27.20 468 PRO A CA 1
ATOM 3098 C C . PRO A 1 468 ? 45.780 1.545 -3.530 1.00 22.76 468 PRO A C 1
ATOM 3099 O O . PRO A 1 468 ? 46.500 2.417 -4.039 1.00 26.42 468 PRO A O 1
ATOM 3103 N N . LEU A 1 469 ? 44.776 1.839 -2.710 1.00 20.79 469 LEU A N 1
ATOM 3104 C CA . LEU A 1 469 ? 44.429 3.213 -2.386 1.00 21.11 469 LEU A CA 1
ATOM 3105 C C . LEU A 1 469 ? 45.183 3.647 -1.129 1.00 24.58 469 LEU A C 1
ATOM 3106 O O . LEU A 1 469 ? 46.065 2.940 -0.637 1.00 33.76 469 LEU A O 1
ATOM 3111 N N . ARG A 1 470 ? 44.858 4.822 -0.593 1.00 24.93 470 ARG A N 1
ATOM 3112 C CA . ARG A 1 470 ? 45.576 5.343 0.564 1.00 24.42 470 ARG A CA 1
ATOM 3113 C C . ARG A 1 470 ? 44.604 5.976 1.547 1.00 20.20 470 ARG A C 1
ATOM 3114 O O . ARG A 1 470 ? 43.561 6.508 1.168 1.00 21.57 470 ARG A O 1
ATOM 3122 N N . ALA A 1 471 ? 44.962 5.911 2.823 1.00 20.60 471 ALA A N 1
ATOM 3123 C CA . ALA A 1 471 ? 44.143 6.464 3.891 1.00 21.56 471 ALA A CA 1
ATOM 3124 C C . ALA A 1 471 ? 44.840 7.677 4.483 1.00 25.45 471 ALA A C 1
ATOM 3125 O O . ALA A 1 471 ? 46.025 7.611 4.823 1.00 25.60 471 ALA A O 1
ATOM 3127 N N . THR A 1 472 ? 44.116 8.786 4.578 1.00 29.55 472 THR A N 1
ATOM 3128 C CA . THR A 1 472 ? 44.637 9.927 5.310 1.00 30.02 472 THR A CA 1
ATOM 3129 C C . THR A 1 472 ? 44.729 9.584 6.795 1.00 33.39 472 THR A C 1
ATOM 3130 O O . THR A 1 472 ? 44.061 8.674 7.295 1.00 35.19 472 THR A O 1
ATOM 3134 N N . VAL A 1 473 ? 45.577 10.322 7.502 1.00 31.18 473 VAL A N 1
ATOM 3135 C CA . VAL A 1 473 ? 45.808 10.053 8.916 1.00 42.54 473 VAL A CA 1
ATOM 3136 C C . VAL A 1 473 ? 45.432 11.256 9.771 1.00 50.17 473 VAL A C 1
ATOM 3137 O O . VAL A 1 473 ? 45.818 12.383 9.467 1.00 55.45 473 VAL A O 1
#

Radius of gyration: 21.06 Å; Cα contacts (8 Å, |Δi|>4): 852; chains: 1; bounding box: 59×50×49 Å

GO terms:
  GO:0033853 L-aspartate:prephenate transaminase activity (F, IDA)
  GO:0033854 L-glutamate:prephenate transaminase activity (F, IDA)
  GO:0004069 L-aspartate:2-oxoglutarate transaminase activity (F, IDA)
  GO:0009095 aromatic amino acid family biosynthetic process, prephenate pathway (P, IDA)
  GO:0009507 chloroplast (C, HDA)
  GO:0009570 chloroplast stroma (C, HDA)
  GO:0009793 embryo development ending in seed dormancy (P, IMP)

Nearest PDB structures (foldseek):
  5wmk-assembly1_A-2  TM=9.678E-01  e=1.059E-83  Arabidopsis thaliana
  5wml-assembly1_B  TM=9.995E-01  e=5.875E-78  Arabidopsis thaliana
  5wmi-assembly1_A-2  TM=9.994E-01  e=6.224E-78  Arabidopsis thaliana
  5wmh-assembly2_C  TM=9.769E-01  e=1.050E-69  Arabidopsis thaliana
  5wmh-assembly3_F  TM=9.747E-01  e=2.955E-62  Arabidopsis thaliana

InterPro domains:
  IPR004838 Aminotransferases, class-I, pyridoxal-phosphate-binding site [PS00105] (303-316)
  IPR004839 Aminotransferase, class I/classII, large domain [PF00155] (100-462)
  IPR015421 Pyridoxal phosphate-dependent transferase, major domain [G3DSA:3.40.640.10] (131-353)
  IPR015422 Pyridoxal phosphate-dependent transferase, small domain [G3DSA:3.90.1150.10] (85-460)
  IPR015424 Pyridoxal phosphate-dependent transferase [SSF53383] (70-467)
  IPR050596 Aspartate/prephenate aminotransferase-like [PTHR46383] (69-470)